Protein 9A6V (pdb70)

Structure (mmCIF, N/CA/C/O backbone):
data_9A6V
#
_entry.id   9A6V
#
loop_
_entity.id
_entity.type
_entity.pdbx_description
1 POLYMER PDXS_BACSU
2 POLYMER YPBS_BACSU
#
loop_
_atom_site.group_PDB
_atom_site.id
_atom_site.type_symbol
_atom_site.label_atom_id
_atom_site.label_alt_id
_atom_site.label_comp_id
_atom_site.label_asym_id
_atom_site.label_entity_id
_atom_site.label_seq_id
_atom_site.pdbx_PDB_ins_code
_atom_site.Cartn_x
_atom_site.Cartn_y
_atom_site.Cartn_z
_atom_site.occupancy
_atom_site.B_iso_or_equiv
_atom_site.auth_seq_id
_atom_site.auth_comp_id
_atom_site.auth_asym_id
_atom_site.auth_atom_id
_atom_site.pdbx_PDB_model_num
ATOM 1 N N . MET A 1 1 ? 9.440 24.359 8.371 1.000 0.290 1 MET A N 1
ATOM 2 C CA . MET A 1 1 ? 9.479 23.010 9.006 1.000 0.290 1 MET A CA 1
ATOM 3 C C . MET A 1 1 ? 8.898 22.023 8.010 1.000 0.290 1 MET A C 1
ATOM 4 O O . MET A 1 1 ? 7.905 22.380 7.395 1.000 0.290 1 MET A O 1
ATOM 20 N N . ALA A 1 2 ? 9.483 20.837 7.809 1.000 0.360 2 ALA A N 1
ATOM 21 C CA . ALA A 1 2 ? 8.868 19.861 6.905 1.000 0.360 2 ALA A CA 1
ATOM 22 C C . ALA A 1 2 ? 7.502 19.458 7.479 1.000 0.360 2 ALA A C 1
ATOM 23 O O . ALA A 1 2 ? 7.428 18.833 8.536 1.000 0.360 2 ALA A O 1
ATOM 30 N N . GLN A 1 3 ? 6.427 19.906 6.837 1.000 0.410 3 GLN A N 1
ATOM 31 C CA . GLN A 1 3 ? 5.078 19.622 7.293 1.000 0.410 3 GLN A CA 1
ATOM 32 C C . GLN A 1 3 ? 4.748 18.163 7.032 1.000 0.410 3 GLN A C 1
ATOM 33 O O . GLN A 1 3 ? 4.756 17.748 5.883 1.000 0.410 3 GLN A O 1
ATOM 47 N N . THR A 1 4 ? 4.428 17.388 8.064 1.000 0.490 4 THR A N 1
ATOM 48 C CA . THR A 1 4 ? 4.010 15.994 7.907 1.000 0.490 4 THR A CA 1
ATOM 49 C C . THR A 1 4 ? 2.545 15.918 7.473 1.000 0.490 4 THR A C 1
ATOM 50 O O . THR A 1 4 ? 1.642 16.415 8.146 1.000 0.490 4 THR A O 1
ATOM 61 N N . GLY A 1 5 ? 2.289 15.284 6.325 1.000 0.520 5 GLY A N 1
ATOM 62 C CA . GLY A 1 5 ? 0.932 15.045 5.833 1.000 0.520 5 GLY A CA 1
ATOM 63 C C . GLY A 1 5 ? 0.103 14.249 6.847 1.000 0.520 5 GLY A C 1
ATOM 64 O O . GLY A 1 5 ? 0.588 13.286 7.446 1.000 0.520 5 GLY A O 1
ATOM 68 N N . THR A 1 6 ? -1.158 14.641 7.047 1.000 0.620 6 THR A N 1
ATOM 69 C CA . THR A 1 6 ? -2.002 14.009 8.076 1.000 0.620 6 THR A CA 1
ATOM 70 C C . THR A 1 6 ? -2.330 12.548 7.736 1.000 0.620 6 THR A C 1
ATOM 71 O O . THR A 1 6 ? -2.621 12.218 6.585 1.000 0.620 6 THR A O 1
ATOM 82 N N . GLU A 1 7 ? -2.374 11.680 8.751 1.000 0.670 7 GLU A N 1
ATOM 83 C CA . GLU A 1 7 ? -2.706 10.247 8.634 1.000 0.670 7 GLU A CA 1
ATOM 84 C C . GLU A 1 7 ? -4.020 9.996 7.875 1.000 0.670 7 GLU A C 1
ATOM 85 O O . GLU A 1 7 ? -4.106 9.114 7.022 1.000 0.670 7 GLU A O 1
ATOM 97 N N . ARG A 1 8 ? -5.042 10.826 8.123 1.000 0.640 8 ARG A N 1
ATOM 98 C CA . ARG A 1 8 ? -6.347 10.723 7.456 1.000 0.640 8 ARG A CA 1
ATOM 99 C C . ARG A 1 8 ? -6.262 10.951 5.945 1.000 0.640 8 ARG A C 1
ATOM 100 O O . ARG A 1 8 ? -6.960 10.263 5.207 1.000 0.640 8 ARG A O 1
ATOM 121 N N . VAL A 1 9 ? -5.433 11.895 5.490 1.000 0.650 9 VAL A N 1
ATOM 122 C CA . VAL A 1 9 ? -5.226 12.154 4.053 1.000 0.650 9 VAL A CA 1
ATOM 123 C C . VAL A 1 9 ? -4.519 10.961 3.413 1.000 0.650 9 VAL A C 1
ATOM 124 O O . VAL A 1 9 ? -5.017 10.432 2.424 1.000 0.650 9 VAL A O 1
ATOM 137 N N . LYS A 1 10 ? -3.437 10.469 4.029 1.000 0.690 10 LYS A N 1
ATOM 138 C CA . LYS A 1 10 ? -2.675 9.308 3.541 1.000 0.690 10 LYS A CA 1
ATOM 139 C C . LYS A 1 10 ? -3.533 8.041 3.417 1.000 0.690 10 LYS A C 1
ATOM 140 O O . LYS A 1 10 ? -3.515 7.381 2.383 1.000 0.690 10 LYS A O 1
ATOM 159 N N . ARG A 1 11 ? -4.339 7.722 4.439 1.000 0.720 11 ARG A N 1
ATOM 160 C CA . ARG A 1 11 ? -5.282 6.585 4.399 1.000 0.720 11 ARG A CA 1
ATOM 161 C C . ARG A 1 11 ? -6.401 6.785 3.378 1.000 0.720 11 ARG A C 1
ATOM 162 O O . ARG A 1 11 ? -6.802 5.833 2.719 1.000 0.720 11 ARG A O 1
ATOM 183 N N . GLY A 1 12 ? -6.887 8.018 3.224 1.000 0.660 12 GLY A N 1
ATOM 184 C CA . GLY A 1 12 ? -7.881 8.361 2.208 1.000 0.660 12 GLY A CA 1
ATOM 185 C C . GLY A 1 12 ? -7.372 8.135 0.784 1.000 0.660 12 GLY A C 1
ATOM 186 O O . GLY A 1 12 ? -8.139 7.685 -0.060 1.000 0.660 12 GLY A O 1
ATOM 190 N N . MET A 1 13 ? -6.082 8.382 0.531 1.000 0.680 13 MET A N 1
ATOM 191 C CA . MET A 1 13 ? -5.455 8.043 -0.748 1.000 0.680 13 MET A CA 1
ATOM 192 C C . MET A 1 13 ? -5.439 6.526 -0.974 1.000 0.680 13 MET A C 1
ATOM 193 O O . MET A 1 13 ? -5.790 6.094 -2.070 1.000 0.680 13 MET A O 1
ATOM 207 N N . ALA A 1 14 ? -5.097 5.745 0.059 1.000 0.720 14 ALA A N 1
ATOM 208 C CA . ALA A 1 14 ? -4.983 4.284 0.001 1.000 0.720 14 ALA A CA 1
ATOM 209 C C . ALA A 1 14 ? -6.327 3.564 -0.276 1.000 0.720 14 ALA A C 1
ATOM 210 O O . ALA A 1 14 ? -6.398 2.536 -0.949 1.000 0.720 14 ALA A O 1
ATOM 217 N N . GLU A 1 15 ? -7.436 4.112 0.228 1.000 0.690 15 GLU A N 1
ATOM 218 C CA . GLU A 1 15 ? -8.782 3.583 -0.048 1.000 0.690 15 GLU A CA 1
ATOM 219 C C . GLU A 1 15 ? -9.164 3.676 -1.538 1.000 0.690 15 GLU A C 1
ATOM 220 O O . GLU A 1 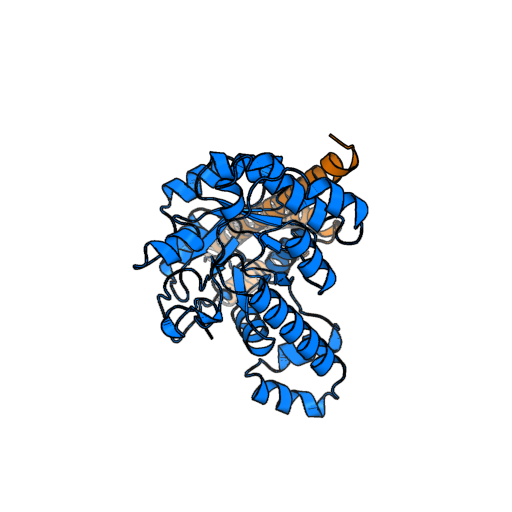15 ? -10.025 2.929 -2.000 1.000 0.690 15 GLU A O 1
ATOM 232 N N . MET A 1 16 ? -8.509 4.538 -2.325 1.000 0.680 16 MET A N 1
ATOM 233 C CA . MET A 1 16 ? -8.834 4.724 -3.746 1.000 0.680 16 MET A CA 1
ATOM 234 C C . MET A 1 16 ? -8.353 3.587 -4.640 1.000 0.680 16 MET A C 1
ATOM 235 O O . MET A 1 16 ? -8.880 3.413 -5.736 1.000 0.680 16 MET A O 1
ATOM 249 N N . GLN A 1 17 ? -7.348 2.821 -4.214 1.000 0.730 17 GLN A N 1
ATOM 250 C CA . GLN A 1 17 ? -6.844 1.708 -5.019 1.000 0.730 17 GLN A CA 1
ATOM 251 C C . GLN A 1 17 ? -7.746 0.472 -4.889 1.000 0.730 17 GLN A C 1
ATOM 252 O O . GLN A 1 17 ? -7.594 -0.480 -5.653 1.000 0.730 17 GLN A O 1
ATOM 266 N N . LYS A 1 18 ? -8.694 0.475 -3.943 1.000 0.770 18 LYS A N 1
ATOM 267 C CA . LYS A 1 18 ? -9.572 -0.653 -3.634 1.000 0.770 18 LYS A CA 1
ATOM 268 C C . LYS A 1 18 ? -10.342 -1.158 -4.860 1.000 0.770 18 LYS A C 1
ATOM 269 O O . LYS A 1 18 ? -10.871 -0.392 -5.657 1.000 0.770 18 LYS A O 1
ATOM 288 N N . GLY A 1 19 ? -10.411 -2.478 -4.987 1.000 0.840 19 GLY A N 1
ATOM 289 C CA . GLY A 1 19 ? -10.909 -3.213 -6.147 1.000 0.840 19 GLY A CA 1
ATOM 290 C C . GLY A 1 19 ? -9.911 -3.303 -7.305 1.000 0.840 19 GLY A C 1
ATOM 291 O O . GLY A 1 19 ? -10.245 -3.889 -8.330 1.000 0.840 19 GLY A O 1
ATOM 295 N N . GLY A 1 20 ? -8.718 -2.721 -7.170 1.000 0.920 20 GLY A N 1
ATOM 296 C CA . GLY A 1 20 ? -7.757 -2.573 -8.254 1.000 0.920 20 GLY A CA 1
ATOM 297 C C . GLY A 1 20 ? -6.583 -3.547 -8.233 1.000 0.920 20 GLY A C 1
ATOM 298 O O . GLY A 1 20 ? -6.408 -4.369 -7.328 1.000 0.920 20 GLY A O 1
ATOM 302 N N . VAL A 1 21 ? -5.743 -3.398 -9.259 1.000 0.960 21 VAL A N 1
ATOM 303 C CA . VAL A 1 21 ? -4.480 -4.124 -9.425 1.000 0.960 21 VAL A CA 1
ATOM 304 C C . VAL A 1 21 ? -3.320 -3.142 -9.451 1.000 0.960 21 VAL A C 1
ATOM 305 O O . VAL A 1 21 ? -3.361 -2.161 -10.193 1.000 0.960 21 VAL A O 1
ATOM 318 N N . ILE A 1 22 ? -2.279 -3.436 -8.677 1.000 0.960 22 ILE A N 1
ATOM 319 C CA . ILE A 1 22 ? -1.008 -2.710 -8.701 1.000 0.960 22 ILE A CA 1
ATOM 320 C C . ILE A 1 22 ? 0.037 -3.600 -9.366 1.000 0.960 22 ILE A C 1
ATOM 321 O O . ILE A 1 22 ? 0.193 -4.761 -8.984 1.000 0.960 22 ILE A O 1
ATOM 337 N N . MET A 1 23 ? 0.732 -3.075 -10.375 1.000 0.960 23 MET A N 1
ATOM 338 C CA . MET A 1 23 ? 1.677 -3.859 -11.178 1.000 0.960 23 MET A CA 1
ATOM 339 C C . MET A 1 23 ? 3.116 -3.394 -10.970 1.000 0.960 23 MET A C 1
ATOM 340 O O . MET A 1 23 ? 3.409 -2.208 -11.097 1.000 0.960 23 MET A O 1
ATOM 354 N N . ASP A 1 24 ? 4.012 -4.340 -10.694 1.000 0.950 24 ASP A N 1
ATOM 355 C CA . ASP A 1 24 ? 5.458 -4.100 -10.663 1.000 0.950 24 ASP A CA 1
ATOM 356 C C . ASP A 1 24 ? 5.991 -3.847 -12.083 1.000 0.950 24 ASP A C 1
ATOM 357 O O . ASP A 1 24 ? 5.838 -4.705 -12.955 1.000 0.950 24 ASP A O 1
ATOM 366 N N . VAL A 1 25 ? 6.670 -2.717 -12.304 1.000 0.950 25 VAL A N 1
ATOM 367 C CA . VAL A 1 25 ? 7.208 -2.295 -13.609 1.000 0.950 25 VAL A CA 1
ATOM 368 C C . VAL A 1 25 ? 8.656 -1.823 -13.487 1.000 0.950 25 VAL A C 1
ATOM 369 O O . VAL A 1 25 ? 9.010 -1.131 -12.537 1.000 0.950 25 VAL A O 1
ATOM 382 N N . ILE A 1 26 ? 9.501 -2.174 -14.459 1.000 0.930 26 ILE A N 1
ATOM 383 C CA . ILE A 1 26 ? 10.936 -1.808 -14.443 1.000 0.930 26 ILE A CA 1
ATOM 384 C C . ILE A 1 26 ? 11.315 -0.689 -15.416 1.000 0.930 26 ILE A C 1
ATOM 385 O O . ILE A 1 26 ? 12.477 -0.303 -15.472 1.000 0.930 26 ILE A O 1
ATOM 401 N N . ASN A 1 27 ? 10.377 -0.220 -16.241 1.000 0.940 27 ASN A N 1
ATOM 402 C CA . ASN A 1 27 ? 10.611 0.832 -17.228 1.000 0.940 27 ASN A CA 1
ATOM 403 C C . ASN A 1 27 ? 9.292 1.490 -17.674 1.000 0.940 27 ASN A C 1
ATOM 404 O O . ASN A 1 27 ? 8.195 0.998 -17.388 1.000 0.940 27 ASN A O 1
ATOM 415 N N . ALA A 1 28 ? 9.414 2.589 -18.421 1.000 0.960 28 ALA A N 1
ATOM 416 C CA . ALA A 1 28 ? 8.289 3.352 -18.961 1.000 0.960 28 ALA A CA 1
ATOM 417 C C . ALA A 1 28 ? 7.355 2.536 -19.878 1.000 0.960 28 ALA A C 1
ATOM 418 O O . ALA A 1 28 ? 6.154 2.791 -19.920 1.000 0.960 28 ALA A O 1
ATOM 425 N N . GLU A 1 29 ? 7.882 1.562 -20.624 1.000 0.950 29 GLU A N 1
ATOM 426 C CA . GLU A 1 29 ? 7.078 0.721 -21.519 1.000 0.950 29 GLU A CA 1
ATOM 427 C C . GLU A 1 29 ? 6.116 -0.173 -20.727 1.000 0.950 29 GLU A C 1
ATOM 428 O O . GLU A 1 29 ? 4.914 -0.183 -20.990 1.000 0.950 29 GLU A O 1
ATOM 440 N N . GLN A 1 30 ? 6.619 -0.865 -19.702 1.000 0.950 30 GLN A N 1
ATOM 441 C CA . GLN A 1 30 ? 5.795 -1.692 -18.821 1.000 0.950 30 GLN A CA 1
ATOM 442 C C . GLN A 1 30 ? 4.776 -0.859 -18.042 1.000 0.950 30 GLN A C 1
ATOM 443 O O . GLN A 1 30 ? 3.637 -1.294 -17.877 1.000 0.950 30 GLN A O 1
ATOM 457 N N . ALA A 1 31 ? 5.160 0.346 -17.607 1.000 0.950 31 ALA A N 1
ATOM 458 C CA . ALA A 1 31 ? 4.256 1.277 -16.937 1.000 0.950 31 ALA A CA 1
ATOM 459 C C . ALA A 1 31 ? 3.049 1.630 -17.818 1.000 0.950 31 ALA A C 1
ATOM 460 O O . ALA A 1 31 ? 1.907 1.519 -17.371 1.000 0.950 31 ALA A O 1
ATOM 467 N N . LYS A 1 32 ? 3.288 1.952 -19.095 1.000 0.940 32 LYS A N 1
ATOM 468 C CA . LYS A 1 32 ? 2.218 2.225 -20.066 1.000 0.940 32 LYS A CA 1
ATOM 469 C C . LYS A 1 32 ? 1.325 1.014 -20.293 1.000 0.940 32 LYS A C 1
ATOM 470 O O . LYS A 1 32 ? 0.110 1.152 -20.262 1.000 0.940 32 LYS A O 1
ATOM 489 N N . ILE A 1 33 ? 1.905 -0.177 -20.460 1.000 0.940 33 ILE A N 1
ATOM 490 C CA . ILE A 1 33 ? 1.120 -1.411 -20.624 1.000 0.940 33 ILE A CA 1
ATOM 491 C C . ILE A 1 33 ? 0.236 -1.663 -19.390 1.000 0.940 33 ILE A C 1
ATOM 492 O O . ILE A 1 33 ? -0.922 -2.050 -19.539 1.000 0.940 33 ILE A O 1
ATOM 508 N N . ALA A 1 34 ? 0.753 -1.438 -18.177 1.000 0.950 34 ALA A N 1
ATOM 509 C CA . ALA A 1 34 ? -0.022 -1.575 -16.945 1.000 0.950 34 ALA A CA 1
ATOM 510 C C . ALA A 1 34 ? -1.186 -0.573 -16.879 1.000 0.950 34 ALA A C 1
ATOM 511 O O . ALA A 1 34 ? -2.314 -0.965 -16.572 1.000 0.950 34 ALA A O 1
ATOM 518 N N . GLU A 1 35 ? -0.936 0.699 -17.201 1.000 0.910 35 GLU A N 1
ATOM 519 C CA . GLU A 1 35 ? -1.973 1.736 -17.241 1.000 0.910 35 GLU A CA 1
ATOM 520 C C . GLU A 1 35 ? -3.041 1.430 -18.302 1.000 0.910 35 GLU A C 1
ATOM 521 O O . GLU A 1 35 ? -4.235 1.443 -18.002 1.000 0.910 35 GLU A O 1
ATOM 533 N N . GLU A 1 36 ? -2.631 1.064 -19.519 1.000 0.910 36 GLU A N 1
ATOM 534 C CA . GLU A 1 36 ? -3.535 0.682 -20.611 1.000 0.910 36 GLU A CA 1
ATOM 535 C C . GLU A 1 36 ? -4.374 -0.563 -20.277 1.000 0.910 36 GLU A C 1
ATOM 536 O O . GLU A 1 36 ? -5.522 -0.680 -20.719 1.000 0.910 36 GLU A O 1
ATOM 548 N N . ALA A 1 37 ? -3.829 -1.486 -19.480 1.000 0.930 37 ALA A N 1
ATOM 549 C CA . ALA A 1 37 ? -4.537 -2.665 -18.991 1.000 0.930 37 ALA A CA 1
ATOM 550 C C . ALA A 1 37 ? -5.556 -2.362 -17.876 1.000 0.930 37 ALA A C 1
ATOM 551 O O . ALA A 1 37 ? -6.403 -3.214 -17.600 1.000 0.930 37 ALA A O 1
ATOM 558 N N . GLY A 1 38 ? -5.495 -1.179 -17.255 1.000 0.890 38 GLY A N 1
ATOM 559 C CA . GLY A 1 38 ? -6.389 -0.754 -16.175 1.000 0.890 38 GLY A CA 1
ATOM 560 C C . GLY A 1 38 ? -5.828 -0.951 -14.762 1.000 0.890 38 GLY A C 1
ATOM 561 O O . GLY A 1 38 ? -6.604 -1.040 -13.808 1.000 0.890 38 GLY A O 1
ATOM 565 N N . ALA A 1 39 ? -4.502 -1.032 -14.601 1.000 0.930 39 ALA A N 1
ATOM 566 C CA . ALA A 1 39 ? -3.883 -0.970 -13.280 1.000 0.930 39 ALA A CA 1
ATOM 567 C C . ALA A 1 39 ? -4.249 0.349 -12.578 1.000 0.930 39 ALA A C 1
ATOM 568 O O . ALA A 1 39 ? -4.305 1.410 -13.199 1.000 0.930 39 ALA A O 1
ATOM 575 N N . VAL A 1 40 ? -4.490 0.292 -11.267 1.000 0.900 40 VAL A N 1
ATOM 576 C CA . VAL A 1 40 ? -4.826 1.489 -10.472 1.000 0.900 40 VAL A CA 1
ATOM 577 C C . VAL A 1 40 ? -3.592 2.242 -9.994 1.000 0.900 40 VAL A C 1
ATOM 578 O O . VAL A 1 40 ? -3.709 3.386 -9.571 1.000 0.900 40 VAL A O 1
ATOM 591 N N . ALA A 1 41 ? -2.433 1.589 -10.025 1.000 0.910 41 ALA A N 1
ATOM 592 C CA . ALA A 1 41 ? -1.126 2.167 -9.766 1.000 0.910 41 ALA A CA 1
ATOM 593 C C . ALA A 1 41 ? -0.044 1.245 -10.341 1.000 0.910 41 ALA A C 1
ATOM 594 O O . ALA A 1 41 ? -0.283 0.060 -10.602 1.000 0.910 41 ALA A O 1
ATOM 601 N N . VAL A 1 42 ? 1.164 1.776 -10.472 1.000 0.950 42 VAL A N 1
ATOM 602 C CA . VAL A 1 42 ? 2.359 1.000 -10.814 1.000 0.950 42 VAL A CA 1
ATOM 603 C C . VAL A 1 42 ? 3.382 1.081 -9.696 1.000 0.950 42 VAL A C 1
ATOM 604 O O . VAL A 1 42 ? 3.442 2.065 -8.966 1.000 0.950 42 VAL A O 1
ATOM 617 N N . MET A 1 43 ? 4.189 0.038 -9.558 1.000 0.970 43 MET A N 1
ATOM 618 C CA . MET A 1 43 ? 5.277 -0.047 -8.593 1.000 0.970 43 MET A CA 1
ATOM 619 C C . MET A 1 43 ? 6.606 -0.084 -9.346 1.000 0.970 43 MET A C 1
ATOM 620 O O . MET A 1 43 ? 6.936 -1.093 -9.963 1.000 0.970 43 MET A O 1
ATOM 634 N N . ALA A 1 44 ? 7.365 1.008 -9.300 1.000 0.950 44 ALA A N 1
ATOM 635 C CA . ALA A 1 44 ? 8.679 1.118 -9.916 1.000 0.950 44 ALA A CA 1
ATOM 636 C C . ALA A 1 44 ? 9.745 0.400 -9.071 1.000 0.950 44 ALA A C 1
ATOM 637 O O . ALA A 1 44 ? 9.867 0.619 -7.860 1.000 0.950 44 ALA A O 1
ATOM 644 N N . LEU A 1 45 ? 10.538 -0.458 -9.713 1.000 0.900 45 LEU A N 1
ATOM 645 C CA . LEU A 1 45 ? 11.647 -1.188 -9.095 1.000 0.900 45 LEU A CA 1
ATOM 646 C C . LEU A 1 45 ? 12.731 -1.539 -10.129 1.000 0.900 45 LEU A C 1
ATOM 647 O O . LEU A 1 45 ? 12.436 -1.683 -11.308 1.000 0.900 45 LEU A O 1
ATOM 663 N N . GLU A 1 46 ? 13.984 -1.712 -9.693 1.000 0.900 46 GLU A N 1
ATOM 664 C CA . GLU A 1 46 ? 15.112 -2.034 -10.594 1.000 0.900 46 GLU A CA 1
ATOM 665 C C . GLU A 1 46 ? 14.973 -3.435 -11.201 1.000 0.900 46 GLU A C 1
ATOM 666 O O . GLU A 1 46 ? 15.196 -3.664 -12.388 1.000 0.900 46 GLU A O 1
ATOM 678 N N . ARG A 1 47 ? 14.626 -4.399 -10.348 1.000 0.880 47 ARG A N 1
ATOM 679 C CA . ARG A 1 47 ? 14.465 -5.800 -10.711 1.000 0.880 47 ARG A CA 1
ATOM 680 C C . ARG A 1 47 ? 13.247 -6.362 -10.033 1.000 0.880 47 ARG A C 1
ATOM 681 O O . ARG A 1 47 ? 12.905 -6.035 -8.902 1.000 0.880 47 ARG A O 1
ATOM 702 N N . VAL A 1 48 ? 12.625 -7.270 -10.748 1.000 0.850 48 VAL A N 1
ATOM 703 C CA . VAL A 1 48 ? 11.366 -7.872 -10.347 1.000 0.850 48 VAL A CA 1
ATOM 704 C C . VAL A 1 48 ? 11.643 -9.016 -9.380 1.000 0.850 48 VAL A C 1
ATOM 705 O O . VAL A 1 48 ? 12.724 -9.605 -9.450 1.000 0.850 48 VAL A O 1
ATOM 718 N N . PRO A 1 49 ? 10.703 -9.398 -8.499 1.000 0.870 49 PRO A N 1
ATOM 719 C CA . PRO A 1 49 ? 10.992 -10.354 -7.428 1.000 0.870 49 PRO A CA 1
ATOM 720 C C . PRO A 1 49 ? 11.584 -11.689 -7.913 1.000 0.870 49 PRO A C 1
ATOM 721 O O . PRO A 1 49 ? 12.472 -12.247 -7.271 1.000 0.870 49 PRO A O 1
ATOM 732 N N . ALA A 1 50 ? 11.132 -12.186 -9.071 1.000 0.830 50 ALA A N 1
ATOM 733 C CA . ALA A 1 50 ? 11.661 -13.407 -9.679 1.000 0.830 50 ALA A CA 1
ATOM 734 C C . ALA A 1 50 ? 13.136 -13.267 -10.107 1.000 0.830 50 ALA A C 1
ATOM 735 O O . ALA A 1 50 ? 13.919 -14.191 -9.900 1.000 0.830 50 ALA A O 1
ATOM 742 N N . ASP A 1 51 ? 13.532 -12.106 -10.639 1.000 0.850 51 ASP A N 1
ATOM 743 C CA . ASP A 1 51 ? 14.913 -11.838 -11.058 1.000 0.850 51 ASP A CA 1
ATOM 744 C C . ASP A 1 51 ? 15.820 -11.524 -9.874 1.000 0.850 51 ASP A C 1
ATOM 745 O O . ASP A 1 51 ? 16.967 -11.959 -9.865 1.000 0.850 51 ASP A O 1
ATOM 754 N N . ILE A 1 52 ? 15.306 -10.848 -8.839 1.000 0.860 52 ILE A N 1
ATOM 755 C CA . ILE A 1 52 ? 16.016 -10.697 -7.560 1.000 0.860 52 ILE A CA 1
ATOM 756 C C . ILE A 1 52 ? 16.322 -12.081 -6.973 1.000 0.860 52 ILE A C 1
ATOM 757 O O . ILE A 1 52 ? 17.451 -12.338 -6.560 1.000 0.860 52 ILE A O 1
ATOM 773 N N . ARG A 1 53 ? 15.343 -12.999 -6.974 1.000 0.830 53 ARG A N 1
ATOM 774 C CA . ARG A 1 53 ? 15.533 -14.373 -6.484 1.000 0.830 53 ARG A CA 1
ATOM 775 C C . ARG A 1 53 ? 16.550 -15.151 -7.322 1.000 0.830 53 ARG A C 1
ATOM 776 O O . ARG A 1 53 ? 17.407 -15.812 -6.748 1.000 0.830 53 ARG A O 1
ATOM 797 N N . ALA A 1 54 ? 16.446 -15.094 -8.650 1.000 0.820 54 ALA A N 1
ATOM 798 C CA . ALA A 1 54 ? 17.303 -15.862 -9.553 1.000 0.820 54 ALA A CA 1
ATOM 799 C C . ALA A 1 54 ? 18.747 -15.341 -9.603 1.000 0.820 54 ALA A C 1
ATOM 800 O O . ALA A 1 54 ? 19.681 -16.137 -9.640 1.000 0.820 54 ALA A O 1
ATOM 807 N N . ALA A 1 55 ? 18.928 -14.017 -9.608 1.000 0.830 55 ALA A N 1
ATOM 808 C CA . ALA A 1 55 ? 20.248 -13.392 -9.645 1.000 0.830 55 ALA A CA 1
ATOM 809 C C . ALA A 1 55 ? 20.931 -13.391 -8.270 1.000 0.830 55 ALA A C 1
ATOM 810 O O . ALA A 1 55 ? 22.158 -13.382 -8.187 1.000 0.830 55 ALA A O 1
ATOM 817 N N . GLY A 1 56 ? 20.139 -13.377 -7.194 1.000 0.820 56 GLY A N 1
ATOM 818 C CA . GLY A 1 56 ? 20.635 -13.162 -5.845 1.000 0.820 56 GLY A CA 1
ATOM 819 C C . GLY A 1 56 ? 21.275 -11.781 -5.671 1.000 0.820 56 GLY A C 1
ATOM 820 O O . GLY A 1 56 ? 21.024 -10.831 -6.421 1.000 0.820 56 GLY A O 1
ATOM 824 N N . GLY A 1 57 ? 22.124 -11.675 -4.650 1.000 0.850 57 GLY A N 1
ATOM 825 C CA . GLY A 1 57 ? 22.802 -10.434 -4.294 1.000 0.850 57 GLY A CA 1
ATOM 826 C C . GLY A 1 57 ? 21.911 -9.439 -3.550 1.000 0.850 57 GLY A C 1
ATOM 827 O O . GLY A 1 57 ? 20.795 -9.744 -3.128 1.000 0.850 57 GLY A O 1
ATOM 831 N N . VAL A 1 58 ? 22.451 -8.235 -3.354 1.000 0.920 58 VAL A N 1
ATOM 832 C CA . VAL A 1 58 ? 21.761 -7.159 -2.637 1.000 0.920 58 VAL A CA 1
ATOM 833 C C . VAL A 1 58 ? 20.826 -6.430 -3.597 1.000 0.920 58 VAL A C 1
ATOM 834 O O . VAL A 1 58 ? 21.280 -5.838 -4.579 1.000 0.920 58 VAL A O 1
ATOM 847 N N . ALA A 1 59 ? 19.533 -6.449 -3.291 1.000 0.930 59 ALA A N 1
ATOM 848 C CA . ALA A 1 59 ? 18.517 -5.656 -3.974 1.000 0.930 59 ALA A CA 1
ATOM 849 C C . ALA A 1 59 ? 18.237 -4.382 -3.171 1.000 0.930 59 ALA A C 1
ATOM 850 O O . ALA A 1 59 ? 18.099 -4.440 -1.947 1.000 0.930 59 ALA A O 1
ATOM 857 N N . ARG A 1 60 ? 18.177 -3.238 -3.855 1.000 0.960 60 ARG A N 1
ATOM 858 C CA . ARG A 1 60 ? 18.070 -1.895 -3.262 1.000 0.960 60 ARG A CA 1
ATOM 859 C C . ARG A 1 60 ? 16.924 -1.115 -3.911 1.000 0.960 60 ARG A C 1
ATOM 860 O O . ARG A 1 60 ? 16.271 -1.636 -4.815 1.000 0.960 60 ARG A O 1
ATOM 881 N N . MET A 1 61 ? 16.690 0.112 -3.444 1.000 0.970 61 MET A N 1
ATOM 882 C CA . MET A 1 61 ? 15.853 1.083 -4.156 1.000 0.970 61 MET A CA 1
ATOM 883 C C . MET A 1 61 ? 16.284 1.184 -5.627 1.000 0.970 61 MET A C 1
ATOM 884 O O . MET A 1 61 ? 17.471 1.063 -5.938 1.000 0.970 61 MET A O 1
ATOM 898 N N . ALA A 1 62 ? 15.313 1.388 -6.519 1.000 0.960 62 ALA A N 1
ATOM 899 C CA . ALA A 1 62 ? 15.590 1.595 -7.933 1.000 0.960 62 ALA A CA 1
ATOM 900 C C . ALA A 1 62 ? 16.438 2.843 -8.178 1.000 0.960 62 ALA A C 1
ATOM 901 O O . ALA A 1 62 ? 16.399 3.795 -7.396 1.000 0.960 62 ALA A O 1
ATOM 908 N N . ASP A 1 63 ? 17.166 2.840 -9.293 1.000 0.970 63 ASP A N 1
ATOM 909 C CA . ASP A 1 63 ? 17.824 4.045 -9.778 1.000 0.970 63 ASP A CA 1
ATOM 910 C C . ASP A 1 63 ? 16.780 5.173 -9.936 1.000 0.970 63 ASP A C 1
ATOM 911 O O . ASP A 1 63 ? 15.735 4.939 -10.561 1.000 0.970 63 ASP A O 1
ATOM 920 N N . PRO A 1 64 ? 17.027 6.376 -9.379 1.000 0.970 64 PRO A N 1
ATOM 921 C CA . PRO A 1 64 ? 16.157 7.533 -9.561 1.000 0.970 64 PRO A CA 1
ATOM 922 C C . PRO A 1 64 ? 15.758 7.792 -11.021 1.000 0.970 64 PRO A C 1
ATOM 923 O O . PRO A 1 64 ? 14.613 8.157 -11.271 1.000 0.970 64 PRO A O 1
ATOM 934 N N . THR A 1 65 ? 16.635 7.545 -11.999 1.000 0.970 65 THR A N 1
ATOM 935 C CA . THR A 1 65 ? 16.309 7.710 -13.424 1.000 0.970 65 THR A CA 1
ATOM 936 C C . THR A 1 65 ? 15.182 6.772 -13.869 1.000 0.970 65 THR A C 1
ATOM 937 O O . THR A 1 65 ? 14.295 7.196 -14.603 1.000 0.970 65 THR A O 1
ATOM 948 N N . ILE A 1 66 ? 15.134 5.531 -13.372 1.000 0.960 66 ILE A N 1
ATOM 949 C CA . ILE A 1 66 ? 14.048 4.585 -13.691 1.000 0.960 66 ILE A CA 1
ATOM 950 C C . ILE A 1 66 ? 12.725 5.060 -13.086 1.000 0.960 66 ILE A C 1
ATOM 951 O O . ILE A 1 66 ? 11.685 5.022 -13.743 1.000 0.960 66 ILE A O 1
ATOM 967 N N . VAL A 1 67 ? 12.755 5.500 -11.824 1.000 0.960 67 VAL A N 1
ATOM 968 C CA . VAL A 1 67 ? 11.556 5.993 -11.130 1.000 0.960 67 VAL A CA 1
ATOM 969 C C . VAL A 1 67 ? 11.004 7.229 -11.849 1.000 0.960 67 VAL A C 1
ATOM 970 O O . VAL A 1 67 ? 9.805 7.292 -12.111 1.000 0.960 67 VAL A O 1
ATOM 983 N N . GLU A 1 68 ? 11.870 8.163 -12.249 1.000 0.960 68 GLU A N 1
ATOM 984 C CA . GLU A 1 68 ? 11.493 9.367 -12.997 1.000 0.960 68 GLU A CA 1
ATOM 985 C C . GLU A 1 68 ? 10.928 9.040 -14.393 1.000 0.960 68 GLU A C 1
ATOM 986 O O . GLU A 1 68 ? 9.908 9.601 -14.797 1.000 0.960 68 GLU A O 1
ATOM 998 N N . GLU A 1 69 ? 11.524 8.092 -15.124 1.000 0.970 69 GLU A N 1
ATOM 999 C CA . GLU A 1 69 ? 10.990 7.620 -16.408 1.000 0.970 69 GLU A CA 1
ATOM 1000 C C . GLU A 1 69 ? 9.584 7.023 -16.271 1.000 0.970 69 GLU A C 1
ATOM 1001 O O . GLU A 1 69 ? 8.712 7.315 -17.091 1.000 0.970 69 GLU A O 1
ATOM 1013 N N . VAL A 1 70 ? 9.344 6.214 -15.232 1.000 0.960 70 VAL A N 1
ATOM 1014 C CA . VAL A 1 70 ? 8.018 5.644 -14.948 1.000 0.960 70 VAL A CA 1
ATOM 1015 C C . VAL A 1 70 ? 7.025 6.748 -14.584 1.000 0.960 70 VAL A C 1
ATOM 1016 O O . VAL A 1 70 ? 5.932 6.773 -15.144 1.000 0.960 70 VAL A O 1
ATOM 1029 N N . MET A 1 71 ? 7.410 7.695 -13.722 1.000 0.900 71 MET A N 1
ATOM 1030 C CA . MET A 1 71 ? 6.570 8.840 -13.342 1.000 0.900 71 MET A CA 1
ATOM 1031 C C . MET A 1 71 ? 6.158 9.706 -14.530 1.000 0.900 71 MET A C 1
ATOM 1032 O O . MET A 1 71 ? 5.029 10.183 -14.583 1.000 0.900 71 MET A O 1
ATOM 1046 N N . ASN A 1 72 ? 7.045 9.878 -15.506 1.000 0.930 72 ASN A N 1
ATOM 1047 C CA . ASN A 1 72 ? 6.754 10.649 -16.711 1.000 0.930 72 ASN A CA 1
ATOM 1048 C C . ASN A 1 72 ? 5.950 9.862 -17.762 1.000 0.930 72 ASN A C 1
ATOM 1049 O O . ASN A 1 72 ? 5.463 10.448 -18.730 1.000 0.930 72 ASN A O 1
ATOM 1060 N N . ALA A 1 73 ? 5.836 8.539 -17.618 1.000 0.940 73 ALA A N 1
ATOM 1061 C CA . ALA A 1 73 ? 5.220 7.670 -18.614 1.000 0.940 73 ALA A CA 1
ATOM 1062 C C . ALA A 1 73 ? 3.716 7.451 -18.417 1.000 0.940 73 ALA A C 1
ATOM 1063 O O . ALA A 1 73 ? 3.059 7.078 -19.391 1.000 0.940 73 ALA A O 1
ATOM 1070 N N . VAL A 1 74 ? 3.198 7.650 -17.200 1.000 0.890 74 VAL A N 1
ATOM 1071 C CA . VAL A 1 74 ? 1.817 7.318 -16.815 1.000 0.890 74 VAL A CA 1
ATOM 1072 C C . VAL A 1 74 ? 1.144 8.440 -16.028 1.000 0.890 74 VAL A C 1
ATOM 1073 O O . VAL A 1 74 ? 1.799 9.333 -15.498 1.000 0.890 74 VAL A O 1
ATOM 1086 N N . SER A 1 75 ? -0.185 8.390 -15.949 1.000 0.780 75 SER A N 1
ATOM 1087 C CA . SER A 1 75 ? -1.007 9.332 -15.176 1.000 0.780 75 SER A CA 1
ATOM 1088 C C . SER A 1 75 ? -1.570 8.746 -13.876 1.000 0.780 75 SER A C 1
ATOM 1089 O O . SER A 1 75 ? -1.999 9.492 -12.992 1.000 0.780 75 SER A O 1
ATOM 1097 N N . ILE A 1 76 ? -1.585 7.416 -13.756 1.000 0.790 76 ILE A N 1
ATOM 1098 C CA . ILE 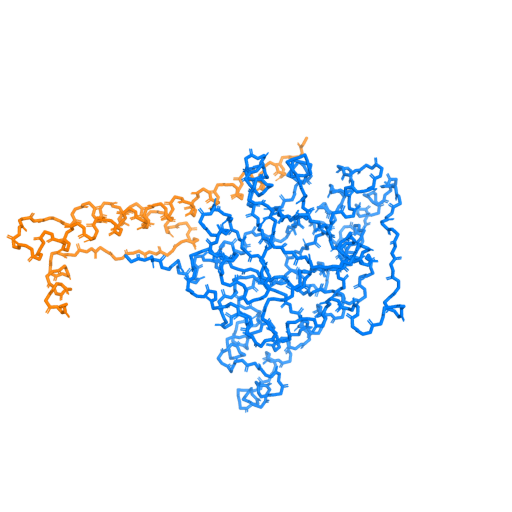A 1 76 ? -1.939 6.704 -12.523 1.000 0.790 76 ILE A CA 1
ATOM 1099 C C . ILE A 1 76 ? -0.842 6.842 -11.451 1.000 0.790 76 ILE A C 1
ATOM 1100 O O . ILE A 1 76 ? 0.316 7.070 -11.797 1.000 0.790 76 ILE A O 1
ATOM 1116 N N . PRO A 1 77 ? -1.179 6.675 -10.155 1.000 0.840 77 PRO A N 1
ATOM 1117 C CA . PRO A 1 77 ? -0.208 6.738 -9.071 1.000 0.840 77 PRO A CA 1
ATOM 1118 C C . PRO A 1 77 ? 1.016 5.842 -9.279 1.000 0.840 77 PRO A C 1
ATOM 1119 O O . PRO A 1 77 ? 0.894 4.673 -9.662 1.000 0.840 77 PRO A O 1
ATOM 1130 N N . VAL A 1 78 ? 2.185 6.378 -8.946 1.000 0.900 78 VAL A N 1
ATOM 1131 C CA . VAL A 1 78 ? 3.465 5.676 -9.029 1.000 0.900 78 VAL A CA 1
ATOM 1132 C C . VAL A 1 78 ? 4.001 5.444 -7.631 1.000 0.900 78 VAL A C 1
ATOM 1133 O O . VAL A 1 78 ? 4.244 6.368 -6.859 1.000 0.900 78 VAL A O 1
ATOM 1146 N N . MET A 1 79 ? 4.185 4.176 -7.306 1.000 0.950 79 MET A N 1
ATOM 1147 C CA . MET A 1 79 ? 4.815 3.722 -6.081 1.000 0.950 79 MET A CA 1
ATOM 1148 C C . MET A 1 79 ? 6.272 3.351 -6.364 1.000 0.950 79 MET A C 1
ATOM 1149 O O . MET A 1 79 ? 6.607 2.979 -7.488 1.000 0.950 79 MET A O 1
ATOM 1163 N N . ALA A 1 80 ? 7.131 3.380 -5.351 1.000 0.980 80 ALA A N 1
ATOM 1164 C CA . ALA A 1 80 ? 8.492 2.858 -5.454 1.000 0.980 80 ALA A CA 1
ATOM 1165 C C . ALA A 1 80 ? 8.898 2.109 -4.182 1.000 0.980 80 ALA A C 1
ATOM 1166 O O . ALA A 1 80 ? 8.400 2.386 -3.088 1.000 0.980 80 ALA A O 1
ATOM 1173 N N . LYS A 1 81 ? 9.811 1.145 -4.318 1.000 0.980 81 LYS A N 1
ATOM 1174 C CA . LYS A 1 81 ? 10.270 0.330 -3.186 1.000 0.980 81 LYS A CA 1
ATOM 1175 C C . LYS A 1 81 ? 11.471 0.959 -2.483 1.000 0.980 81 LYS A C 1
ATOM 1176 O O . LYS A 1 81 ? 12.452 1.314 -3.134 1.000 0.980 81 LYS A O 1
ATOM 1195 N N . ALA A 1 82 ? 11.425 0.979 -1.154 1.000 0.980 82 ALA A N 1
ATOM 1196 C CA . ALA A 1 82 ? 12.573 1.230 -0.285 1.000 0.980 82 ALA A CA 1
ATOM 1197 C C . ALA A 1 82 ? 12.889 -0.027 0.536 1.000 0.980 82 ALA A C 1
ATOM 1198 O O . ALA A 1 82 ? 11.996 -0.827 0.840 1.000 0.980 82 ALA A O 1
ATOM 1205 N N . ARG A 1 83 ? 14.159 -0.225 0.897 1.000 0.980 83 ARG A N 1
ATOM 1206 C CA . ARG A 1 83 ? 14.544 -1.298 1.821 1.000 0.980 83 ARG A CA 1
ATOM 1207 C C . ARG A 1 83 ? 13.988 -1.030 3.219 1.000 0.980 83 ARG A C 1
ATOM 1208 O O . ARG A 1 83 ? 13.916 0.121 3.651 1.000 0.980 83 ARG A O 1
ATOM 1229 N N . ILE A 1 84 ? 13.668 -2.105 3.940 1.000 0.980 84 ILE A N 1
ATOM 1230 C CA . ILE A 1 84 ? 13.256 -2.036 5.350 1.000 0.980 84 ILE A CA 1
ATOM 1231 C C . ILE A 1 84 ? 14.308 -1.278 6.161 1.000 0.980 84 ILE A C 1
ATOM 1232 O O . ILE A 1 84 ? 15.502 -1.575 6.050 1.000 0.980 84 ILE A O 1
ATOM 1248 N N . GLY A 1 85 ? 13.847 -0.272 6.907 1.000 0.980 85 GLY A N 1
ATOM 1249 C CA . GLY A 1 85 ? 14.666 0.580 7.770 1.000 0.980 85 GLY A CA 1
ATOM 1250 C C . GLY A 1 85 ? 15.545 1.615 7.057 1.000 0.980 85 GLY A C 1
ATOM 1251 O O . GLY A 1 85 ? 16.221 2.406 7.714 1.000 0.980 85 GLY A O 1
ATOM 1255 N N . HIS A 1 86 ? 15.548 1.689 5.720 1.000 0.980 86 HIS A N 1
ATOM 1256 C CA . HIS A 1 86 ? 16.477 2.570 5.006 1.000 0.980 86 HIS A CA 1
ATOM 1257 C C . HIS A 1 86 ? 15.982 4.021 4.886 1.000 0.980 86 HIS A C 1
ATOM 1258 O O . HIS A 1 86 ? 15.509 4.453 3.832 1.000 0.980 86 HIS A O 1
ATOM 1272 N N . ILE A 1 87 ? 16.166 4.807 5.954 1.000 0.980 87 ILE A N 1
ATOM 1273 C CA . ILE A 1 87 ? 15.671 6.196 6.085 1.000 0.980 87 ILE A CA 1
ATOM 1274 C C . ILE A 1 87 ? 15.992 7.043 4.845 1.000 0.980 87 ILE A C 1
ATOM 1275 O O . ILE A 1 87 ? 15.130 7.733 4.309 1.000 0.980 87 ILE A O 1
ATOM 1291 N N . VAL A 1 88 ? 17.227 6.961 4.345 1.000 0.980 88 VAL A N 1
ATOM 1292 C CA . VAL A 1 88 ? 17.672 7.802 3.223 1.000 0.980 88 VAL A CA 1
ATOM 1293 C C . VAL A 1 88 ? 17.033 7.400 1.889 1.000 0.980 88 VAL A C 1
ATOM 1294 O O . VAL A 1 88 ? 16.752 8.280 1.087 1.000 0.980 88 VAL A O 1
ATOM 1307 N N . GLU A 1 89 ? 16.735 6.116 1.654 1.000 0.980 89 GLU A N 1
ATOM 1308 C CA . GLU A 1 89 ? 16.073 5.695 0.405 1.000 0.980 89 GLU A CA 1
ATOM 1309 C C . GLU A 1 89 ? 14.645 6.240 0.385 1.000 0.980 89 GLU A C 1
ATOM 1310 O O . GLU A 1 89 ? 14.221 6.848 -0.593 1.000 0.980 89 GLU A O 1
ATOM 1322 N N . ALA A 1 90 ? 13.937 6.125 1.511 1.000 0.980 90 ALA A N 1
ATOM 1323 C CA . ALA A 1 90 ? 12.601 6.683 1.643 1.000 0.980 90 ALA A CA 1
ATOM 1324 C C . ALA A 1 90 ? 12.575 8.214 1.476 1.000 0.980 90 ALA A C 1
ATOM 1325 O O . ALA A 1 90 ? 11.684 8.743 0.817 1.000 0.980 90 ALA A O 1
ATOM 1332 N N . ARG A 1 91 ? 13.568 8.934 2.020 1.000 0.960 91 ARG A N 1
ATOM 1333 C CA . ARG A 1 91 ? 13.691 10.393 1.832 1.000 0.960 91 ARG A CA 1
ATOM 1334 C C . ARG A 1 91 ? 13.996 10.781 0.388 1.000 0.960 91 ARG A C 1
ATOM 1335 O O . ARG A 1 91 ? 13.471 11.787 -0.075 1.000 0.960 91 ARG A O 1
ATOM 1356 N N . VAL A 1 92 ? 14.811 9.999 -0.322 1.000 0.970 92 VAL A N 1
ATOM 1357 C CA . VAL A 1 92 ? 15.066 10.218 -1.753 1.000 0.970 92 VAL A CA 1
ATOM 1358 C C . VAL A 1 92 ? 13.775 10.039 -2.549 1.000 0.970 92 VAL A C 1
ATOM 1359 O O . VAL A 1 92 ? 13.402 10.948 -3.280 1.000 0.970 92 VAL A O 1
ATOM 1372 N N . LEU A 1 93 ? 13.053 8.932 -2.356 1.000 0.970 93 LEU A N 1
ATOM 1373 C CA . LEU A 1 93 ? 11.787 8.681 -3.053 1.000 0.970 93 LEU A CA 1
ATOM 1374 C C . LEU A 1 93 ? 10.725 9.750 -2.753 1.000 0.970 93 LEU A C 1
ATOM 1375 O O . LEU A 1 93 ? 10.053 10.221 -3.668 1.000 0.970 93 LEU A O 1
ATOM 1391 N N . GLU A 1 94 ? 10.597 10.178 -1.494 1.000 0.900 94 GLU A N 1
ATOM 1392 C CA . GLU A 1 94 ? 9.709 11.283 -1.115 1.000 0.900 94 GLU A CA 1
ATOM 1393 C C . GLU A 1 94 ? 10.085 12.581 -1.842 1.000 0.900 94 GLU A C 1
ATOM 1394 O O . GLU A 1 94 ? 9.213 13.247 -2.397 1.000 0.900 94 GLU A O 1
ATOM 1406 N N . ALA A 1 95 ? 11.376 12.924 -1.882 1.000 0.880 95 ALA A N 1
ATOM 1407 C CA . ALA A 1 95 ? 11.861 14.120 -2.567 1.000 0.880 95 ALA A CA 1
ATOM 1408 C C . ALA A 1 95 ? 11.659 14.063 -4.091 1.000 0.880 95 ALA A C 1
ATOM 1409 O O . ALA A 1 95 ? 11.472 15.105 -4.716 1.000 0.880 95 ALA A O 1
ATOM 1416 N N . MET A 1 96 ? 11.664 12.864 -4.682 1.000 0.900 96 MET A N 1
ATOM 1417 C CA . MET A 1 96 ? 11.317 12.649 -6.090 1.000 0.900 96 MET A CA 1
ATOM 1418 C C . MET A 1 96 ? 9.822 12.836 -6.377 1.000 0.900 96 MET A C 1
ATOM 1419 O O . MET A 1 96 ? 9.450 13.073 -7.523 1.000 0.900 96 MET A O 1
ATOM 1433 N N . GLY A 1 97 ? 8.964 12.757 -5.356 1.000 0.840 97 GLY A N 1
ATOM 1434 C CA . GLY A 1 97 ? 7.524 12.962 -5.497 1.000 0.840 97 GLY A CA 1
ATOM 1435 C C . GLY A 1 97 ? 6.747 11.721 -5.931 1.000 0.840 97 GLY A C 1
ATOM 1436 O O . GLY A 1 97 ? 5.706 11.865 -6.572 1.000 0.840 97 GLY A O 1
ATOM 1440 N N . VAL A 1 98 ? 7.226 10.517 -5.591 1.000 0.880 98 VAL A N 1
ATOM 1441 C CA . VAL A 1 98 ? 6.420 9.295 -5.758 1.000 0.880 98 VAL A CA 1
ATOM 1442 C C . VAL A 1 98 ? 5.143 9.382 -4.918 1.000 0.880 98 VAL A C 1
ATOM 1443 O O . VAL A 1 98 ? 5.130 9.981 -3.841 1.000 0.880 98 VAL A O 1
ATOM 1456 N N . ASP A 1 99 ? 4.064 8.758 -5.381 1.000 0.850 99 ASP A N 1
ATOM 1457 C CA . ASP A 1 99 ? 2.777 8.802 -4.688 1.000 0.850 99 ASP A CA 1
ATOM 1458 C C . ASP A 1 99 ? 2.753 7.895 -3.453 1.000 0.850 99 ASP A C 1
ATOM 1459 O O . ASP A 1 99 ? 2.026 8.187 -2.506 1.000 0.850 99 ASP A O 1
ATOM 1468 N N . TYR A 1 100 ? 3.537 6.808 -3.454 1.000 0.910 100 TYR A N 1
ATOM 1469 C CA . TYR A 1 100 ? 3.683 5.889 -2.322 1.000 0.910 100 TYR A CA 1
ATOM 1470 C C . TYR A 1 100 ? 5.086 5.301 -2.237 1.000 0.910 100 TYR A C 1
ATOM 1471 O O . TYR A 1 100 ? 5.751 5.069 -3.249 1.000 0.910 100 TYR A O 1
ATOM 1489 N N . ILE A 1 101 ? 5.478 4.939 -1.019 1.000 0.960 101 ILE A N 1
ATOM 1490 C CA . ILE A 1 101 ? 6.673 4.135 -0.773 1.000 0.960 101 ILE A CA 1
ATOM 1491 C C . ILE A 1 101 ? 6.260 2.772 -0.217 1.000 0.960 101 ILE A C 1
ATOM 1492 O O . ILE A 1 101 ? 5.560 2.691 0.790 1.000 0.960 101 ILE A O 1
ATOM 1508 N N . ASP A 1 102 ? 6.703 1.690 -0.852 1.000 0.980 102 ASP A N 1
ATOM 1509 C CA . ASP A 1 102 ? 6.592 0.330 -0.310 1.000 0.980 102 ASP A CA 1
ATOM 1510 C C . ASP A 1 102 ? 7.885 -0.028 0.420 1.000 0.980 102 ASP A C 1
ATOM 1511 O O . ASP A 1 102 ? 8.922 -0.281 -0.200 1.000 0.980 102 ASP A O 1
ATOM 1520 N N . GLU A 1 103 ? 7.827 -0.030 1.751 1.000 0.980 103 GLU A N 1
ATOM 1521 C CA . GLU A 1 103 ? 8.918 -0.527 2.585 1.000 0.980 103 GLU A CA 1
ATOM 1522 C C . GLU A 1 103 ? 8.911 -2.059 2.515 1.000 0.980 103 GLU A C 1
ATOM 1523 O O . GLU A 1 103 ? 8.118 -2.739 3.173 1.000 0.980 103 GLU A O 1
ATOM 1535 N N . SER A 1 104 ? 9.752 -2.599 1.636 1.000 0.970 104 SER A N 1
ATOM 1536 C CA . SER A 1 104 ? 9.501 -3.896 1.017 1.000 0.970 104 SER A CA 1
ATOM 1537 C C . SER A 1 104 ? 10.526 -4.952 1.413 1.000 0.970 104 SER A C 1
ATOM 1538 O O . SER A 1 104 ? 11.708 -4.845 1.087 1.000 0.970 104 SER A O 1
ATOM 1546 N N . GLU A 1 105 ? 10.044 -6.062 1.969 1.000 0.950 105 GLU A N 1
ATOM 1547 C CA . GLU A 1 105 ? 10.839 -7.249 2.307 1.000 0.950 105 GLU A CA 1
ATOM 1548 C C . GLU A 1 105 ? 11.396 -8.009 1.088 1.000 0.950 105 GLU A C 1
ATOM 1549 O O . GLU A 1 105 ? 12.279 -8.863 1.215 1.000 0.950 105 GLU A O 1
ATOM 1561 N N . VAL A 1 106 ? 10.881 -7.706 -0.111 1.000 0.940 106 VAL A N 1
ATOM 1562 C CA . VAL A 1 106 ? 11.431 -8.209 -1.381 1.000 0.940 106 VAL A CA 1
ATOM 1563 C C . VAL A 1 106 ? 12.858 -7.701 -1.594 1.000 0.940 106 VAL A C 1
ATOM 1564 O O . VAL A 1 106 ? 13.706 -8.429 -2.115 1.000 0.940 106 VAL A O 1
ATOM 1577 N N . LEU A 1 107 ? 13.126 -6.455 -1.190 1.000 0.950 107 LEU A N 1
ATOM 1578 C CA . LEU A 1 107 ? 14.472 -5.902 -1.216 1.000 0.950 107 LEU A CA 1
ATOM 1579 C C . LEU A 1 107 ? 15.274 -6.452 -0.031 1.000 0.950 107 LEU A C 1
ATOM 1580 O O . LEU A 1 107 ? 14.727 -7.043 0.899 1.000 0.950 107 LEU A O 1
ATOM 1596 N N . THR A 1 108 ? 16.593 -6.295 -0.062 1.000 0.950 108 THR A N 1
ATOM 1597 C CA . THR A 1 108 ? 17.437 -6.731 1.055 1.000 0.950 108 THR A CA 1
ATOM 1598 C C . THR A 1 108 ? 17.219 -5.784 2.239 1.000 0.950 108 THR A C 1
ATOM 1599 O O . THR A 1 108 ? 17.454 -4.595 2.052 1.000 0.950 108 THR A O 1
ATOM 1610 N N . PRO A 1 109 ? 16.792 -6.237 3.434 1.000 0.960 109 PRO A N 1
ATOM 1611 C CA . PRO A 1 109 ? 16.639 -5.352 4.592 1.000 0.960 109 PRO A CA 1
ATOM 1612 C C . PRO A 1 109 ? 17.916 -4.545 4.858 1.000 0.960 109 PRO A C 1
ATOM 1613 O O . PRO A 1 109 ? 19.022 -5.071 4.727 1.000 0.960 109 PRO A O 1
ATOM 1624 N N . ALA A 1 110 ? 17.771 -3.254 5.157 1.000 0.970 110 ALA A N 1
ATOM 1625 C CA . ALA A 1 110 ? 18.896 -2.397 5.532 1.000 0.970 110 ALA A CA 1
ATOM 1626 C C . ALA A 1 110 ? 19.067 -2.309 7.052 1.000 0.970 110 ALA A C 1
ATOM 1627 O O . ALA A 1 110 ? 20.177 -2.082 7.523 1.000 0.970 110 ALA A O 1
ATOM 1634 N N . ASP A 1 111 ? 17.973 -2.511 7.782 1.000 0.970 111 ASP A N 1
ATOM 1635 C CA . ASP A 1 111 ? 17.910 -2.667 9.227 1.000 0.970 111 ASP A CA 1
ATOM 1636 C C . ASP A 1 111 ? 17.104 -3.942 9.520 1.000 0.970 111 ASP A C 1
ATOM 1637 O O . ASP A 1 111 ? 16.048 -4.170 8.922 1.000 0.970 111 ASP A O 1
ATOM 1646 N N . GLU A 1 112 ? 17.637 -4.808 10.377 1.000 0.940 112 GLU A N 1
ATOM 1647 C CA . GLU A 1 112 ? 16.993 -6.070 10.761 1.000 0.940 112 GLU A CA 1
ATOM 1648 C C . GLU A 1 112 ? 16.198 -5.952 12.071 1.000 0.940 112 GLU A C 1
ATOM 1649 O O . GLU A 1 112 ? 15.472 -6.876 12.428 1.000 0.940 112 GLU A O 1
ATOM 1661 N N . GLU A 1 113 ? 16.290 -4.822 12.775 1.000 0.950 113 GLU A N 1
ATOM 1662 C CA . GLU A 1 113 ? 15.613 -4.576 14.051 1.000 0.950 113 GLU A CA 1
ATOM 1663 C C . GLU A 1 113 ? 14.467 -3.569 13.920 1.000 0.950 113 GLU A C 1
ATOM 1664 O O . GLU A 1 113 ? 13.412 -3.748 14.536 1.000 0.950 113 GLU A O 1
ATOM 1676 N N . PHE A 1 114 ? 14.641 -2.528 13.102 1.000 0.970 114 PHE A N 1
ATOM 1677 C CA . PHE A 1 114 ? 13.709 -1.406 13.042 1.000 0.970 114 PHE A CA 1
ATOM 1678 C C . PHE A 1 114 ? 13.174 -1.160 11.631 1.000 0.970 114 PHE A C 1
ATOM 1679 O O . PHE A 1 114 ? 13.905 -1.085 10.647 1.000 0.970 114 PHE A O 1
ATOM 1696 N N . HIS A 1 115 ? 11.858 -0.980 11.538 1.000 0.980 115 HIS A N 1
ATOM 1697 C CA . HIS A 1 115 ? 11.232 -0.408 10.349 1.000 0.980 115 HIS A CA 1
ATOM 1698 C C . HIS A 1 115 ? 11.284 1.121 10.402 1.000 0.980 115 HIS A C 1
ATOM 1699 O O . HIS A 1 115 ? 11.498 1.733 11.450 1.000 0.980 115 HIS A O 1
ATOM 1713 N N . LEU A 1 116 ? 11.022 1.754 9.264 1.000 0.980 116 LEU A N 1
ATOM 1714 C CA . LEU A 1 116 ? 10.929 3.205 9.163 1.000 0.980 116 LEU A CA 1
ATOM 1715 C C . LEU A 1 116 ? 9.828 3.776 10.066 1.000 0.980 116 LEU A C 1
ATOM 1716 O O . LEU A 1 116 ? 8.704 3.264 10.088 1.000 0.980 116 LEU A O 1
ATOM 1732 N N . ASN A 1 117 ? 10.107 4.914 10.707 1.000 0.980 117 ASN A N 1
ATOM 1733 C CA . ASN A 1 117 ? 9.073 5.757 11.304 1.000 0.980 117 ASN A CA 1
ATOM 1734 C C . ASN A 1 117 ? 8.331 6.537 10.205 1.000 0.980 117 ASN A C 1
ATOM 1735 O O . ASN A 1 117 ? 8.680 7.666 9.858 1.000 0.980 117 ASN A O 1
ATOM 1746 N N . LYS A 1 118 ? 7.291 5.925 9.637 1.000 0.960 118 LYS A N 1
ATOM 1747 C CA . LYS A 1 118 ? 6.537 6.431 8.475 1.000 0.960 118 LYS A CA 1
ATOM 1748 C C . LYS A 1 118 ? 5.713 7.687 8.807 1.000 0.960 118 LYS A C 1
ATOM 1749 O O . LYS A 1 118 ? 5.285 8.413 7.907 1.000 0.960 118 LYS A O 1
ATOM 1768 N N . ASN A 1 119 ? 5.543 8.000 10.094 1.000 0.910 119 ASN A N 1
ATOM 1769 C CA . ASN A 1 119 ? 4.916 9.242 10.558 1.000 0.910 119 ASN A CA 1
ATOM 1770 C C . ASN A 1 119 ? 5.775 10.495 10.306 1.000 0.910 119 ASN A C 1
ATOM 1771 O O . ASN A 1 119 ? 5.233 11.597 10.263 1.000 0.910 119 ASN A O 1
ATOM 1782 N N . GLU A 1 120 ? 7.086 10.346 10.088 1.000 0.910 120 GLU A N 1
ATOM 1783 C CA . GLU A 1 120 ? 7.998 11.466 9.792 1.000 0.910 120 GLU A CA 1
ATOM 1784 C C . GLU A 1 120 ? 7.994 11.901 8.319 1.000 0.910 120 GLU A C 1
ATOM 1785 O O . GLU A 1 120 ? 8.737 12.806 7.926 1.000 0.910 120 GLU A O 1
ATOM 1797 N N . TYR A 1 121 ? 7.182 11.246 7.496 1.000 0.850 121 TYR A N 1
ATOM 1798 C CA . TYR A 1 121 ? 7.074 11.480 6.063 1.000 0.850 121 TYR A CA 1
ATOM 1799 C C . TYR A 1 121 ? 5.706 12.072 5.731 1.000 0.850 121 TYR A C 1
ATOM 1800 O O . TYR A 1 121 ? 4.740 11.935 6.479 1.000 0.850 121 TYR A O 1
ATOM 1818 N N . THR A 1 122 ? 5.608 12.739 4.596 1.000 0.750 122 THR A N 1
ATOM 1819 C CA . THR A 1 122 ? 4.372 13.235 3.983 1.000 0.750 122 THR A CA 1
ATOM 1820 C C . THR A 1 122 ? 3.755 12.205 3.058 1.000 0.750 122 THR A C 1
ATOM 1821 O O . THR A 1 122 ? 2.537 12.022 3.072 1.000 0.750 122 THR A O 1
ATOM 1832 N N . VAL A 1 123 ? 4.608 11.494 2.323 1.000 0.810 123 VAL A N 1
ATOM 1833 C CA . VAL A 1 123 ? 4.214 10.428 1.411 1.000 0.810 123 VAL A CA 1
ATOM 1834 C C . VAL A 1 123 ? 3.630 9.239 2.197 1.000 0.810 123 VAL A C 1
ATOM 1835 O O . VAL A 1 123 ? 4.135 8.894 3.274 1.000 0.810 123 VAL A O 1
ATOM 1848 N N . PRO A 1 124 ? 2.524 8.631 1.736 1.000 0.900 124 PRO A N 1
ATOM 1849 C CA . PRO A 1 124 ? 1.966 7.423 2.336 1.000 0.900 124 PRO A CA 1
ATOM 1850 C C . PRO A 1 124 ? 2.860 6.193 2.110 1.000 0.900 124 PRO A C 1
ATOM 1851 O O . PRO A 1 124 ? 3.539 6.065 1.092 1.000 0.900 124 PRO A O 1
ATOM 1862 N N . PHE A 1 125 ? 2.801 5.248 3.053 1.000 0.960 125 PHE A N 1
ATOM 1863 C CA . PHE A 1 125 ? 3.563 3.998 2.991 1.000 0.960 125 PHE A CA 1
ATOM 1864 C C . PHE A 1 125 ? 2.678 2.762 2.855 1.000 0.960 125 PHE A C 1
ATOM 1865 O O . PHE A 1 125 ? 1.629 2.661 3.505 1.000 0.960 125 PHE A O 1
ATOM 1882 N N . VAL A 1 126 ? 3.178 1.803 2.077 1.000 0.980 126 VAL A N 1
ATOM 1883 C CA . VAL A 1 126 ? 2.727 0.412 2.019 1.000 0.980 126 VAL A CA 1
ATOM 1884 C C . VAL A 1 126 ? 3.726 -0.457 2.787 1.000 0.980 126 VAL A C 1
ATOM 1885 O O . VAL A 1 126 ? 4.934 -0.267 2.655 1.000 0.980 126 VAL A O 1
ATOM 1898 N N . CYS A 1 127 ? 3.238 -1.420 3.572 1.000 0.980 127 CYS A N 1
ATOM 1899 C CA . CYS A 1 127 ? 4.092 -2.409 4.237 1.000 0.980 127 CYS A CA 1
ATOM 1900 C C . CYS A 1 127 ? 3.554 -3.835 4.086 1.000 0.980 127 CYS A C 1
ATOM 1901 O O . CYS A 1 127 ? 2.341 -4.064 4.031 1.000 0.980 127 CYS A O 1
ATOM 1909 N N . GLY A 1 128 ? 4.476 -4.798 4.069 1.000 0.980 128 GLY A N 1
ATOM 1910 C CA . GLY A 1 128 ? 4.171 -6.224 4.087 1.000 0.980 128 GLY A CA 1
ATOM 1911 C C . GLY A 1 128 ? 3.706 -6.723 5.460 1.000 0.980 128 GLY A C 1
ATOM 1912 O O . GLY A 1 128 ? 4.196 -6.264 6.489 1.000 0.980 128 GLY A O 1
ATOM 1916 N N . CYS A 1 129 ? 2.805 -7.707 5.487 1.000 0.980 129 CYS A N 1
ATOM 1917 C CA . CYS A 1 129 ? 2.474 -8.466 6.696 1.000 0.980 129 CYS A CA 1
ATOM 1918 C C . CYS A 1 129 ? 2.120 -9.937 6.410 1.000 0.980 129 CYS A C 1
ATOM 1919 O O . CYS A 1 129 ? 1.688 -10.298 5.311 1.000 0.980 129 CYS A O 1
ATOM 1927 N N . ARG A 1 130 ? 2.285 -10.811 7.407 1.000 0.980 130 ARG A N 1
ATOM 1928 C CA . ARG A 1 130 ? 1.841 -12.220 7.355 1.000 0.980 130 ARG A CA 1
ATOM 1929 C C . ARG A 1 130 ? 0.677 -12.526 8.284 1.000 0.980 130 ARG A C 1
ATOM 1930 O O . ARG A 1 130 ? -0.009 -13.536 8.111 1.000 0.980 130 ARG A O 1
ATOM 1951 N N . ASP A 1 131 ? 0.477 -11.682 9.290 1.000 0.980 131 ASP A N 1
ATOM 1952 C CA . ASP A 1 131 ? -0.578 -11.804 10.283 1.000 0.980 131 ASP A CA 1
ATOM 1953 C C . ASP A 1 131 ? -0.966 -10.451 10.884 1.000 0.980 131 ASP A C 1
ATOM 1954 O O . ASP A 1 131 ? -0.386 -9.412 10.564 1.000 0.980 131 ASP A O 1
ATOM 1963 N N . LEU A 1 132 ? -2.000 -10.462 11.725 1.000 0.990 132 LEU A N 1
ATOM 1964 C CA . LEU A 1 132 ? -2.569 -9.262 12.321 1.000 0.990 132 LEU A CA 1
ATOM 1965 C C . LEU A 1 132 ? -1.593 -8.530 13.254 1.000 0.990 132 LEU A C 1
ATOM 1966 O O . LEU A 1 132 ? -1.653 -7.305 13.361 1.000 0.990 132 LEU A O 1
ATOM 1982 N N . GLY A 1 133 ? -0.698 -9.261 13.921 1.000 0.990 133 GLY A N 1
ATOM 1983 C CA . GLY A 1 133 ? 0.314 -8.665 14.786 1.000 0.990 133 GLY A CA 1
ATOM 1984 C C . GLY A 1 133 ? 1.274 -7.808 13.978 1.000 0.990 133 GLY A C 1
ATOM 1985 O O . GLY A 1 133 ? 1.430 -6.619 14.243 1.000 0.990 133 GLY A O 1
ATOM 1989 N N . GLU A 1 134 ? 1.840 -8.394 12.926 1.000 0.980 134 GLU A N 1
ATOM 1990 C CA . GLU A 1 134 ? 2.715 -7.682 11.995 1.000 0.980 134 GLU A CA 1
ATOM 1991 C C . GLU A 1 134 ? 1.983 -6.512 11.318 1.000 0.980 134 GLU A C 1
ATOM 1992 O O . GLU A 1 134 ? 2.470 -5.384 11.328 1.000 0.980 134 GLU A O 1
ATOM 2004 N N . ALA A 1 135 ? 0.759 -6.740 10.831 1.000 0.990 135 ALA A N 1
ATOM 2005 C CA . ALA A 1 135 ? -0.081 -5.714 10.213 1.000 0.990 135 ALA A CA 1
ATOM 2006 C C . ALA A 1 135 ? -0.281 -4.485 11.116 1.000 0.990 135 ALA A C 1
ATOM 2007 O O . ALA A 1 135 ? -0.083 -3.348 10.690 1.000 0.990 135 ALA A O 1
ATOM 2014 N N . THR A 1 136 ? -0.663 -4.704 12.376 1.000 0.990 136 THR A N 1
ATOM 2015 C CA . THR A 1 136 ? -0.938 -3.612 13.320 1.000 0.990 136 THR A CA 1
ATOM 2016 C C . THR A 1 136 ? 0.332 -2.897 13.775 1.000 0.990 136 THR A C 1
ATOM 2017 O O . THR A 1 136 ? 0.296 -1.678 13.925 1.000 0.990 136 THR A O 1
ATOM 2028 N N . ARG A 1 137 ? 1.474 -3.590 13.902 1.000 0.990 137 ARG A N 1
ATOM 2029 C CA . ARG A 1 137 ? 2.772 -2.924 14.127 1.000 0.990 137 ARG A CA 1
ATOM 2030 C C . ARG A 1 137 ? 3.125 -1.973 12.983 1.000 0.990 137 ARG A C 1
ATOM 2031 O O . ARG A 1 137 ? 3.403 -0.805 13.240 1.000 0.990 137 ARG A O 1
ATOM 2052 N N . ARG A 1 138 ? 3.007 -2.423 11.728 1.000 0.980 138 ARG A N 1
ATOM 2053 C CA . ARG A 1 138 ? 3.256 -1.568 10.552 1.000 0.980 138 ARG A CA 1
ATOM 2054 C C . ARG A 1 138 ? 2.319 -0.356 10.509 1.000 0.980 138 ARG A C 1
ATOM 2055 O O . ARG A 1 138 ? 2.764 0.750 10.212 1.000 0.980 138 ARG A O 1
ATOM 2076 N N . ILE A 1 139 ? 1.035 -0.536 10.841 1.000 0.980 139 ILE A N 1
ATOM 2077 C CA . ILE A 1 139 ? 0.070 0.575 10.932 1.000 0.980 139 ILE A CA 1
ATOM 2078 C C . ILE A 1 139 ? 0.487 1.579 12.017 1.000 0.980 139 ILE A C 1
ATOM 2079 O O . ILE A 1 139 ? 0.458 2.780 11.761 1.000 0.980 139 ILE A O 1
ATOM 2095 N N . ALA A 1 140 ? 0.898 1.113 13.201 1.000 0.980 140 ALA A N 1
ATOM 2096 C CA . ALA A 1 140 ? 1.337 1.988 14.291 1.000 0.980 140 ALA A CA 1
ATOM 2097 C C . ALA A 1 140 ? 2.610 2.780 13.950 1.000 0.980 140 ALA A C 1
ATOM 2098 O O . ALA A 1 140 ? 2.761 3.924 14.371 1.000 0.980 140 ALA A O 1
ATOM 2105 N N . GLU A 1 141 ? 3.493 2.212 13.131 1.000 0.980 141 GLU A N 1
ATOM 2106 C CA . GLU A 1 141 ? 4.656 2.916 12.577 1.000 0.980 141 GLU A CA 1
ATOM 2107 C C . GLU A 1 141 ? 4.285 3.963 11.511 1.000 0.980 141 GLU A C 1
ATOM 2108 O O . GLU A 1 141 ? 5.147 4.740 11.108 1.000 0.980 141 GLU A O 1
ATOM 2120 N N . GLY A 1 142 ? 3.032 3.993 11.041 1.000 0.970 142 GLY A N 1
ATOM 2121 C CA . GLY A 1 142 ? 2.511 4.970 10.079 1.000 0.970 142 GLY A CA 1
ATOM 2122 C C . GLY A 1 142 ? 2.165 4.406 8.695 1.000 0.970 142 GLY A C 1
ATOM 2123 O O . GLY A 1 142 ? 1.902 5.183 7.772 1.000 0.970 142 GLY A O 1
ATOM 2127 N N . ALA A 1 143 ? 2.154 3.079 8.506 1.000 0.980 143 ALA A N 1
ATOM 2128 C CA . ALA A 1 143 ? 1.687 2.491 7.249 1.000 0.980 143 ALA A CA 1
ATOM 2129 C C . ALA A 1 143 ? 0.223 2.878 6.979 1.000 0.980 143 ALA A C 1
ATOM 2130 O O . ALA A 1 143 ? -0.653 2.760 7.840 1.000 0.980 143 ALA A O 1
ATOM 2137 N N . SER A 1 144 ? -0.038 3.353 5.763 1.000 0.950 144 SER A N 1
ATOM 2138 C CA . SER A 1 144 ? -1.368 3.793 5.316 1.000 0.950 144 SER A CA 1
ATOM 2139 C C . SER A 1 144 ? -2.067 2.752 4.445 1.000 0.950 144 SER A C 1
ATOM 2140 O O . SER A 1 144 ? -3.260 2.872 4.184 1.000 0.950 144 SER A O 1
ATOM 2148 N N . MET A 1 145 ? -1.324 1.726 4.034 1.000 0.970 145 MET A N 1
ATOM 2149 C CA . MET A 1 145 ? -1.773 0.585 3.255 1.000 0.970 145 MET A CA 1
ATOM 2150 C C . MET A 1 145 ? -0.990 -0.653 3.694 1.000 0.970 145 MET A C 1
ATOM 2151 O O . MET A 1 145 ? 0.197 -0.574 4.019 1.000 0.970 145 MET A O 1
ATOM 2165 N N . LEU A 1 146 ? -1.649 -1.805 3.680 1.000 0.980 146 LEU A N 1
ATOM 2166 C CA . LEU A 1 146 ? -1.014 -3.095 3.903 1.000 0.980 146 LEU A CA 1
ATOM 2167 C C . LEU A 1 146 ? -1.045 -3.942 2.638 1.000 0.980 146 LEU A C 1
ATOM 2168 O O . LEU A 1 146 ? -1.955 -3.840 1.811 1.000 0.980 146 LEU A O 1
ATOM 2184 N N . ARG A 1 147 ? -0.071 -4.844 2.540 1.000 0.980 147 ARG A N 1
ATOM 2185 C CA . ARG A 1 147 ? -0.138 -5.993 1.645 1.000 0.980 147 ARG A CA 1
ATOM 2186 C C . ARG A 1 147 ? 0.252 -7.265 2.385 1.000 0.980 147 ARG A C 1
ATOM 2187 O O . ARG A 1 147 ? 1.301 -7.342 3.018 1.000 0.980 147 ARG A O 1
ATOM 2208 N N . THR A 1 148 ? -0.563 -8.302 2.272 1.000 0.970 148 THR A N 1
ATOM 2209 C CA . THR A 1 148 ? -0.151 -9.635 2.723 1.000 0.970 148 THR A CA 1
ATOM 2210 C C . THR A 1 148 ? 0.957 -10.167 1.813 1.000 0.970 148 THR A C 1
ATOM 2211 O O . THR A 1 148 ? 0.827 -10.109 0.594 1.000 0.970 148 THR A O 1
ATOM 2222 N N . LYS A 1 149 ? 2.071 -10.640 2.386 1.000 0.950 149 LYS A N 1
ATOM 2223 C CA . LYS A 1 149 ? 3.343 -10.826 1.648 1.000 0.950 149 LYS A CA 1
ATOM 2224 C C . LYS A 1 149 ? 3.321 -11.906 0.560 1.000 0.950 149 LYS A C 1
ATOM 2225 O O . LYS A 1 149 ? 4.007 -11.775 -0.452 1.000 0.950 149 LYS A O 1
ATOM 2244 N N . GLY A 1 150 ? 2.584 -12.991 0.801 1.000 0.950 150 GLY A N 1
ATOM 2245 C CA . GLY A 1 150 ? 2.734 -14.244 0.049 1.000 0.950 150 GLY A CA 1
ATOM 2246 C C . GLY A 1 150 ? 4.189 -14.722 -0.006 1.000 0.950 150 GLY A C 1
ATOM 2247 O O . GLY A 1 150 ? 4.944 -14.446 0.920 1.000 0.950 150 GLY A O 1
ATOM 2251 N N . GLU A 1 151 ? 4.594 -15.408 -1.080 1.000 0.920 151 GLU A N 1
ATOM 2252 C CA . GLU A 1 151 ? 6.016 -15.637 -1.383 1.000 0.920 151 GLU A CA 1
ATOM 2253 C C . GLU A 1 151 ? 6.382 -14.963 -2.723 1.000 0.920 151 GLU A C 1
ATOM 2254 O O . GLU A 1 151 ? 5.969 -15.417 -3.796 1.000 0.920 151 GLU A O 1
ATOM 2266 N N . PRO A 1 152 ? 7.150 -13.862 -2.697 1.000 0.910 152 PRO A N 1
ATOM 2267 C CA . PRO A 1 152 ? 7.523 -13.121 -3.897 1.000 0.910 152 PRO A CA 1
ATOM 2268 C C . PRO A 1 152 ? 8.331 -13.947 -4.911 1.000 0.910 152 PRO A C 1
ATOM 2269 O O . PRO A 1 152 ? 9.274 -14.664 -4.574 1.000 0.910 152 PRO A O 1
ATOM 2280 N N . GLY A 1 153 ? 7.997 -13.801 -6.195 1.000 0.880 153 GLY A N 1
ATOM 2281 C CA . GLY A 1 153 ? 8.794 -14.346 -7.299 1.000 0.880 153 GLY A CA 1
ATOM 2282 C C . GLY A 1 153 ? 8.705 -15.861 -7.511 1.000 0.880 153 GLY A C 1
ATOM 2283 O O . GLY A 1 153 ? 9.459 -16.382 -8.326 1.000 0.880 153 GLY A O 1
ATOM 2287 N N . THR A 1 154 ? 7.814 -16.573 -6.817 1.000 0.870 154 THR A N 1
ATOM 2288 C CA . THR A 1 154 ? 7.630 -18.028 -6.996 1.000 0.870 154 THR A CA 1
ATOM 2289 C C . THR A 1 154 ? 6.471 -18.391 -7.910 1.000 0.870 154 THR A C 1
ATOM 2290 O O . THR A 1 154 ? 6.417 -19.523 -8.376 1.000 0.870 154 THR A O 1
ATOM 2301 N N . GLY A 1 155 ? 5.522 -17.475 -8.134 1.000 0.880 155 GLY A N 1
ATOM 2302 C CA . GLY A 1 155 ? 4.263 -17.784 -8.821 1.000 0.880 155 GLY A CA 1
ATOM 2303 C C . GLY A 1 155 ? 3.386 -18.805 -8.082 1.000 0.880 155 GLY A C 1
ATOM 2304 O O . GLY A 1 155 ? 2.436 -19.310 -8.667 1.000 0.880 155 GLY A O 1
ATOM 2308 N N . ASN A 1 156 ? 3.708 -19.135 -6.824 1.000 0.910 156 ASN A N 1
ATOM 2309 C CA . ASN A 1 156 ? 2.921 -20.043 -6.000 1.000 0.910 156 ASN A CA 1
ATOM 2310 C C . ASN A 1 156 ? 2.095 -19.238 -4.990 1.000 0.910 156 ASN A C 1
ATOM 2311 O O . ASN A 1 156 ? 2.636 -18.627 -4.067 1.000 0.910 156 ASN A O 1
ATOM 2322 N N . ILE A 1 157 ? 0.775 -19.262 -5.163 1.000 0.940 157 ILE A N 1
ATOM 2323 C CA . ILE A 1 157 ? -0.180 -18.475 -4.378 1.000 0.940 157 ILE A CA 1
ATOM 2324 C C . ILE A 1 157 ? -0.361 -18.972 -2.932 1.000 0.940 157 ILE A C 1
ATOM 2325 O O . ILE A 1 157 ? -0.994 -18.294 -2.122 1.000 0.940 157 ILE A O 1
ATOM 2341 N N . VAL A 1 158 ? 0.171 -20.148 -2.574 1.000 0.950 158 VAL A N 1
ATOM 2342 C CA . VAL A 1 158 ? -0.143 -20.838 -1.307 1.000 0.950 158 VAL A CA 1
ATOM 2343 C C . VAL A 1 158 ? 0.105 -19.979 -0.066 1.000 0.950 158 VAL A C 1
ATOM 2344 O O . VAL A 1 158 ? -0.719 -19.959 0.851 1.000 0.950 158 VAL A O 1
ATOM 2357 N N . GLU A 1 159 ? 1.190 -19.208 -0.050 1.000 0.960 159 GLU A N 1
ATOM 2358 C CA . GLU A 1 159 ? 1.512 -18.350 1.089 1.000 0.960 159 GLU A CA 1
ATOM 2359 C C . GLU A 1 159 ? 0.662 -17.076 1.108 1.000 0.960 159 GLU A C 1
ATOM 2360 O O . GLU A 1 159 ? 0.285 -16.610 2.180 1.000 0.960 159 GLU A O 1
ATOM 2372 N N . ALA A 1 160 ? 0.249 -16.544 -0.048 1.000 0.970 160 ALA A N 1
ATOM 2373 C CA . ALA A 1 160 ? -0.699 -15.427 -0.078 1.000 0.970 160 ALA A CA 1
ATOM 2374 C C . ALA A 1 160 ? -2.065 -15.857 0.467 1.000 0.970 160 ALA A C 1
ATOM 2375 O O . ALA A 1 160 ? -2.643 -15.165 1.308 1.000 0.970 160 ALA A O 1
ATOM 2382 N N . VAL A 1 161 ? -2.533 -17.055 0.086 1.000 0.980 161 VAL A N 1
ATOM 2383 C CA . VAL A 1 161 ? -3.731 -17.675 0.672 1.000 0.980 161 VAL A CA 1
ATOM 2384 C C . VAL A 1 161 ? -3.571 -17.813 2.186 1.000 0.980 161 VAL A C 1
ATOM 2385 O O . VAL A 1 161 ? -4.487 -17.458 2.933 1.000 0.980 161 VAL A O 1
ATOM 2398 N N . ARG A 1 162 ? -2.421 -18.318 2.654 1.000 0.980 162 ARG A N 1
ATOM 2399 C CA . ARG A 1 162 ? -2.151 -18.518 4.084 1.000 0.980 162 ARG A CA 1
ATOM 2400 C C . ARG A 1 162 ? -2.227 -17.204 4.854 1.000 0.980 162 ARG A C 1
ATOM 2401 O O . ARG A 1 162 ? -2.951 -17.134 5.847 1.000 0.980 162 ARG A O 1
ATOM 2422 N N . HIS A 1 163 ? -1.525 -16.175 4.390 1.000 0.980 163 HIS A N 1
ATOM 2423 C CA . HIS A 1 163 ? -1.451 -14.877 5.057 1.000 0.980 163 HIS A CA 1
ATOM 2424 C C . HIS A 1 163 ? -2.793 -14.145 5.050 1.000 0.980 163 HIS A C 1
ATOM 2425 O O . HIS A 1 163 ? -3.259 -13.724 6.110 1.000 0.980 163 HIS A O 1
ATOM 2439 N N . MET A 1 164 ? -3.473 -14.073 3.901 1.000 0.980 164 MET A N 1
ATOM 2440 C CA . MET A 1 164 ? -4.790 -13.435 3.801 1.000 0.980 164 MET A CA 1
ATOM 2441 C C . MET A 1 164 ? -5.810 -14.112 4.726 1.000 0.980 164 MET A C 1
ATOM 2442 O O . MET A 1 164 ? -6.490 -13.449 5.511 1.000 0.980 164 MET A O 1
ATOM 2456 N N . ARG A 1 165 ? -5.867 -15.453 4.728 1.000 0.990 165 ARG A N 1
ATOM 2457 C CA . ARG A 1 165 ? -6.748 -16.190 5.648 1.000 0.990 165 ARG A CA 1
ATOM 2458 C C . ARG A 1 165 ? -6.376 -15.973 7.112 1.000 0.990 165 ARG A C 1
ATOM 2459 O O . ARG A 1 165 ? -7.285 -15.874 7.934 1.000 0.990 165 ARG A O 1
ATOM 2480 N N . LYS A 1 166 ? -5.083 -15.907 7.445 1.000 0.980 166 LYS A N 1
ATOM 2481 C CA . LYS A 1 166 ? -4.611 -15.703 8.822 1.000 0.980 166 LYS A CA 1
ATOM 2482 C C . LYS A 1 166 ? -5.013 -14.327 9.347 1.000 0.980 166 LYS A C 1
ATOM 2483 O O . LYS A 1 166 ? -5.662 -14.268 10.390 1.000 0.980 166 LYS A O 1
ATOM 2502 N N . VAL A 1 167 ? -4.726 -13.260 8.598 1.000 0.990 167 VAL A N 1
ATOM 2503 C CA . VAL A 1 167 ? -5.143 -11.889 8.938 1.000 0.990 167 VAL A CA 1
ATOM 2504 C C . VAL A 1 167 ? -6.661 -11.831 9.121 1.000 0.990 167 VAL A C 1
ATOM 2505 O O . VAL A 1 167 ? -7.134 -11.429 10.181 1.000 0.990 167 VAL A O 1
ATOM 2518 N N . ASN A 1 168 ? -7.438 -12.333 8.157 1.000 0.980 168 ASN A N 1
ATOM 2519 C CA . ASN A 1 168 ? -8.903 -12.263 8.214 1.000 0.980 168 ASN A CA 1
ATOM 2520 C C . ASN A 1 168 ? -9.507 -13.122 9.336 1.000 0.980 168 ASN A C 1
ATOM 2521 O O . ASN A 1 168 ? -10.533 -12.768 9.921 1.000 0.980 168 ASN A O 1
ATOM 2532 N N . ALA A 1 169 ? -8.896 -14.261 9.669 1.000 0.990 169 ALA A N 1
ATOM 2533 C CA . ALA A 1 169 ? -9.299 -15.060 10.823 1.000 0.990 169 ALA A CA 1
ATOM 2534 C C . ALA A 1 169 ? -9.010 -14.333 12.145 1.000 0.990 169 ALA A C 1
ATOM 2535 O O . ALA A 1 169 ? -9.872 -14.311 13.021 1.000 0.990 169 ALA A O 1
ATOM 2542 N N . GLN A 1 170 ? -7.841 -13.705 12.279 1.000 0.990 170 GLN A N 1
ATOM 2543 C CA . GLN A 1 170 ? -7.463 -12.965 13.484 1.000 0.990 170 GLN A CA 1
ATOM 2544 C C . GLN A 1 170 ? -8.284 -11.685 13.666 1.000 0.990 170 GLN A C 1
ATOM 2545 O O . GLN A 1 170 ? -8.686 -11.398 14.788 1.000 0.990 170 GLN A O 1
ATOM 2559 N N . VAL A 1 171 ? -8.620 -10.968 12.585 1.000 0.990 171 VAL A N 1
ATOM 2560 C CA . VAL A 1 171 ? -9.556 -9.831 12.641 1.000 0.990 171 VAL A CA 1
ATOM 2561 C C . VAL A 1 171 ? -10.909 -10.294 13.182 1.000 0.990 171 VAL A C 1
ATOM 2562 O O . VAL A 1 171 ? -11.400 -9.734 14.157 1.000 0.990 171 VAL A O 1
ATOM 2575 N N . ARG A 1 172 ? -11.488 -11.373 12.631 1.000 0.980 172 ARG A N 1
ATOM 2576 C CA . ARG A 1 172 ? -12.760 -11.926 13.138 1.000 0.980 172 ARG A CA 1
ATOM 2577 C C . ARG A 1 172 ? -12.678 -12.361 14.603 1.000 0.980 172 ARG A C 1
ATOM 2578 O O . ARG A 1 172 ? -13.646 -12.169 15.332 1.000 0.980 172 ARG A O 1
ATOM 2599 N N . LYS A 1 173 ? -11.541 -12.919 15.033 1.000 0.980 173 LYS A N 1
ATOM 2600 C CA . LYS A 1 173 ? -11.296 -13.303 16.432 1.000 0.980 173 LYS A CA 1
ATOM 2601 C C . LYS A 1 173 ? -11.341 -12.079 17.350 1.000 0.980 173 LYS A C 1
ATOM 2602 O O . LYS A 1 173 ? -12.120 -12.072 18.292 1.000 0.980 173 LYS A O 1
ATOM 2621 N N . VAL A 1 174 ? -10.577 -11.035 17.028 1.000 0.980 174 VAL A N 1
ATOM 2622 C CA . VAL A 1 174 ? -10.516 -9.777 17.795 1.000 0.980 174 VAL A CA 1
ATOM 2623 C C . VAL A 1 174 ? -11.880 -9.094 17.879 1.000 0.980 174 VAL A C 1
ATOM 2624 O O . VAL A 1 174 ? -12.273 -8.621 18.939 1.000 0.980 174 VAL A O 1
ATOM 2637 N N . VAL A 1 175 ? -12.637 -9.082 16.781 1.000 0.980 175 VAL A N 1
ATOM 2638 C CA . VAL A 1 175 ? -13.987 -8.500 16.759 1.000 0.980 175 VAL A CA 1
ATOM 2639 C C . VAL A 1 175 ? -14.944 -9.243 17.702 1.000 0.980 175 VAL A C 1
ATOM 2640 O O . VAL A 1 175 ? -15.746 -8.604 18.385 1.000 0.980 175 VAL A O 1
ATOM 2653 N N . ALA A 1 176 ? -14.844 -10.574 17.770 1.000 0.980 176 ALA A N 1
ATOM 2654 C CA . ALA A 1 176 ? -15.705 -11.420 18.598 1.000 0.980 176 ALA A CA 1
ATOM 2655 C C . ALA A 1 176 ? -15.313 -11.465 20.088 1.000 0.980 176 ALA A C 1
ATOM 2656 O O . ALA A 1 176 ? -16.158 -11.800 20.914 1.000 0.980 176 ALA A O 1
ATOM 2663 N N . MET A 1 177 ? -14.063 -11.137 20.426 1.000 0.980 177 MET A N 1
ATOM 2664 C CA . MET A 1 177 ? -13.557 -11.113 21.805 1.000 0.980 177 MET A CA 1
ATOM 2665 C C . MET A 1 177 ? -14.250 -10.061 22.663 1.000 0.980 177 MET A C 1
ATOM 2666 O O . MET A 1 177 ? -14.680 -9.028 22.152 1.000 0.980 177 MET A O 1
ATOM 2680 N N . SER A 1 178 ? -14.319 -10.266 23.974 1.000 0.970 178 SER A N 1
ATOM 2681 C CA . SER A 1 178 ? -14.677 -9.189 24.903 1.000 0.970 178 SER A CA 1
ATOM 2682 C C . SER A 1 178 ? -13.510 -8.203 25.077 1.000 0.970 178 SER A C 1
ATOM 2683 O O . SER A 1 178 ? -12.368 -8.491 24.720 1.000 0.970 178 SER A O 1
ATOM 2691 N N . GLU A 1 179 ? -13.779 -6.992 25.575 1.000 0.970 179 GLU A N 1
ATOM 2692 C CA . GLU A 1 179 ? -12.723 -5.976 25.733 1.000 0.970 179 GLU A CA 1
ATOM 2693 C C . GLU A 1 179 ? -11.656 -6.382 26.767 1.000 0.970 179 GLU A C 1
ATOM 2694 O O . GLU A 1 179 ? -10.480 -6.076 26.581 1.000 0.970 179 GLU A O 1
ATOM 2706 N N . ASP A 1 180 ? -12.025 -7.132 27.808 1.000 0.960 180 ASP A N 1
ATOM 2707 C CA . ASP A 1 180 ? -11.107 -7.661 28.827 1.000 0.960 180 ASP A CA 1
ATOM 2708 C C . ASP A 1 180 ? -10.166 -8.761 28.294 1.000 0.960 180 ASP A C 1
ATOM 2709 O O . ASP A 1 180 ? -9.052 -8.920 28.800 1.000 0.960 180 ASP A O 1
ATOM 2718 N N . GLU A 1 181 ? -10.544 -9.466 27.222 1.000 0.980 181 GLU A N 1
ATOM 2719 C CA . GLU A 1 181 ? -9.683 -10.445 26.541 1.000 0.980 181 GLU A CA 1
ATOM 2720 C C . GLU A 1 181 ? -8.616 -9.779 25.653 1.000 0.980 181 GLU A C 1
ATOM 2721 O O . GLU A 1 181 ? -7.530 -10.338 25.444 1.000 0.980 181 GLU A O 1
ATOM 2733 N N . LEU A 1 182 ? -8.894 -8.572 25.146 1.000 0.980 182 LEU A N 1
ATOM 2734 C CA . LEU A 1 182 ? -8.076 -7.922 24.117 1.000 0.980 182 LEU A CA 1
ATOM 2735 C C . LEU A 1 182 ? -6.645 -7.639 24.560 1.000 0.980 182 LEU A C 1
ATOM 2736 O O . LEU A 1 182 ? -5.726 -7.766 23.753 1.000 0.980 182 LEU A O 1
ATOM 2752 N N . MET A 1 183 ? -6.428 -7.280 25.826 1.000 0.980 183 MET A N 1
ATOM 2753 C CA . MET A 1 183 ? -5.075 -7.017 26.327 1.000 0.980 183 MET A CA 1
ATOM 2754 C C . MET A 1 183 ? -4.192 -8.271 26.240 1.000 0.980 183 MET A C 1
ATOM 2755 O O . MET A 1 183 ? -3.011 -8.198 25.895 1.000 0.980 183 MET A O 1
ATOM 2769 N N . THR A 1 184 ? -4.769 -9.448 26.489 1.000 0.980 184 THR A N 1
ATOM 2770 C CA . THR A 1 184 ? -4.040 -10.714 26.357 1.000 0.980 184 THR A CA 1
ATOM 2771 C C . THR A 1 184 ? -3.771 -11.047 24.892 1.000 0.980 184 THR A C 1
ATOM 2772 O O . THR A 1 184 ? -2.668 -11.487 24.561 1.000 0.980 184 THR A O 1
ATOM 2783 N N . GLU A 1 185 ? -4.732 -10.806 23.998 1.000 0.980 185 GLU A N 1
ATOM 2784 C CA . GLU A 1 185 ? -4.531 -11.027 22.562 1.000 0.980 185 GLU A CA 1
ATOM 2785 C C . GLU A 1 185 ? -3.478 -10.074 21.976 1.000 0.980 185 GLU A C 1
ATOM 2786 O O . GLU A 1 185 ? -2.632 -10.514 21.198 1.000 0.980 185 GLU A O 1
ATOM 2798 N N . ALA A 1 186 ? -3.453 -8.811 22.416 1.000 0.980 186 ALA A N 1
ATOM 2799 C CA . ALA A 1 186 ? -2.423 -7.834 22.063 1.000 0.980 186 ALA A CA 1
ATOM 2800 C C . ALA A 1 186 ? -1.021 -8.366 22.382 1.000 0.980 186 ALA A C 1
ATOM 2801 O O . ALA A 1 186 ? -0.152 -8.398 21.509 1.000 0.980 186 ALA A O 1
ATOM 2808 N N . LYS A 1 187 ? -0.826 -8.888 23.601 1.000 0.980 187 LYS A N 1
ATOM 2809 C CA . LYS A 1 187 ? 0.426 -9.539 24.009 1.000 0.980 187 LYS A CA 1
ATOM 2810 C C . LYS A 1 187 ? 0.762 -10.746 23.124 1.000 0.980 187 LYS A C 1
ATOM 2811 O O . LYS A 1 187 ? 1.900 -10.871 22.688 1.000 0.980 187 LYS A O 1
ATOM 2830 N N . ASN A 1 188 ? -0.206 -11.626 22.852 1.000 0.980 188 ASN A N 1
ATOM 2831 C CA . ASN A 1 188 ? 0.027 -12.862 22.091 1.000 0.980 188 ASN A CA 1
ATOM 2832 C C . ASN A 1 188 ? 0.380 -12.606 20.619 1.000 0.980 188 ASN A C 1
ATOM 2833 O O . ASN A 1 188 ? 1.138 -13.369 20.027 1.000 0.980 188 ASN A O 1
ATOM 2844 N N . LEU A 1 189 ? -0.180 -11.549 20.030 1.000 0.980 189 LEU A N 1
ATOM 2845 C CA . LEU A 1 189 ? 0.101 -11.148 18.653 1.000 0.980 189 LEU A CA 1
ATOM 2846 C C . LEU A 1 189 ? 1.330 -10.229 18.542 1.000 0.980 189 LEU A C 1
ATOM 2847 O O . LEU A 1 189 ? 1.818 -9.991 17.436 1.000 0.980 189 LEU A O 1
ATOM 2863 N N . GLY A 1 190 ? 1.817 -9.676 19.658 1.000 0.980 190 GLY A N 1
ATOM 2864 C CA . GLY A 1 190 ? 2.761 -8.557 19.635 1.000 0.980 190 GLY A CA 1
ATOM 2865 C C . GLY A 1 190 ? 2.160 -7.323 18.952 1.000 0.980 190 GLY A C 1
ATOM 2866 O O . GLY A 1 190 ? 2.837 -6.654 18.175 1.000 0.980 190 GLY A O 1
ATOM 2870 N N . ALA A 1 191 ? 0.867 -7.080 19.162 1.000 0.980 191 ALA A N 1
ATOM 2871 C CA . ALA A 1 191 ? 0.087 -6.036 18.507 1.000 0.980 191 ALA A CA 1
ATOM 2872 C C . ALA A 1 191 ? -0.150 -4.837 19.447 1.000 0.980 191 ALA A C 1
ATOM 2873 O O . ALA A 1 191 ? -0.371 -5.037 20.644 1.000 0.980 191 ALA A O 1
ATOM 2880 N N . PRO A 1 192 ? -0.186 -3.594 18.933 1.000 0.980 192 PRO A N 1
ATOM 2881 C CA . PRO A 1 192 ? -0.626 -2.433 19.703 1.000 0.980 192 PRO A CA 1
ATOM 2882 C C . PRO A 1 192 ? -2.088 -2.577 20.152 1.000 0.980 192 PRO A C 1
ATOM 2883 O O . PRO A 1 192 ? -2.987 -2.727 19.322 1.000 0.980 192 PRO A O 1
ATOM 2894 N N . TYR A 1 193 ? -2.334 -2.492 21.462 1.000 0.980 193 TYR A N 1
ATOM 2895 C CA . TYR A 1 193 ? -3.667 -2.672 22.050 1.000 0.980 193 TYR A CA 1
ATOM 2896 C C . TYR A 1 193 ? -4.722 -1.731 21.448 1.000 0.980 193 TYR A C 1
ATOM 2897 O O . TYR A 1 193 ? -5.784 -2.193 21.039 1.000 0.980 193 TYR A O 1
ATOM 2915 N N . GLU A 1 194 ? -4.409 -0.439 21.311 1.000 0.980 194 GLU A N 1
ATOM 2916 C CA . GLU A 1 194 ? -5.342 0.563 20.769 1.000 0.980 194 GLU A CA 1
ATOM 2917 C C . GLU A 1 194 ? -5.792 0.245 19.339 1.000 0.980 194 GLU A C 1
ATOM 2918 O O . GLU A 1 194 ? -6.938 0.500 18.969 1.000 0.980 194 GLU A O 1
ATOM 2930 N N . LEU A 1 195 ? -4.922 -0.378 18.537 1.000 0.980 195 LEU A N 1
ATOM 2931 C CA . LEU A 1 195 ? -5.296 -0.814 17.194 1.000 0.980 195 LEU A CA 1
ATOM 2932 C C . LEU A 1 195 ? -6.200 -2.041 17.224 1.000 0.980 195 LEU A C 1
ATOM 2933 O O . LEU A 1 195 ? -7.122 -2.121 16.418 1.000 0.980 195 LEU A O 1
ATOM 2949 N N . LEU A 1 196 ? -5.994 -2.979 18.150 1.000 0.980 196 LEU A N 1
ATOM 2950 C CA . LEU A 1 196 ? -6.939 -4.083 18.325 1.000 0.980 196 LEU A CA 1
ATOM 2951 C C . LEU A 1 196 ? -8.300 -3.585 18.821 1.000 0.980 196 LEU A C 1
ATOM 2952 O O . LEU A 1 196 ? -9.325 -4.058 18.336 1.000 0.980 196 LEU A O 1
ATOM 2968 N N . LEU A 1 197 ? -8.320 -2.601 19.724 1.000 0.980 197 LEU A N 1
ATOM 2969 C CA . LEU A 1 197 ? -9.548 -1.958 20.191 1.000 0.980 197 LEU A CA 1
ATOM 2970 C C . LEU A 1 197 ? -10.278 -1.253 19.039 1.000 0.980 197 LEU A C 1
ATOM 2971 O O . LEU A 1 197 ? -11.487 -1.427 18.873 1.000 0.980 197 LEU A O 1
ATOM 2987 N N . GLN A 1 198 ? -9.542 -0.522 18.194 1.000 0.980 198 GLN A N 1
ATOM 2988 C CA . GLN A 1 198 ? -10.092 0.082 16.982 1.000 0.980 198 GLN A CA 1
ATOM 2989 C C . GLN A 1 198 ? -10.663 -0.981 16.033 1.000 0.980 198 GLN A C 1
ATOM 2990 O O . GLN A 1 198 ? -11.794 -0.846 15.575 1.000 0.980 198 GLN A O 1
ATOM 3004 N N . ILE A 1 199 ? -9.923 -2.060 15.771 1.000 0.980 199 ILE A N 1
ATOM 3005 C CA . ILE A 1 199 ? -10.366 -3.149 14.889 1.000 0.980 199 ILE A CA 1
ATOM 3006 C C . ILE A 1 199 ? -11.618 -3.829 15.440 1.000 0.980 199 ILE A C 1
ATOM 3007 O O . ILE A 1 199 ? -12.540 -4.115 14.676 1.000 0.980 199 ILE A O 1
ATOM 3023 N N . LYS A 1 200 ? -11.689 -4.056 16.757 1.000 0.980 200 LYS A N 1
ATOM 3024 C CA . LYS A 1 200 ? -12.887 -4.586 17.413 1.000 0.980 200 LYS A CA 1
ATOM 3025 C C . LYS A 1 200 ? -14.092 -3.676 17.178 1.000 0.980 200 LYS A C 1
ATOM 3026 O O . LYS A 1 200 ? -15.162 -4.168 16.825 1.000 0.980 200 LYS A O 1
ATOM 3045 N N . LYS A 1 201 ? -13.919 -2.369 17.382 1.000 0.970 201 LYS A N 1
ATOM 3046 C CA . LYS A 1 201 ? -14.981 -1.368 17.244 1.000 0.970 201 LYS A CA 1
ATOM 3047 C C . LYS A 1 201 ? -15.461 -1.217 15.799 1.000 0.970 201 LYS A C 1
ATOM 3048 O O . LYS A 1 201 ? -16.664 -1.172 15.561 1.000 0.970 201 LYS A O 1
ATOM 3067 N N . ASP A 1 202 ? -14.530 -1.138 14.854 1.000 0.960 202 ASP A N 1
ATOM 3068 C CA . ASP A 1 202 ? -14.823 -0.855 13.447 1.000 0.960 202 ASP A CA 1
ATOM 3069 C C . ASP A 1 202 ? -15.159 -2.132 12.650 1.000 0.960 202 ASP A C 1
ATOM 3070 O O . ASP A 1 202 ? -15.714 -2.055 11.553 1.000 0.960 202 ASP A O 1
ATOM 3079 N N . GLY A 1 203 ? -14.833 -3.315 13.183 1.000 0.970 203 GLY A N 1
ATOM 3080 C CA . GLY A 1 203 ? -15.106 -4.613 12.561 1.000 0.970 203 GLY A CA 1
ATOM 3081 C C . GLY A 1 203 ? -14.146 -5.000 11.430 1.000 0.970 203 GLY A C 1
ATOM 3082 O O . GLY A 1 203 ? -14.383 -5.993 10.742 1.000 0.970 203 GLY A O 1
ATOM 3086 N N . LYS A 1 204 ? -13.088 -4.215 11.196 1.000 0.960 204 LYS A N 1
ATOM 3087 C CA . LYS A 1 204 ? -12.166 -4.355 10.059 1.000 0.960 204 LYS A CA 1
ATOM 3088 C C . LYS A 1 204 ? -10.806 -3.723 10.352 1.000 0.960 204 LYS A C 1
ATOM 3089 O O . LYS A 1 204 ? -10.645 -3.008 11.337 1.000 0.960 204 LYS A O 1
ATOM 3108 N N . LEU A 1 205 ? -9.836 -3.958 9.468 1.000 0.970 205 LEU A N 1
ATOM 3109 C CA . LEU A 1 205 ? -8.572 -3.221 9.484 1.000 0.970 205 LEU A CA 1
ATOM 3110 C C . LEU A 1 205 ? -8.811 -1.717 9.242 1.000 0.970 205 LEU A C 1
ATOM 3111 O O . LEU A 1 205 ? -9.697 -1.358 8.462 1.000 0.970 205 LEU A O 1
ATOM 3127 N N . PRO A 1 206 ? -8.012 -0.833 9.868 1.000 0.950 206 PRO A N 1
ATOM 3128 C CA . PRO A 1 206 ? -8.160 0.616 9.726 1.000 0.950 206 PRO A CA 1
ATOM 3129 C C . PRO A 1 206 ? -7.547 1.173 8.428 1.000 0.950 206 PRO A C 1
ATOM 3130 O O . PRO A 1 206 ? -7.617 2.378 8.187 1.000 0.950 206 PRO A O 1
ATOM 3141 N N . VAL A 1 207 ? -6.928 0.309 7.619 1.000 0.950 207 VAL A N 1
ATOM 3142 C CA . VAL A 1 207 ? -6.342 0.603 6.307 1.000 0.950 207 VAL A CA 1
ATOM 3143 C C . VAL A 1 207 ? -6.699 -0.513 5.332 1.000 0.950 207 VAL A C 1
ATOM 3144 O O . VAL A 1 207 ? -6.995 -1.633 5.758 1.000 0.950 207 VAL A O 1
ATOM 3157 N N . VAL A 1 208 ? -6.625 -0.221 4.034 1.000 0.940 208 VAL A N 1
ATOM 3158 C CA . VAL A 1 208 ? -6.774 -1.234 2.983 1.000 0.940 208 VAL A CA 1
ATOM 3159 C C . VAL A 1 208 ? -5.696 -2.314 3.077 1.000 0.940 208 VAL A C 1
ATOM 3160 O O . VAL A 1 208 ? -4.541 -2.036 3.416 1.000 0.940 208 VAL A O 1
ATOM 3173 N N . ASN A 1 209 ? -6.072 -3.546 2.741 1.000 0.980 209 ASN A N 1
ATOM 3174 C CA . ASN A 1 209 ? -5.192 -4.706 2.741 1.000 0.980 209 ASN A CA 1
ATOM 3175 C C . ASN A 1 209 ? -5.242 -5.453 1.405 1.000 0.980 209 ASN A C 1
ATOM 3176 O O . ASN A 1 209 ? -6.228 -6.114 1.071 1.000 0.980 209 ASN A O 1
ATOM 3187 N N . PHE A 1 210 ? -4.147 -5.386 0.658 1.000 0.980 210 PHE A N 1
ATOM 3188 C CA . PHE A 1 210 ? -4.013 -6.066 -0.625 1.000 0.980 210 PHE A CA 1
ATOM 3189 C C . PHE A 1 210 ? -3.383 -7.451 -0.464 1.000 0.980 210 PHE A C 1
ATOM 3190 O O . PHE A 1 210 ? -2.655 -7.732 0.490 1.000 0.980 210 PHE A O 1
ATOM 3207 N N . ALA A 1 211 ? -3.624 -8.335 -1.426 1.000 0.980 211 ALA A N 1
ATOM 3208 C CA . ALA A 1 211 ? -2.836 -9.553 -1.556 1.000 0.980 211 ALA A CA 1
ATOM 3209 C C . ALA A 1 211 ? -1.606 -9.308 -2.428 1.000 0.980 211 ALA A C 1
ATOM 3210 O O . ALA A 1 211 ? -1.698 -8.647 -3.456 1.000 0.980 211 ALA A O 1
ATOM 3217 N N . ALA A 1 212 ? -0.463 -9.862 -2.045 1.000 0.970 212 ALA A N 1
ATOM 3218 C CA . ALA A 1 212 ? 0.750 -9.854 -2.847 1.000 0.970 212 ALA A CA 1
ATOM 3219 C C . ALA A 1 212 ? 1.442 -11.219 -2.771 1.000 0.970 212 ALA A C 1
ATOM 3220 O O . ALA A 1 212 ? 1.148 -12.036 -1.900 1.000 0.970 212 ALA A O 1
ATOM 3227 N N . GLY A 1 213 ? 2.380 -11.443 -3.692 1.000 0.930 213 GLY A N 1
ATOM 3228 C CA . GLY A 1 213 ? 3.216 -12.642 -3.725 1.000 0.930 213 GLY A CA 1
ATOM 3229 C C . GLY A 1 213 ? 2.497 -13.862 -4.306 1.000 0.930 213 GLY A C 1
ATOM 3230 O O . GLY A 1 213 ? 1.491 -14.328 -3.792 1.000 0.930 213 GLY A O 1
ATOM 3234 N N . GLY A 1 214 ? 3.030 -14.413 -5.394 1.000 0.910 214 GLY A N 1
ATOM 3235 C CA . GLY A 1 214 ? 2.514 -15.656 -5.975 1.000 0.910 214 GLY A CA 1
ATOM 3236 C C . GLY A 1 214 ? 1.239 -15.535 -6.820 1.000 0.910 214 GLY A C 1
ATOM 3237 O O . GLY A 1 214 ? 0.822 -16.543 -7.374 1.000 0.910 214 GLY A O 1
ATOM 3241 N N . VAL A 1 215 ? 0.646 -14.344 -6.977 1.000 0.940 215 VAL A N 1
ATOM 3242 C CA . VAL A 1 215 ? -0.446 -14.110 -7.944 1.000 0.940 215 VAL A CA 1
ATOM 3243 C C . VAL A 1 215 ? 0.109 -14.264 -9.357 1.000 0.940 215 VAL A C 1
ATOM 3244 O O . VAL A 1 215 ? 0.888 -13.423 -9.805 1.000 0.940 215 VAL A O 1
ATOM 3257 N N . ALA A 1 216 ? -0.255 -15.353 -10.037 1.000 0.910 216 ALA A N 1
ATOM 3258 C CA . ALA A 1 216 ? 0.295 -15.703 -11.343 1.000 0.910 216 ALA A CA 1
ATOM 3259 C C . ALA A 1 216 ? -0.764 -15.782 -12.445 1.000 0.910 216 ALA A C 1
ATOM 3260 O O . ALA A 1 216 ? -0.408 -15.688 -13.612 1.000 0.910 216 ALA A O 1
ATOM 3267 N N . THR A 1 217 ? -2.043 -15.948 -12.110 1.000 0.930 217 THR A N 1
ATOM 3268 C CA . THR A 1 217 ? -3.135 -16.146 -13.074 1.000 0.930 217 THR A CA 1
ATOM 3269 C C . THR A 1 217 ? -4.371 -15.301 -12.733 1.000 0.930 217 THR A C 1
ATOM 3270 O O . THR A 1 217 ? -4.521 -14.864 -11.589 1.000 0.930 217 THR A O 1
ATOM 3281 N N . PRO A 1 218 ? -5.306 -15.093 -13.685 1.000 0.960 218 PRO A N 1
ATOM 3282 C CA . PRO A 1 218 ? -6.586 -14.439 -13.391 1.000 0.960 218 PRO A CA 1
ATOM 3283 C C . PRO A 1 218 ? -7.372 -15.148 -12.282 1.000 0.960 218 PRO A C 1
ATOM 3284 O O . PRO A 1 218 ? -8.010 -14.494 -11.459 1.000 0.960 218 PRO A O 1
ATOM 3295 N N . ALA A 1 219 ? -7.276 -16.480 -12.214 1.000 0.970 219 ALA A N 1
ATOM 3296 C CA . ALA A 1 219 ? -7.884 -17.274 -11.152 1.000 0.970 219 ALA A CA 1
ATOM 3297 C C . ALA A 1 219 ? -7.251 -16.997 -9.776 1.000 0.970 219 ALA A C 1
ATOM 3298 O O . ALA A 1 219 ? -7.980 -16.918 -8.789 1.000 0.970 219 ALA A O 1
ATOM 3305 N N . ASP A 1 220 ? -5.932 -16.783 -9.701 1.000 0.970 220 ASP A N 1
ATOM 3306 C CA . ASP A 1 220 ? -5.260 -16.403 -8.450 1.000 0.970 220 ASP A CA 1
ATOM 3307 C C . ASP A 1 220 ? -5.698 -15.016 -7.979 1.000 0.970 220 ASP A C 1
ATOM 3308 O O . ASP A 1 220 ? -5.988 -14.820 -6.798 1.000 0.970 220 ASP A O 1
ATOM 3317 N N . ALA A 1 221 ? -5.781 -14.055 -8.905 1.000 0.980 221 ALA A N 1
ATOM 3318 C CA . ALA A 1 221 ? -6.235 -12.704 -8.598 1.000 0.980 221 ALA A CA 1
ATOM 3319 C C . ALA A 1 221 ? -7.678 -12.718 -8.065 1.000 0.980 221 ALA A C 1
ATOM 3320 O O . ALA A 1 221 ? -7.952 -12.189 -6.987 1.000 0.980 221 ALA A O 1
ATOM 3327 N N . ALA A 1 222 ? -8.580 -13.422 -8.758 1.000 0.980 222 ALA A N 1
ATOM 3328 C CA . ALA A 1 222 ? -9.962 -13.591 -8.321 1.000 0.980 222 ALA A CA 1
ATOM 3329 C C . ALA A 1 222 ? -10.071 -14.326 -6.971 1.000 0.980 222 ALA A C 1
ATOM 3330 O O . ALA A 1 222 ? -10.893 -13.953 -6.131 1.000 0.980 222 ALA A O 1
ATOM 3337 N N . LEU A 1 223 ? -9.220 -15.331 -6.720 1.000 0.980 223 LEU A N 1
ATOM 3338 C CA . LEU A 1 223 ? -9.160 -16.032 -5.437 1.000 0.980 223 LEU A CA 1
ATOM 3339 C C . LEU A 1 223 ? -8.847 -15.061 -4.296 1.000 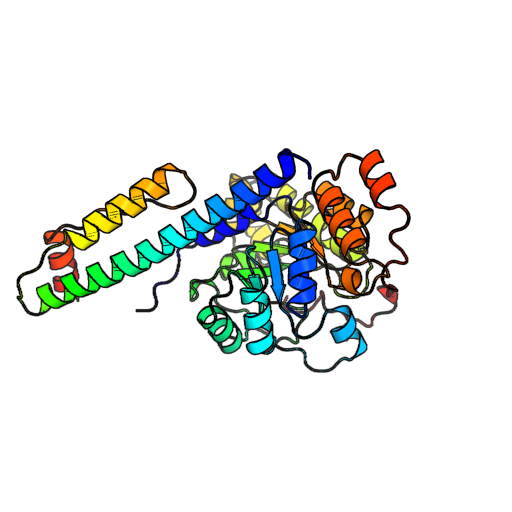0.980 223 LEU A C 1
ATOM 3340 O O . LEU A 1 223 ? -9.521 -15.104 -3.270 1.000 0.980 223 LEU A O 1
ATOM 3356 N N . MET A 1 224 ? -7.868 -14.168 -4.459 1.000 0.990 224 MET A N 1
ATOM 3357 C CA . MET A 1 224 ? -7.517 -13.200 -3.413 1.000 0.990 224 MET A CA 1
ATOM 3358 C C . MET A 1 224 ? -8.677 -12.261 -3.081 1.000 0.990 224 MET A C 1
ATOM 3359 O O . MET A 1 224 ? -8.965 -12.046 -1.901 1.000 0.990 224 MET A O 1
ATOM 3373 N N . MET A 1 225 ? -9.395 -11.780 -4.097 1.000 0.980 225 MET A N 1
ATOM 3374 C CA . MET A 1 225 ? -10.592 -10.959 -3.894 1.000 0.980 225 MET A CA 1
ATOM 3375 C C . MET A 1 225 ? -11.685 -11.732 -3.145 1.000 0.980 225 MET A C 1
ATOM 3376 O O . MET A 1 225 ? -12.260 -11.218 -2.188 1.000 0.980 225 MET A O 1
ATOM 3390 N N . GLN A 1 226 ? -11.915 -13.008 -3.485 1.000 0.980 226 GLN A N 1
ATOM 3391 C CA . GLN A 1 226 ? -12.854 -13.858 -2.738 1.000 0.980 226 GLN A CA 1
ATOM 3392 C C . GLN A 1 226 ? -12.442 -14.115 -1.290 1.000 0.980 226 GLN A C 1
ATOM 3393 O O . GLN A 1 226 ? -13.302 -14.283 -0.425 1.000 0.980 226 GLN A O 1
ATOM 3407 N N . LEU A 1 227 ? -11.140 -14.159 -1.004 1.000 0.980 227 LEU A N 1
ATOM 3408 C CA . LEU A 1 227 ? -10.642 -14.304 0.362 1.000 0.980 227 LEU A CA 1
ATOM 3409 C C . LEU A 1 227 ? -10.795 -13.027 1.195 1.000 0.980 227 LEU A C 1
ATOM 3410 O O . LEU A 1 227 ? -10.581 -13.097 2.407 1.000 0.980 227 LEU A O 1
ATOM 3426 N N . GLY A 1 228 ? -11.200 -11.913 0.579 1.000 0.980 228 GLY A N 1
ATOM 3427 C CA . GLY A 1 228 ? -11.443 -10.634 1.237 1.000 0.980 228 GLY A CA 1
ATOM 3428 C C . GLY A 1 228 ? -10.295 -9.636 1.107 1.000 0.980 228 GLY A C 1
ATOM 3429 O O . GLY A 1 228 ? -10.190 -8.750 1.950 1.000 0.980 228 GLY A O 1
ATOM 3433 N N . ALA A 1 229 ? -9.424 -9.782 0.104 1.000 0.980 229 ALA A N 1
ATOM 3434 C CA . ALA A 1 229 ? -8.463 -8.737 -0.228 1.000 0.980 229 ALA A CA 1
ATOM 3435 C C . ALA A 1 229 ? -9.181 -7.497 -0.780 1.000 0.980 229 ALA A C 1
ATOM 3436 O O . ALA A 1 229 ? -10.161 -7.608 -1.517 1.000 0.980 229 ALA A O 1
ATOM 3443 N N . ASP A 1 230 ? -8.649 -6.316 -0.477 1.000 0.970 230 ASP A N 1
ATOM 3444 C CA . ASP A 1 230 ? -9.117 -5.060 -1.066 1.000 0.970 230 ASP A CA 1
ATOM 3445 C C . ASP A 1 230 ? -8.591 -4.851 -2.491 1.000 0.970 230 ASP A C 1
ATOM 3446 O O . ASP A 1 230 ? -9.042 -3.945 -3.175 1.000 0.970 230 ASP A O 1
ATOM 3455 N N . GLY A 1 231 ? -7.648 -5.667 -2.950 1.000 0.980 231 GLY A N 1
ATOM 3456 C CA . GLY A 1 231 ? -7.016 -5.589 -4.263 1.000 0.980 231 GLY A CA 1
ATOM 3457 C C . GLY A 1 231 ? -5.809 -6.518 -4.318 1.000 0.980 231 GLY A C 1
ATOM 3458 O O . GLY A 1 231 ? -5.513 -7.226 -3.346 1.000 0.980 231 GLY A O 1
ATOM 3462 N N . VAL A 1 232 ? -5.095 -6.526 -5.443 1.000 0.980 232 VAL A N 1
ATOM 3463 C CA . VAL A 1 232 ? -3.925 -7.398 -5.626 1.000 0.980 232 VAL A CA 1
ATOM 3464 C C . VAL A 1 232 ? -2.711 -6.648 -6.169 1.000 0.980 232 VAL A C 1
ATOM 3465 O O . VAL A 1 232 ? -2.826 -5.769 -7.020 1.000 0.980 232 VAL A O 1
ATOM 3478 N N . PHE A 1 233 ? -1.530 -7.025 -5.690 1.000 0.970 233 PHE A N 1
ATOM 3479 C CA . PHE A 1 233 ? -0.253 -6.727 -6.324 1.000 0.970 233 PHE A CA 1
ATOM 3480 C C . PHE A 1 233 ? 0.128 -7.890 -7.219 1.000 0.970 233 PHE A C 1
ATOM 3481 O O . PHE A 1 233 ? 0.100 -9.048 -6.787 1.000 0.970 233 PHE A O 1
ATOM 3498 N N . VAL A 1 234 ? 0.555 -7.581 -8.437 1.000 0.940 234 VAL A N 1
ATOM 3499 C CA . VAL A 1 234 ? 1.093 -8.590 -9.339 1.000 0.940 234 VAL A CA 1
ATOM 3500 C C . VAL A 1 234 ? 2.487 -8.198 -9.786 1.000 0.940 234 VAL A C 1
ATOM 3501 O O . VAL A 1 234 ? 2.742 -7.087 -10.249 1.000 0.940 234 VAL A O 1
ATOM 3514 N N . GLY A 1 235 ? 3.402 -9.148 -9.612 1.000 0.840 235 GLY A N 1
ATOM 3515 C CA . GLY A 1 235 ? 4.765 -9.008 -10.081 1.000 0.840 235 GLY A CA 1
ATOM 3516 C C . GLY A 1 235 ? 4.819 -8.995 -11.605 1.000 0.840 235 GLY A C 1
ATOM 3517 O O . GLY A 1 235 ? 3.935 -9.495 -12.300 1.000 0.840 235 GLY A O 1
ATOM 3521 N N . SER A 1 236 ? 5.933 -8.525 -12.136 1.000 0.710 236 SER A N 1
ATOM 3522 C CA . SER A 1 236 ? 6.173 -8.404 -13.576 1.000 0.710 236 SER A CA 1
ATOM 3523 C C . SER A 1 236 ? 6.219 -9.717 -14.375 1.000 0.710 236 SER A C 1
ATOM 3524 O O . SER A 1 236 ? 6.553 -9.690 -15.558 1.000 0.710 236 SER A O 1
ATOM 3532 N N . GLY A 1 237 ? 5.938 -10.878 -13.769 1.000 0.730 237 GLY A N 1
ATOM 3533 C CA . GLY A 1 237 ? 5.845 -12.144 -14.504 1.000 0.730 237 GLY A CA 1
ATOM 3534 C C . GLY A 1 237 ? 4.889 -12.032 -15.698 1.000 0.730 237 GLY A C 1
ATOM 3535 O O . GLY A 1 237 ? 5.127 -12.646 -16.733 1.000 0.730 237 GLY A O 1
ATOM 3539 N N . ILE A 1 238 ? 3.894 -11.147 -15.584 1.000 0.790 238 ILE A N 1
ATOM 3540 C CA . ILE A 1 238 ? 3.012 -10.696 -16.663 1.000 0.790 238 ILE A CA 1
ATOM 3541 C C . ILE A 1 238 ? 3.805 -10.203 -17.892 1.000 0.790 238 ILE A C 1
ATOM 3542 O O . ILE A 1 238 ? 3.505 -10.607 -19.015 1.000 0.790 238 ILE A O 1
ATOM 3558 N N . PHE A 1 239 ? 4.844 -9.383 -17.702 1.000 0.800 239 PHE A N 1
ATOM 3559 C CA . PHE A 1 239 ? 5.665 -8.795 -18.773 1.000 0.800 239 PHE A CA 1
ATOM 3560 C C . PHE A 1 239 ? 6.659 -9.761 -19.420 1.000 0.800 239 PHE A C 1
ATOM 3561 O O . PHE A 1 239 ? 7.271 -9.417 -20.426 1.000 0.800 239 PHE A O 1
ATOM 3578 N N . LYS A 1 240 ? 6.805 -10.971 -18.871 1.000 0.750 240 LYS A N 1
ATOM 3579 C CA . LYS A 1 240 ? 7.594 -12.057 -19.473 1.000 0.750 240 LYS A CA 1
ATOM 3580 C C . LYS A 1 240 ? 6.746 -13.064 -20.252 1.000 0.750 240 LYS A C 1
ATOM 3581 O O . LYS A 1 240 ? 7.295 -14.035 -20.762 1.000 0.750 240 LYS A O 1
ATOM 3600 N N . SER A 1 241 ? 5.428 -12.873 -20.298 1.000 0.750 241 SER A N 1
ATOM 3601 C CA . SER A 1 241 ? 4.533 -13.691 -21.120 1.000 0.750 241 SER A CA 1
ATOM 3602 C C . SER A 1 241 ? 4.645 -13.323 -22.602 1.000 0.750 241 SER A C 1
ATOM 3603 O O . SER A 1 241 ? 5.146 -12.255 -22.949 1.000 0.750 241 SER A O 1
ATOM 3611 N N . ASP A 1 242 ? 4.119 -14.181 -23.478 1.000 0.800 242 ASP A N 1
ATOM 3612 C CA . ASP A 1 242 ? 4.069 -13.916 -24.924 1.000 0.800 242 ASP A CA 1
ATOM 3613 C C . ASP A 1 242 ? 3.161 -12.723 -25.277 1.000 0.800 242 ASP A C 1
ATOM 3614 O O . ASP A 1 242 ? 3.280 -12.141 -26.355 1.000 0.800 242 ASP A O 1
ATOM 3623 N N . ASN A 1 243 ? 2.231 -12.355 -24.385 1.000 0.860 243 ASN A N 1
ATOM 3624 C CA . ASN A 1 243 ? 1.335 -11.218 -24.577 1.000 0.860 243 ASN A CA 1
ATOM 3625 C C . ASN A 1 243 ? 1.052 -10.477 -23.255 1.000 0.860 243 ASN A C 1
ATOM 3626 O O . ASN A 1 243 ? -0.034 -10.627 -22.676 1.000 0.860 243 ASN A O 1
ATOM 3637 N N . PRO A 1 244 ? 1.997 -9.635 -22.798 1.000 0.880 244 PRO A N 1
ATOM 3638 C CA . PRO A 1 244 ? 1.879 -8.897 -21.546 1.000 0.880 244 PRO A CA 1
ATOM 3639 C C . PRO A 1 244 ? 0.607 -8.066 -21.420 1.000 0.880 244 PRO A C 1
ATOM 3640 O O . PRO A 1 244 ? -0.034 -8.093 -20.374 1.000 0.880 244 PRO A O 1
ATOM 3651 N N . ALA A 1 245 ? 0.205 -7.368 -22.487 1.000 0.910 245 ALA A N 1
ATOM 3652 C CA . ALA A 1 245 ? -0.979 -6.513 -22.479 1.000 0.910 245 ALA A CA 1
ATOM 3653 C C . ALA A 1 245 ? -2.267 -7.325 -22.271 1.000 0.910 245 ALA A C 1
ATOM 3654 O O . ALA A 1 245 ? -3.116 -6.957 -21.456 1.000 0.910 245 ALA A O 1
ATOM 3661 N N . LYS A 1 246 ? -2.405 -8.468 -22.961 1.000 0.910 246 LYS A N 1
ATOM 3662 C CA . LYS A 1 246 ? -3.551 -9.371 -22.773 1.000 0.910 246 LYS A CA 1
ATOM 3663 C C . LYS A 1 246 ? -3.567 -9.952 -21.359 1.000 0.910 246 LYS A C 1
ATOM 3664 O O . LYS A 1 246 ? -4.627 -10.002 -20.740 1.000 0.910 246 LYS A O 1
ATOM 3683 N N . PHE A 1 247 ? -2.407 -10.358 -20.845 1.000 0.920 247 PHE A N 1
ATOM 3684 C CA . PHE A 1 247 ? -2.280 -10.949 -19.515 1.000 0.920 247 PHE A CA 1
ATOM 3685 C C . PHE A 1 247 ? -2.602 -9.933 -18.411 1.000 0.920 247 PHE A C 1
ATOM 3686 O O . PHE A 1 247 ? -3.434 -10.209 -17.548 1.000 0.920 247 PHE A O 1
ATOM 3703 N N . ALA A 1 248 ? -2.018 -8.734 -18.481 1.000 0.930 248 ALA A N 1
ATOM 3704 C CA . ALA A 1 248 ? -2.281 -7.629 -17.562 1.000 0.930 248 ALA A CA 1
ATOM 3705 C C . ALA A 1 248 ? -3.780 -7.307 -17.507 1.000 0.930 248 ALA A C 1
ATOM 3706 O O . ALA A 1 248 ? -4.372 -7.247 -16.428 1.000 0.930 248 ALA A O 1
ATOM 3713 N N . LYS A 1 249 ? -4.415 -7.197 -18.679 1.000 0.930 249 LYS A N 1
ATOM 3714 C CA . LYS A 1 249 ? -5.849 -6.925 -18.790 1.000 0.930 249 LYS A CA 1
ATOM 3715 C C . LYS A 1 249 ? -6.709 -8.041 -18.195 1.000 0.930 249 LYS A C 1
ATOM 3716 O O . LYS A 1 249 ? -7.678 -7.757 -17.497 1.000 0.930 249 LYS A O 1
ATOM 3735 N N . ALA A 1 250 ? -6.348 -9.303 -18.425 1.000 0.950 250 ALA A N 1
ATOM 3736 C CA . ALA A 1 250 ? -7.066 -10.441 -17.857 1.000 0.950 250 ALA A CA 1
ATOM 3737 C C . ALA A 1 250 ? -7.029 -10.446 -16.319 1.000 0.950 250 ALA A C 1
ATOM 3738 O O . ALA A 1 250 ? -8.051 -10.714 -15.690 1.000 0.950 250 ALA A O 1
ATOM 3745 N N . ILE A 1 251 ? -5.888 -10.100 -15.711 1.000 0.950 251 ILE A N 1
ATOM 3746 C CA . ILE A 1 251 ? -5.758 -9.947 -14.253 1.000 0.950 251 ILE A CA 1
ATOM 3747 C C . ILE A 1 251 ? -6.655 -8.819 -13.727 1.000 0.950 251 ILE A C 1
ATOM 3748 O O . ILE A 1 251 ? -7.368 -9.021 -12.743 1.000 0.950 251 ILE A O 1
ATOM 3764 N N . VAL A 1 252 ? -6.645 -7.645 -14.366 1.000 0.960 252 VAL A N 1
ATOM 3765 C CA . VAL A 1 252 ? -7.473 -6.495 -13.958 1.000 0.960 252 VAL A CA 1
ATOM 3766 C C . VAL A 1 252 ? -8.960 -6.834 -14.028 1.000 0.960 252 VAL A C 1
ATOM 3767 O O . VAL A 1 252 ? -9.689 -6.632 -13.052 1.000 0.960 252 VAL A O 1
ATOM 3780 N N . GLU A 1 253 ? -9.416 -7.407 -15.145 1.000 0.940 253 GLU A N 1
ATOM 3781 C CA . GLU A 1 253 ? -10.825 -7.773 -15.307 1.000 0.940 253 GLU A CA 1
ATOM 3782 C C . GLU A 1 253 ? -11.246 -8.883 -14.333 1.000 0.940 253 GLU A C 1
ATOM 3783 O O . GLU A 1 253 ? -12.317 -8.783 -13.736 1.000 0.940 253 GLU A O 1
ATOM 3795 N N . ALA A 1 254 ? -10.400 -9.888 -14.086 1.000 0.960 254 ALA A N 1
ATOM 3796 C CA . ALA A 1 254 ? -10.682 -10.931 -13.096 1.000 0.960 254 ALA A CA 1
ATOM 3797 C C . ALA A 1 254 ? -10.676 -10.410 -11.652 1.000 0.960 254 ALA A C 1
ATOM 3798 O O . ALA A 1 254 ? -11.427 -10.915 -10.823 1.000 0.960 254 ALA A O 1
ATOM 3805 N N . THR A 1 255 ? -9.879 -9.386 -11.345 1.000 0.950 255 THR A N 1
ATOM 3806 C CA . THR A 1 255 ? -9.903 -8.712 -10.036 1.000 0.950 255 THR A CA 1
ATOM 3807 C C . THR A 1 255 ? -11.195 -7.912 -9.861 1.000 0.950 255 THR A C 1
ATOM 3808 O O . THR A 1 255 ? -11.821 -7.960 -8.805 1.000 0.950 255 THR A O 1
ATOM 3819 N N . THR A 1 256 ? -11.643 -7.232 -10.919 1.000 0.890 256 THR A N 1
ATOM 3820 C CA . THR A 1 256 ? -12.875 -6.420 -10.919 1.000 0.890 256 THR A CA 1
ATOM 3821 C C . THR A 1 256 ? -14.134 -7.290 -10.854 1.000 0.890 256 THR A C 1
ATOM 3822 O O . THR A 1 256 ? -15.081 -6.989 -10.128 1.000 0.890 256 THR A O 1
ATOM 3833 N N . HIS A 1 257 ? -14.148 -8.389 -11.606 1.000 0.950 257 HIS A N 1
ATOM 3834 C CA . HIS A 1 257 ? -15.283 -9.294 -11.772 1.000 0.950 257 HIS A CA 1
ATOM 3835 C C . HIS A 1 257 ? -14.997 -10.671 -11.158 1.000 0.950 257 HIS A C 1
ATOM 3836 O O . HIS A 1 257 ? -15.312 -11.707 -11.738 1.000 0.950 257 HIS A O 1
ATOM 3850 N N . PHE A 1 258 ? -14.416 -10.688 -9.957 1.000 0.950 258 PHE A N 1
ATOM 3851 C CA . PHE A 1 258 ? -13.891 -11.889 -9.290 1.000 0.950 258 PHE A CA 1
ATOM 3852 C C . PHE A 1 258 ? -14.928 -12.974 -8.930 1.000 0.950 258 PHE A C 1
ATOM 3853 O O . PHE A 1 258 ? -14.568 -14.067 -8.485 1.000 0.950 258 PHE A O 1
ATOM 3870 N N . THR A 1 259 ? -16.220 -12.691 -9.102 1.000 0.970 259 THR A N 1
ATOM 3871 C CA . THR A 1 259 ? -17.324 -13.654 -8.950 1.000 0.970 259 THR A CA 1
ATOM 3872 C C . THR A 1 259 ? -17.944 -14.083 -10.281 1.000 0.970 259 THR A C 1
ATOM 3873 O O . THR A 1 259 ? -18.741 -15.022 -10.299 1.000 0.970 259 THR A O 1
ATOM 3884 N N . ASP A 1 260 ? -17.579 -13.453 -11.402 1.000 0.960 260 ASP A N 1
ATOM 3885 C CA . A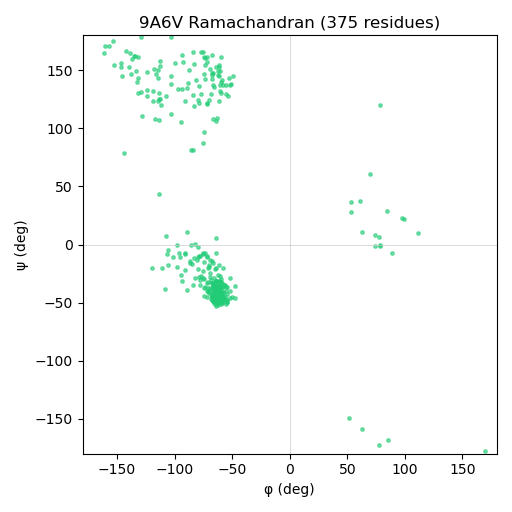SP A 1 260 ? -18.015 -13.859 -12.738 1.000 0.960 260 ASP A CA 1
ATOM 3886 C C . ASP A 1 260 ? -17.080 -14.941 -13.287 1.000 0.960 260 ASP A C 1
ATOM 3887 O O . ASP A 1 260 ? -16.167 -14.705 -14.079 1.000 0.960 260 ASP A O 1
ATOM 3896 N N . TYR A 1 261 ? -17.321 -16.176 -12.856 1.000 0.970 261 TYR A N 1
ATOM 3897 C CA . TYR A 1 261 ? -16.509 -17.327 -13.249 1.000 0.970 261 TYR A CA 1
ATOM 3898 C C . TYR A 1 261 ? -16.507 -17.587 -14.759 1.000 0.970 261 TYR A C 1
ATOM 3899 O O . TYR A 1 261 ? -15.537 -18.142 -15.274 1.000 0.970 261 TYR A O 1
ATOM 3917 N N . LYS A 1 262 ? -17.567 -17.194 -15.483 1.000 0.970 262 LYS A N 1
ATOM 3918 C CA . LYS A 1 262 ? -17.628 -17.362 -16.939 1.000 0.970 262 LYS A CA 1
ATOM 3919 C C . LYS A 1 262 ? -16.685 -16.375 -17.613 1.000 0.970 262 LYS A C 1
ATOM 3920 O O . LYS A 1 262 ? -15.920 -16.778 -18.483 1.000 0.970 262 LYS A O 1
ATOM 3939 N N . LEU A 1 263 ? -16.701 -15.116 -17.180 1.000 0.960 263 LEU A N 1
ATOM 3940 C CA . LEU A 1 263 ? -15.752 -14.118 -17.653 1.000 0.960 263 LEU A CA 1
ATOM 3941 C C . LEU A 1 263 ? -14.313 -14.524 -17.317 1.000 0.960 263 LEU A C 1
ATOM 3942 O O . LEU A 1 263 ? -13.474 -14.545 -18.211 1.000 0.960 263 LEU A O 1
ATOM 3958 N N . ILE A 1 264 ? -14.035 -14.931 -16.074 1.000 0.970 264 ILE A N 1
ATOM 3959 C CA . ILE A 1 264 ? -12.696 -15.385 -15.659 1.000 0.970 264 ILE A CA 1
ATOM 3960 C C . ILE A 1 264 ? -12.221 -16.567 -16.522 1.000 0.970 264 ILE A C 1
ATOM 3961 O O . ILE A 1 264 ? -11.058 -16.598 -16.928 1.000 0.970 264 ILE A O 1
ATOM 3977 N N . ALA A 1 265 ? -13.107 -17.518 -16.843 1.000 0.970 265 ALA A N 1
ATOM 3978 C CA . ALA A 1 265 ? -12.795 -18.627 -17.741 1.000 0.970 265 ALA A CA 1
ATOM 3979 C C . ALA A 1 265 ? -12.448 -18.158 -19.162 1.000 0.970 265 ALA A C 1
ATOM 3980 O O . ALA A 1 265 ? -11.478 -18.654 -19.727 1.000 0.970 265 ALA A O 1
ATOM 3987 N N . GLU A 1 266 ? -13.190 -17.205 -19.739 1.000 0.970 266 GLU A N 1
ATOM 3988 C CA . GLU A 1 266 ? -12.873 -16.640 -21.060 1.000 0.970 266 GLU A CA 1
ATOM 3989 C C . GLU A 1 266 ? -11.557 -15.850 -21.049 1.000 0.970 266 GLU A C 1
ATOM 3990 O O . GLU A 1 266 ? -10.709 -16.061 -21.916 1.000 0.970 266 GLU A O 1
ATOM 4002 N N . LEU A 1 267 ? -11.346 -15.000 -20.039 1.000 0.940 267 LEU A N 1
ATOM 4003 C CA . LEU A 1 267 ? -10.116 -14.222 -19.865 1.000 0.940 267 LEU A CA 1
ATOM 4004 C C . LEU A 1 267 ? -8.882 -15.115 -19.712 1.000 0.940 267 LEU A C 1
ATOM 4005 O O . LEU A 1 267 ? -7.804 -14.739 -20.160 1.000 0.940 267 LEU A O 1
ATOM 4021 N N . SER A 1 268 ? -9.036 -16.298 -19.112 1.000 0.940 268 SER A N 1
ATOM 4022 C CA . SER A 1 268 ? -7.943 -17.253 -18.901 1.000 0.940 268 SER A CA 1
ATOM 4023 C C . SER A 1 268 ? -7.525 -18.005 -20.175 1.000 0.940 268 SER A C 1
ATOM 4024 O O . SER A 1 268 ? -6.516 -18.712 -20.159 1.000 0.940 268 SER A O 1
ATOM 4032 N N . LYS A 1 269 ? -8.263 -17.880 -21.291 1.000 0.930 269 LYS A N 1
ATOM 4033 C CA . LYS A 1 269 ? -7.945 -18.583 -22.544 1.000 0.930 269 LYS A CA 1
ATOM 4034 C C . LYS A 1 269 ? -6.824 -17.902 -23.317 1.000 0.930 269 LYS A C 1
ATOM 4035 O O . LYS A 1 269 ? -6.823 -16.688 -23.533 1.000 0.930 269 LYS A O 1
ATOM 4054 N N . GLU A 1 270 ? -5.911 -18.726 -23.829 1.000 0.880 270 GLU A N 1
ATOM 4055 C CA . GLU A 1 270 ? -4.845 -18.304 -24.747 1.000 0.880 270 GLU A CA 1
ATOM 4056 C C . GLU A 1 270 ? -4.016 -17.125 -24.195 1.000 0.880 270 GLU A C 1
ATOM 4057 O O . GLU A 1 270 ? -3.655 -16.209 -24.935 1.000 0.880 270 GLU A O 1
ATOM 4069 N N . LEU A 1 271 ? -3.768 -17.094 -22.881 1.000 0.860 271 LEU A N 1
ATOM 4070 C CA . LEU A 1 271 ? -2.888 -16.101 -22.246 1.000 0.860 271 LEU A CA 1
ATOM 4071 C C . LEU A 1 271 ? -1.396 -16.425 -22.416 1.000 0.860 271 LEU A C 1
ATOM 4072 O O . LEU A 1 271 ? -0.549 -15.596 -22.099 1.000 0.860 271 LEU A O 1
ATOM 4088 N N . GLY A 1 272 ? -1.080 -17.619 -22.920 1.000 0.780 272 GLY A N 1
ATOM 4089 C CA . GLY A 1 272 ? 0.274 -18.159 -22.931 1.000 0.780 272 GLY A CA 1
ATOM 4090 C C . GLY A 1 272 ? 0.608 -18.873 -21.623 1.000 0.780 272 GLY A C 1
ATOM 4091 O O . GLY A 1 272 ? -0.267 -19.176 -20.806 1.000 0.780 272 GLY A O 1
ATOM 4095 N N . THR A 1 273 ? 1.887 -19.184 -21.444 1.000 0.740 273 THR A N 1
ATOM 4096 C CA . THR A 1 273 ? 2.348 -19.907 -20.254 1.000 0.740 273 THR A CA 1
ATOM 4097 C C . THR A 1 273 ? 2.564 -18.915 -19.117 1.000 0.740 273 THR A C 1
ATOM 4098 O O . THR A 1 273 ? 3.258 -17.913 -19.287 1.000 0.740 273 THR A O 1
ATOM 4109 N N . ALA A 1 274 ? 1.982 -19.192 -17.948 1.000 0.680 274 ALA A N 1
ATOM 4110 C CA . ALA A 1 274 ? 2.313 -18.449 -16.737 1.000 0.680 274 ALA A CA 1
ATOM 4111 C C . ALA A 1 274 ? 3.811 -18.601 -16.413 1.000 0.680 274 ALA A C 1
ATOM 4112 O O . ALA A 1 274 ? 4.479 -19.519 -16.895 1.000 0.680 274 ALA A O 1
ATOM 4119 N N . MET A 1 275 ? 4.352 -17.710 -15.581 1.000 0.710 275 MET A N 1
ATOM 4120 C CA . MET A 1 275 ? 5.759 -17.798 -15.185 1.000 0.710 275 MET A CA 1
ATOM 4121 C C . MET A 1 275 ? 6.108 -19.195 -14.642 1.000 0.710 275 MET A C 1
ATOM 4122 O O . MET A 1 275 ? 5.309 -19.820 -13.942 1.000 0.710 275 MET A O 1
ATOM 4136 N N . LYS A 1 276 ? 7.318 -19.683 -14.941 1.000 0.700 276 LYS A N 1
ATOM 4137 C CA . LYS A 1 276 ? 7.794 -20.968 -14.416 1.000 0.700 276 LYS A CA 1
ATOM 4138 C C . LYS A 1 276 ? 7.908 -20.869 -12.893 1.000 0.700 276 LYS A C 1
ATOM 4139 O O . LYS A 1 276 ? 8.796 -20.187 -12.385 1.000 0.700 276 LYS A O 1
ATOM 4158 N N . GLY A 1 277 ? 6.975 -21.505 -12.191 1.000 0.710 277 GLY A N 1
ATOM 4159 C CA . GLY A 1 277 ? 6.881 -21.414 -10.742 1.000 0.710 277 GLY A CA 1
ATOM 4160 C C . GLY A 1 277 ? 7.989 -22.170 -10.008 1.000 0.710 277 GLY A C 1
ATOM 4161 O O . GLY A 1 277 ? 8.636 -23.062 -10.561 1.000 0.710 277 GLY A O 1
ATOM 4165 N N . ILE A 1 278 ? 8.186 -21.814 -8.741 1.000 0.780 278 ILE A N 1
ATOM 4166 C CA . ILE A 1 278 ? 9.067 -22.519 -7.806 1.000 0.780 278 ILE A CA 1
ATOM 4167 C C . ILE A 1 278 ? 8.205 -23.029 -6.654 1.000 0.780 278 ILE A C 1
ATOM 4168 O O . ILE A 1 278 ? 7.528 -22.248 -5.987 1.000 0.780 278 ILE A O 1
ATOM 4184 N N . GLU A 1 279 ? 8.237 -24.339 -6.416 1.000 0.790 279 GLU A N 1
ATOM 4185 C CA . GLU A 1 279 ? 7.557 -24.933 -5.265 1.000 0.790 279 GLU A CA 1
ATOM 4186 C C . GLU A 1 279 ? 8.187 -24.483 -3.945 1.000 0.790 279 GLU A C 1
ATOM 4187 O O . GLU A 1 279 ? 9.410 -24.482 -3.794 1.000 0.790 279 GLU A O 1
ATOM 4199 N N . ILE A 1 280 ? 7.348 -24.127 -2.970 1.000 0.800 280 ILE A N 1
ATOM 4200 C CA . ILE A 1 280 ? 7.800 -23.513 -1.710 1.000 0.800 280 ILE A CA 1
ATOM 4201 C C . ILE A 1 280 ? 8.624 -24.496 -0.881 1.000 0.800 280 ILE A C 1
ATOM 4202 O O . ILE A 1 280 ? 9.595 -24.102 -0.238 1.000 0.800 280 ILE A O 1
ATOM 4218 N N . SER A 1 281 ? 8.291 -25.788 -0.937 1.000 0.790 281 SER A N 1
ATOM 4219 C CA . SER A 1 281 ? 9.045 -26.842 -0.249 1.000 0.790 281 SER A CA 1
ATOM 4220 C C . SER A 1 281 ? 10.496 -26.963 -0.723 1.000 0.790 281 SER A C 1
ATOM 4221 O O . SER A 1 281 ? 11.305 -27.556 -0.017 1.000 0.790 281 SER A O 1
ATOM 4229 N N . ASN A 1 282 ? 10.830 -26.405 -1.892 1.000 0.800 282 ASN A N 1
ATOM 4230 C CA . ASN A 1 282 ? 12.180 -26.433 -2.453 1.000 0.800 282 ASN A CA 1
ATOM 4231 C C . ASN A 1 282 ? 13.020 -25.214 -2.044 1.000 0.800 282 ASN A C 1
ATOM 4232 O O . ASN A 1 282 ? 14.206 -25.169 -2.363 1.000 0.800 282 ASN A O 1
ATOM 4243 N N . LEU A 1 283 ? 12.420 -24.225 -1.372 1.000 0.810 283 LEU A N 1
ATOM 4244 C CA . LEU A 1 283 ? 13.130 -23.060 -0.856 1.000 0.810 283 LEU A CA 1
ATOM 4245 C C . LEU A 1 283 ? 13.610 -23.325 0.568 1.000 0.810 283 LEU A C 1
ATOM 4246 O O . LEU A 1 283 ? 12.807 -23.590 1.475 1.000 0.810 283 LEU A O 1
ATOM 4262 N N . LEU A 1 284 ? 14.923 -23.190 0.761 1.000 0.800 284 LEU A N 1
ATOM 4263 C CA . LEU A 1 284 ? 15.520 -23.195 2.092 1.000 0.800 284 LEU A CA 1
ATOM 4264 C C . LEU A 1 284 ? 14.974 -22.011 2.911 1.000 0.800 284 LEU A C 1
ATOM 4265 O O . LEU A 1 284 ? 14.635 -20.982 2.316 1.000 0.800 284 LEU A O 1
ATOM 4281 N N . PRO A 1 285 ? 14.864 -22.123 4.248 1.000 0.820 285 PRO A N 1
ATOM 4282 C CA . PRO A 1 285 ? 14.321 -21.057 5.095 1.000 0.820 285 PRO A CA 1
ATOM 4283 C C . PRO A 1 285 ? 14.953 -19.682 4.832 1.000 0.820 285 PRO A C 1
ATOM 4284 O O . PRO A 1 285 ? 14.247 -18.706 4.606 1.000 0.820 285 PRO A O 1
ATOM 4295 N N . GLU A 1 286 ? 16.278 -19.619 4.718 1.000 0.790 286 GLU A N 1
ATOM 4296 C CA . GLU A 1 286 ? 17.047 -18.400 4.447 1.000 0.790 286 GLU A CA 1
ATOM 4297 C C . GLU A 1 286 ? 16.804 -17.792 3.053 1.000 0.790 286 GLU A C 1
ATOM 4298 O O . GLU A 1 286 ? 17.126 -16.630 2.799 1.000 0.790 286 GLU A O 1
ATOM 4310 N N . GLN A 1 287 ? 16.219 -18.561 2.131 1.000 0.820 287 GLN A N 1
ATOM 4311 C CA . GLN A 1 287 ? 15.864 -18.105 0.787 1.000 0.820 287 GLN A CA 1
ATOM 4312 C C . GLN A 1 287 ? 14.440 -17.536 0.718 1.000 0.820 287 GLN A C 1
ATOM 4313 O O . GLN A 1 287 ? 14.040 -16.992 -0.320 1.000 0.820 287 GLN A O 1
ATOM 4327 N N . ARG A 1 288 ? 13.648 -17.662 1.787 1.000 0.830 288 ARG A N 1
ATOM 4328 C CA . ARG A 1 288 ? 12.267 -17.175 1.830 1.000 0.830 288 ARG A CA 1
ATOM 4329 C C . ARG A 1 288 ? 12.253 -15.680 2.086 1.000 0.830 288 ARG A C 1
ATOM 4330 O O . ARG A 1 288 ? 12.799 -15.191 3.070 1.000 0.830 288 ARG A O 1
ATOM 4351 N N . MET A 1 289 ? 11.610 -14.936 1.194 1.000 0.860 289 MET A N 1
ATOM 4352 C CA . MET A 1 289 ? 11.507 -13.484 1.339 1.000 0.860 289 MET A CA 1
ATOM 4353 C C . MET A 1 289 ? 10.375 -13.109 2.295 1.000 0.860 289 MET A C 1
ATOM 4354 O O . MET A 1 289 ? 10.471 -12.101 2.985 1.000 0.860 289 MET A O 1
ATOM 4368 N N . GLN A 1 290 ? 9.337 -13.945 2.391 1.000 0.810 290 GLN A N 1
ATOM 4369 C CA . GLN A 1 290 ? 8.162 -13.688 3.229 1.000 0.810 290 GLN A CA 1
ATOM 4370 C C . GLN A 1 290 ? 8.490 -13.528 4.726 1.000 0.810 290 GLN A C 1
ATOM 4371 O O . GLN A 1 290 ? 7.791 -12.817 5.445 1.000 0.810 290 GLN A O 1
ATOM 4385 N N . GLU A 1 291 ? 9.547 -14.192 5.201 1.000 0.830 291 GLU A N 1
ATOM 4386 C CA . GLU A 1 291 ? 9.935 -14.227 6.616 1.000 0.830 291 GLU A CA 1
ATOM 4387 C C . GLU A 1 291 ? 10.768 -13.000 7.039 1.000 0.830 291 GLU A C 1
ATOM 4388 O O . GLU A 1 291 ? 10.941 -12.766 8.232 1.000 0.830 291 GLU A O 1
ATOM 4400 N N . ARG A 1 292 ? 11.241 -12.183 6.086 1.000 0.830 292 ARG A N 1
ATOM 4401 C CA . ARG A 1 292 ? 12.034 -10.969 6.347 1.000 0.830 292 ARG A CA 1
ATOM 4402 C C . ARG A 1 292 ? 11.164 -9.841 6.909 1.000 0.830 292 ARG A C 1
ATOM 4403 O O . ARG A 1 292 ? 10.049 -9.647 6.429 1.000 0.830 292 ARG A O 1
ATOM 4424 N N . GLY A 1 293 ? 11.687 -9.053 7.852 1.000 0.740 293 GLY A N 1
ATOM 4425 C CA . GLY A 1 293 ? 10.997 -7.881 8.414 1.000 0.740 293 GLY A CA 1
ATOM 4426 C C . GLY A 1 293 ? 9.790 -8.235 9.287 1.000 0.740 293 GLY A C 1
ATOM 4427 O O . GLY A 1 293 ? 8.667 -7.887 8.934 1.000 0.740 293 GLY A O 1
ATOM 4431 N N . TRP A 1 294 ? 10.022 -8.980 10.369 1.000 0.740 294 TRP A N 1
ATOM 4432 C CA . TRP A 1 294 ? 8.999 -9.570 11.247 1.000 0.740 294 TRP A CA 1
ATOM 4433 C C . TRP A 1 294 ? 8.265 -8.579 12.176 1.000 0.740 294 TRP A C 1
ATOM 4434 O O . TRP A 1 294 ? 8.458 -7.341 12.110 1.000 0.740 294 TRP A O 1
ATOM 4456 N N . MET B 2 1 ? -13.932 0.410 -26.169 1.000 0.340 1 MET B N 1
ATOM 4457 C CA . MET B 2 1 ? -13.790 0.583 -24.705 1.000 0.340 1 MET B CA 1
ATOM 4458 C C . MET B 2 1 ? -15.178 0.705 -24.113 1.000 0.340 1 MET B C 1
ATOM 4459 O O . MET B 2 1 ? -15.946 1.494 -24.651 1.000 0.340 1 MET B O 1
ATOM 4475 N N . SER B 2 2 ? -15.519 -0.070 -23.082 1.000 0.380 2 SER B N 1
ATOM 4476 C CA . SER B 2 2 ? -16.838 0.045 -22.447 1.000 0.380 2 SER B CA 1
ATOM 4477 C C . SER B 2 2 ? -16.972 1.389 -21.719 1.000 0.380 2 SER B C 1
ATOM 4478 O O . SER B 2 2 ? -15.983 1.935 -21.223 1.000 0.380 2 SER B O 1
ATOM 4486 N N . GLU B 2 3 ? -18.185 1.945 -21.672 1.000 0.470 3 GLU B N 1
ATOM 4487 C CA . GLU B 2 3 ? -18.451 3.224 -20.995 1.000 0.470 3 GLU B CA 1
ATOM 4488 C C . GLU B 2 3 ? -18.073 3.201 -19.509 1.000 0.470 3 GLU B C 1
ATOM 4489 O O . GLU B 2 3 ? -17.536 4.180 -18.993 1.000 0.470 3 GLU B O 1
ATOM 4501 N N . VAL B 2 4 ? -18.289 2.065 -18.837 1.000 0.390 4 VAL B N 1
ATOM 4502 C CA . VAL B 2 4 ? -18.004 1.891 -17.404 1.000 0.390 4 VAL B CA 1
ATOM 4503 C C . VAL B 2 4 ? -16.519 2.104 -17.099 1.000 0.390 4 VAL B C 1
ATOM 4504 O O . VAL B 2 4 ? -16.176 2.732 -16.102 1.000 0.390 4 VAL B O 1
ATOM 4517 N N . HIS B 2 5 ? -15.628 1.643 -17.980 1.000 0.400 5 HIS B N 1
ATOM 4518 C CA . HIS B 2 5 ? -14.186 1.723 -17.748 1.000 0.400 5 HIS B CA 1
ATOM 4519 C C . HIS B 2 5 ? -13.685 3.169 -17.776 1.000 0.400 5 HIS B C 1
ATOM 4520 O O . HIS B 2 5 ? -13.013 3.621 -16.851 1.000 0.400 5 HIS B O 1
ATOM 4534 N N . LYS B 2 6 ? -14.103 3.933 -18.797 1.000 0.490 6 LYS B N 1
ATOM 4535 C CA . LYS B 2 6 ? -13.816 5.372 -18.869 1.000 0.490 6 LYS B CA 1
ATOM 4536 C C . LYS B 2 6 ? -14.336 6.106 -17.635 1.000 0.490 6 LYS B C 1
ATOM 4537 O O . LYS B 2 6 ? -13.689 7.044 -17.181 1.000 0.490 6 LYS B O 1
ATOM 4556 N N . ALA B 2 7 ? -15.474 5.676 -17.087 1.000 0.490 7 ALA B N 1
ATOM 4557 C CA . ALA B 2 7 ? -16.044 6.283 -15.894 1.000 0.490 7 ALA B CA 1
ATOM 4558 C C . ALA B 2 7 ? -15.191 6.038 -14.636 1.000 0.490 7 ALA B C 1
ATOM 4559 O O . ALA B 2 7 ? -14.970 6.985 -13.884 1.000 0.490 7 ALA B O 1
ATOM 4566 N N . ILE B 2 8 ? -14.673 4.821 -14.421 1.000 0.430 8 ILE B N 1
ATOM 4567 C CA . ILE B 2 8 ? -13.821 4.502 -13.258 1.000 0.430 8 ILE B CA 1
ATOM 4568 C C . ILE B 2 8 ? -12.497 5.264 -13.330 1.000 0.430 8 ILE B C 1
ATOM 4569 O O . ILE B 2 8 ? -12.146 5.954 -12.372 1.000 0.430 8 ILE B O 1
ATOM 4585 N N . SER B 2 9 ? -11.795 5.208 -14.468 1.000 0.480 9 SER B N 1
ATOM 4586 C CA . SER B 2 9 ? -10.531 5.934 -14.640 1.000 0.480 9 SER B CA 1
ATOM 4587 C C . SER B 2 9 ? -10.733 7.438 -14.454 1.000 0.480 9 SER B C 1
ATOM 4588 O O . SER B 2 9 ? -10.022 8.064 -13.673 1.000 0.480 9 SER B O 1
ATOM 4596 N N . ALA B 2 10 ? -11.770 8.016 -15.073 1.000 0.550 10 ALA B N 1
ATOM 4597 C CA . ALA B 2 10 ? -12.084 9.434 -14.903 1.000 0.550 10 ALA B CA 1
ATOM 4598 C C . ALA B 2 10 ? -12.422 9.795 -13.447 1.000 0.550 10 ALA B C 1
ATOM 4599 O O . ALA B 2 10 ? -12.074 10.883 -12.987 1.000 0.550 10 ALA B O 1
ATOM 4606 N N . HIS B 2 11 ? -13.093 8.904 -12.712 1.000 0.520 11 HIS B N 1
ATOM 4607 C CA . HIS B 2 11 ? -13.401 9.117 -11.302 1.000 0.520 11 HIS B CA 1
ATOM 4608 C C . HIS B 2 11 ? -12.137 9.119 -10.441 1.000 0.520 11 HIS B C 1
ATOM 4609 O O . HIS B 2 11 ? -11.940 10.057 -9.667 1.000 0.520 11 HIS B O 1
ATOM 4623 N N . SER B 2 12 ? -11.275 8.114 -10.620 1.000 0.500 12 SER B N 1
ATOM 4624 C CA . SER B 2 12 ? -10.019 7.979 -9.881 1.000 0.500 12 SER B CA 1
ATOM 4625 C C . SER B 2 12 ? -9.095 9.170 -10.140 1.000 0.500 12 SER B C 1
ATOM 4626 O O . SER B 2 12 ? -8.695 9.853 -9.197 1.000 0.500 12 SER B O 1
ATOM 4634 N N . SER B 2 13 ? -8.880 9.543 -11.408 1.000 0.580 13 SER B N 1
ATOM 4635 C CA . SER B 2 13 ? -8.079 10.722 -11.760 1.000 0.580 13 SER B CA 1
ATOM 4636 C C . SER B 2 13 ? -8.653 12.009 -11.163 1.000 0.580 13 SER B C 1
ATOM 4637 O O . SER B 2 13 ? -7.915 12.823 -10.617 1.000 0.580 13 SER B O 1
ATOM 4645 N N . LYS B 2 14 ? -9.979 12.200 -11.192 1.000 0.610 14 LYS B N 1
ATOM 4646 C CA . LYS B 2 14 ? -10.607 13.406 -10.629 1.000 0.610 14 LYS B CA 1
ATOM 4647 C C . LYS B 2 14 ? -10.472 13.483 -9.107 1.000 0.610 14 LYS B C 1
ATOM 4648 O O . LYS B 2 14 ? -10.318 14.580 -8.573 1.000 0.610 14 LYS B O 1
ATOM 4667 N N . GLN B 2 15 ? -10.558 12.355 -8.402 1.000 0.590 15 GLN B N 1
ATOM 4668 C CA . GLN B 2 15 ? -10.320 12.305 -6.958 1.000 0.590 15 GLN B CA 1
ATOM 4669 C C . GLN B 2 15 ? -8.839 12.512 -6.610 1.000 0.590 15 GLN B C 1
ATOM 4670 O O . GLN B 2 15 ? -8.529 13.206 -5.641 1.000 0.590 15 GLN B O 1
ATOM 4684 N N . HIS B 2 16 ? -7.933 11.978 -7.425 1.000 0.620 16 HIS B N 1
ATOM 4685 C CA . HIS B 2 16 ? -6.496 12.168 -7.268 1.000 0.620 16 HIS B CA 1
ATOM 4686 C C . HIS B 2 16 ? -6.095 13.641 -7.440 1.000 0.620 16 HIS B C 1
ATOM 4687 O O . HIS B 2 16 ? -5.467 14.217 -6.551 1.000 0.620 16 HIS B O 1
ATOM 4701 N N . GLU B 2 17 ? -6.569 14.292 -8.506 1.000 0.710 17 GLU B N 1
ATOM 4702 C CA . GLU B 2 17 ? -6.423 15.740 -8.710 1.000 0.710 17 GLU B CA 1
ATOM 4703 C C . GLU B 2 17 ? -6.978 16.537 -7.523 1.000 0.710 17 GLU B C 1
ATOM 4704 O O . GLU B 2 17 ? -6.399 17.533 -7.095 1.000 0.710 17 GLU B O 1
ATOM 4716 N N . HIS B 2 18 ? -8.074 16.064 -6.925 1.000 0.720 18 HIS B N 1
ATOM 4717 C CA . HIS B 2 18 ? -8.667 16.663 -5.733 1.000 0.720 18 HIS B CA 1
ATOM 4718 C C . HIS B 2 18 ? -7.735 16.656 -4.519 1.000 0.720 18 HIS B C 1
ATOM 4719 O O . HIS B 2 18 ? -7.660 17.653 -3.797 1.000 0.720 18 HIS B O 1
ATOM 4733 N N . ILE B 2 19 ? -7.033 15.550 -4.285 1.000 0.670 19 ILE B N 1
ATOM 4734 C CA . ILE B 2 19 ? -6.077 15.443 -3.183 1.000 0.670 19 ILE B CA 1
ATOM 4735 C C . ILE B 2 19 ? -4.804 16.224 -3.497 1.000 0.670 19 ILE B C 1
ATOM 4736 O O . ILE B 2 19 ? -4.349 16.979 -2.640 1.000 0.670 19 ILE B O 1
ATOM 4752 N N . LYS B 2 20 ? -4.257 16.119 -4.715 1.000 0.710 20 LYS B N 1
ATOM 4753 C CA . LYS B 2 20 ? -3.093 16.921 -5.133 1.000 0.710 20 LYS B CA 1
ATOM 4754 C C . LYS B 2 20 ? -3.364 18.416 -4.982 1.000 0.710 20 LYS B C 1
ATOM 4755 O O . LYS B 2 20 ? -2.539 19.136 -4.419 1.000 0.710 20 LYS B O 1
ATOM 4774 N N . ALA B 2 21 ? -4.545 18.875 -5.394 1.000 0.790 21 ALA B N 1
ATOM 4775 C CA . ALA B 2 21 ? -4.982 20.248 -5.173 1.000 0.790 21 ALA B CA 1
ATOM 4776 C C . ALA B 2 21 ? -5.038 20.593 -3.678 1.000 0.790 21 ALA B C 1
ATOM 4777 O O . ALA B 2 21 ? -4.548 21.649 -3.283 1.000 0.790 21 ALA B O 1
ATOM 4784 N N . PHE B 2 22 ? -5.571 19.701 -2.836 1.000 0.790 22 PHE B N 1
ATOM 4785 C CA . PHE B 2 22 ? -5.593 19.912 -1.388 1.000 0.790 22 PHE B CA 1
ATOM 4786 C C . PHE B 2 22 ? -4.184 20.029 -0.797 1.000 0.790 22 PHE B C 1
ATOM 4787 O O . PHE B 2 22 ? -3.940 20.962 -0.043 1.000 0.790 22 PHE B O 1
ATOM 4804 N N . MET B 2 23 ? -3.244 19.159 -1.178 1.000 0.730 23 MET B N 1
ATOM 4805 C CA . MET B 2 23 ? -1.857 19.224 -0.696 1.000 0.730 23 MET B CA 1
ATOM 4806 C C . MET B 2 23 ? -1.132 20.487 -1.169 1.000 0.730 23 MET B C 1
ATOM 4807 O O . MET B 2 23 ? -0.360 21.082 -0.420 1.000 0.730 23 MET B O 1
ATOM 4821 N N . ARG B 2 24 ? -1.406 20.948 -2.395 1.000 0.7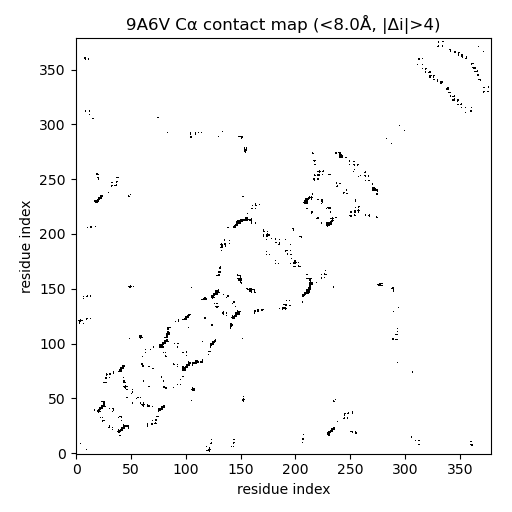90 24 ARG B N 1
ATOM 4822 C CA . ARG B 2 24 ? -0.867 22.219 -2.891 1.000 0.790 24 ARG B CA 1
ATOM 4823 C C . ARG B 2 24 ? -1.402 23.399 -2.086 1.000 0.790 24 ARG B C 1
ATOM 4824 O O . ARG B 2 24 ? -0.622 24.262 -1.695 1.000 0.790 24 ARG B O 1
ATOM 4845 N N . LEU B 2 25 ? -2.708 23.421 -1.819 1.000 0.850 25 LEU B N 1
ATOM 4846 C CA . LEU B 2 25 ? -3.317 24.442 -0.968 1.000 0.850 25 LEU B CA 1
ATOM 4847 C C . LEU B 2 25 ? -2.795 24.360 0.469 1.000 0.850 25 LEU B C 1
ATOM 4848 O O . LEU B 2 25 ? -2.599 25.396 1.084 1.000 0.850 25 LEU B O 1
ATOM 4864 N N . GLU B 2 26 ? -2.518 23.164 0.986 1.000 0.830 26 GLU B N 1
ATOM 4865 C CA . GLU B 2 26 ? -1.931 22.968 2.313 1.000 0.830 26 GLU B CA 1
ATOM 4866 C C . GLU B 2 26 ? -0.540 23.613 2.403 1.000 0.830 26 GLU B C 1
ATOM 4867 O O . GLU B 2 26 ? -0.327 24.466 3.261 1.000 0.830 26 GLU B O 1
ATOM 4879 N N . ASN B 2 27 ? 0.344 23.337 1.437 1.000 0.790 27 ASN B N 1
ATOM 4880 C CA . ASN B 2 27 ? 1.647 24.006 1.334 1.000 0.790 27 ASN B CA 1
ATOM 4881 C C . ASN B 2 27 ? 1.514 25.530 1.197 1.000 0.790 27 ASN B C 1
ATOM 4882 O O . ASN B 2 27 ? 2.202 26.285 1.881 1.000 0.790 27 ASN B O 1
ATOM 4893 N N . MET B 2 28 ? 0.613 26.008 0.331 1.000 0.870 28 MET B N 1
ATOM 4894 C CA . MET B 2 28 ? 0.387 27.447 0.160 1.000 0.870 28 MET B CA 1
ATOM 4895 C C . MET B 2 28 ? -0.135 28.103 1.445 1.000 0.870 28 MET B C 1
ATOM 4896 O O . MET B 2 28 ? 0.288 29.208 1.784 1.000 0.870 28 MET B O 1
ATOM 4910 N N . ARG B 2 29 ? -1.041 27.432 2.170 1.000 0.880 29 ARG B N 1
ATOM 4911 C CA . ARG B 2 29 ? -1.610 27.923 3.434 1.000 0.880 29 ARG B CA 1
ATOM 4912 C C . ARG B 2 29 ? -0.517 28.122 4.471 1.000 0.880 29 ARG B C 1
ATOM 4913 O O . ARG B 2 29 ? -0.581 29.059 5.256 1.000 0.880 29 ARG B O 1
ATOM 4934 N N . GLU B 2 30 ? 0.471 27.247 4.468 1.000 0.870 30 GLU B N 1
ATOM 4935 C CA . GLU B 2 30 ? 1.490 27.186 5.507 1.000 0.870 30 GLU B CA 1
ATOM 4936 C C . GLU B 2 30 ? 2.612 28.182 5.242 1.000 0.870 30 GLU B C 1
ATOM 4937 O O . GLU B 2 30 ? 3.025 28.876 6.166 1.000 0.870 30 GLU B O 1
ATOM 4949 N N . LEU B 2 31 ? 2.953 28.418 3.971 1.000 0.880 31 LEU B N 1
ATOM 4950 C CA . LEU B 2 31 ? 3.758 29.577 3.572 1.000 0.880 31 LEU B CA 1
ATOM 4951 C C . LEU B 2 31 ? 3.092 30.909 3.963 1.000 0.880 31 LEU B C 1
ATOM 4952 O O . LEU B 2 31 ? 3.753 31.798 4.500 1.000 0.880 31 LEU B O 1
ATOM 4968 N N . ALA B 2 32 ? 1.778 31.049 3.753 1.000 0.910 32 ALA B N 1
ATOM 4969 C CA . ALA B 2 32 ? 1.048 32.257 4.149 1.000 0.910 32 ALA B CA 1
ATOM 4970 C C . ALA B 2 32 ? 0.995 32.440 5.681 1.000 0.910 32 ALA B C 1
ATOM 4971 O O . ALA B 2 32 ? 1.031 33.572 6.173 1.000 0.910 32 ALA B O 1
ATOM 4978 N N . ILE B 2 33 ? 0.926 31.340 6.445 1.000 0.910 33 ILE B N 1
ATOM 4979 C CA . ILE B 2 33 ? 1.021 31.363 7.913 1.000 0.910 33 ILE B CA 1
ATOM 4980 C C . ILE B 2 33 ? 2.417 31.813 8.346 1.000 0.910 33 ILE B C 1
ATOM 4981 O O . ILE B 2 33 ? 2.517 32.710 9.183 1.000 0.910 33 ILE B O 1
ATOM 4997 N N . GLU B 2 34 ? 3.480 31.244 7.773 1.000 0.900 34 GLU B N 1
ATOM 4998 C CA . GLU B 2 34 ? 4.862 31.634 8.079 1.000 0.900 34 GLU B CA 1
ATOM 4999 C C . GLU B 2 34 ? 5.100 33.126 7.801 1.000 0.900 34 GLU B C 1
ATOM 5000 O O . GLU B 2 34 ? 5.697 33.814 8.630 1.000 0.900 34 GLU B O 1
ATOM 5012 N N . GLU B 2 35 ? 4.565 33.663 6.700 1.000 0.930 35 GLU B N 1
ATOM 5013 C CA . GLU B 2 35 ? 4.686 35.087 6.372 1.000 0.930 35 GLU B CA 1
ATOM 5014 C C . GLU B 2 35 ? 3.991 35.994 7.406 1.000 0.930 35 GLU B C 1
ATOM 5015 O O . GLU B 2 35 ? 4.571 36.982 7.869 1.000 0.930 35 GLU B O 1
ATOM 5027 N N . ALA B 2 36 ? 2.757 35.667 7.806 1.000 0.930 36 ALA B N 1
ATOM 5028 C CA . ALA B 2 36 ? 2.030 36.439 8.815 1.000 0.930 36 ALA B CA 1
ATOM 5029 C C . ALA B 2 36 ? 2.708 36.367 10.195 1.000 0.930 36 ALA B C 1
ATOM 5030 O O . ALA B 2 36 ? 2.779 37.377 10.899 1.000 0.930 36 ALA B O 1
ATOM 5037 N N . VAL B 2 37 ? 3.233 35.193 10.566 1.000 0.920 37 VAL B N 1
ATOM 5038 C CA . VAL B 2 37 ? 3.995 34.976 11.806 1.000 0.920 37 VAL B CA 1
ATOM 5039 C C . VAL B 2 37 ? 5.294 35.779 11.793 1.000 0.920 37 VAL B C 1
ATOM 5040 O O . VAL B 2 37 ? 5.597 36.445 12.781 1.000 0.920 37 VAL B O 1
ATOM 5053 N N . ALA B 2 38 ? 6.037 35.772 10.683 1.000 0.930 38 ALA B N 1
ATOM 5054 C CA . ALA B 2 38 ? 7.274 36.534 10.543 1.000 0.930 38 ALA B CA 1
ATOM 5055 C C . ALA B 2 38 ? 7.031 38.044 10.688 1.000 0.930 38 ALA B C 1
ATOM 5056 O O . ALA B 2 38 ? 7.690 38.694 11.498 1.000 0.930 38 ALA B O 1
ATOM 5063 N N . LYS B 2 39 ? 6.031 38.591 9.984 1.000 0.940 39 LYS B N 1
ATOM 5064 C CA . LYS B 2 39 ? 5.658 40.011 10.094 1.000 0.940 39 LYS B CA 1
ATOM 5065 C C . LYS B 2 39 ? 5.205 40.379 11.506 1.000 0.940 39 LYS B C 1
ATOM 5066 O O . LYS B 2 39 ? 5.672 41.365 12.063 1.000 0.940 39 LYS B O 1
ATOM 5085 N N . CYS B 2 40 ? 4.358 39.552 12.122 1.000 0.920 40 CYS B N 1
ATOM 5086 C CA . CYS B 2 40 ? 3.919 39.770 13.500 1.000 0.920 40 CYS B CA 1
ATOM 5087 C C . CYS B 2 40 ? 5.091 39.761 14.497 1.000 0.920 40 CYS B C 1
ATOM 5088 O O . CYS B 2 40 ? 5.026 40.459 15.503 1.000 0.920 40 CYS B O 1
ATOM 5096 N N . ARG B 2 41 ? 6.151 38.988 14.238 1.000 0.930 41 ARG B N 1
ATOM 5097 C CA . ARG B 2 41 ? 7.339 38.916 15.102 1.000 0.930 41 ARG B CA 1
ATOM 5098 C C . ARG B 2 41 ? 8.239 40.146 15.001 1.000 0.930 41 ARG B C 1
ATOM 5099 O O . ARG B 2 41 ? 8.904 40.486 15.972 1.000 0.930 41 ARG B O 1
ATOM 5120 N N . ASN B 2 42 ? 8.248 40.798 13.845 1.000 0.940 42 ASN B N 1
ATOM 5121 C CA . ASN B 2 42 ? 9.005 42.026 13.606 1.000 0.940 42 ASN B CA 1
ATOM 5122 C C . ASN B 2 42 ? 8.208 43.292 13.949 1.000 0.940 42 ASN B C 1
ATOM 5123 O O . ASN B 2 42 ? 8.617 44.386 13.566 1.000 0.940 42 ASN B O 1
ATOM 5134 N N . ASP B 2 43 ? 7.051 43.148 14.605 1.000 0.920 43 ASP B N 1
ATOM 5135 C CA . ASP B 2 43 ? 6.093 44.239 14.807 1.000 0.920 43 ASP B CA 1
ATOM 5136 C C . ASP B 2 43 ? 5.689 44.940 13.492 1.000 0.920 43 ASP B C 1
ATOM 5137 O O . ASP B 2 43 ? 5.313 46.113 13.460 1.000 0.920 43 ASP B O 1
ATOM 5146 N N . GLU B 2 44 ? 5.731 44.211 12.376 1.000 0.950 44 GLU B N 1
ATOM 5147 C CA . GLU B 2 44 ? 5.335 44.711 11.068 1.000 0.950 44 GLU B CA 1
ATOM 5148 C C . GLU B 2 44 ? 3.829 44.507 10.830 1.000 0.950 44 GLU B C 1
ATOM 5149 O O . GLU B 2 44 ? 3.230 43.532 11.300 1.000 0.950 44 GLU B O 1
ATOM 5161 N N . PRO B 2 45 ? 3.179 45.384 10.045 1.000 0.940 45 PRO B N 1
ATOM 5162 C CA . PRO B 2 45 ? 1.790 45.198 9.658 1.000 0.940 45 PRO B CA 1
ATOM 5163 C C . PRO B 2 45 ? 1.585 43.905 8.866 1.000 0.940 45 PRO B C 1
ATOM 5164 O O . PRO B 2 45 ? 2.265 43.633 7.878 1.000 0.940 45 PRO B O 1
ATOM 5175 N N . TYR B 2 46 ? 0.570 43.141 9.253 1.000 0.930 46 TYR B N 1
ATOM 5176 C CA . TYR B 2 46 ? 0.211 41.905 8.568 1.000 0.930 46 TYR B CA 1
ATOM 5177 C C . TYR B 2 46 ? -1.302 41.699 8.494 1.000 0.930 46 TYR B C 1
ATOM 5178 O O . TYR B 2 46 ? -2.101 42.356 9.182 1.000 0.930 46 TYR B O 1
ATOM 5196 N N . THR B 2 47 ? -1.688 40.744 7.650 1.000 0.920 47 THR B N 1
ATOM 5197 C CA . THR B 2 47 ? -3.059 40.265 7.483 1.000 0.920 47 THR B CA 1
ATOM 5198 C C . THR B 2 47 ? -3.110 38.735 7.518 1.000 0.920 47 THR B C 1
ATOM 5199 O O . THR B 2 47 ? -2.087 38.078 7.348 1.000 0.920 47 THR B O 1
ATOM 5210 N N . THR B 2 48 ? -4.295 38.175 7.756 1.000 0.940 48 THR B N 1
ATOM 5211 C CA . THR B 2 48 ? -4.579 36.739 7.627 1.000 0.940 48 THR B CA 1
ATOM 5212 C C . THR B 2 48 ? -5.439 36.424 6.399 1.000 0.940 48 THR B C 1
ATOM 5213 O O . THR B 2 48 ? -5.840 35.276 6.219 1.000 0.940 48 THR B O 1
ATOM 5224 N N . ASP B 2 49 ? -5.695 37.413 5.532 1.000 0.940 49 ASP B N 1
ATOM 5225 C CA . ASP B 2 49 ? -6.582 37.278 4.368 1.000 0.940 49 ASP B CA 1
ATOM 5226 C C . ASP B 2 49 ? -6.125 36.165 3.424 1.000 0.940 49 ASP B C 1
ATOM 5227 O O . ASP B 2 49 ? -6.910 35.275 3.124 1.000 0.940 49 ASP B O 1
ATOM 5236 N N . ALA B 2 50 ? -4.841 36.138 3.049 1.000 0.940 50 ALA B N 1
ATOM 5237 C CA . ALA B 2 50 ? -4.300 35.097 2.173 1.000 0.940 50 ALA B CA 1
ATOM 5238 C C . ALA B 2 50 ? -4.441 33.683 2.779 1.000 0.940 50 ALA B C 1
ATOM 5239 O O . ALA B 2 50 ? -4.843 32.744 2.093 1.000 0.940 50 ALA B O 1
ATOM 5246 N N . ILE B 2 51 ? -4.180 33.523 4.085 1.000 0.930 51 ILE B N 1
ATOM 5247 C CA . ILE B 2 51 ? -4.357 32.243 4.800 1.000 0.930 51 ILE B CA 1
ATOM 5248 C C . ILE B 2 51 ? -5.823 31.805 4.734 1.000 0.930 51 ILE B C 1
ATOM 5249 O O . ILE B 2 51 ? -6.121 30.628 4.514 1.000 0.930 51 ILE B O 1
ATOM 5265 N N . ASN B 2 52 ? -6.741 32.749 4.945 1.000 0.930 52 ASN B N 1
ATOM 5266 C CA . ASN B 2 52 ? -8.175 32.496 5.005 1.000 0.930 52 ASN B CA 1
ATOM 5267 C C . ASN B 2 52 ? -8.779 32.232 3.625 1.000 0.930 52 ASN B C 1
ATOM 5268 O O . ASN B 2 52 ? -9.575 31.306 3.501 1.000 0.930 52 ASN B O 1
ATOM 5279 N N . GLU B 2 53 ? -8.326 32.925 2.584 1.000 0.950 53 GLU B N 1
ATOM 5280 C CA . GLU B 2 53 ? -8.713 32.666 1.197 1.000 0.950 53 GLU B CA 1
ATOM 5281 C C . GLU B 2 53 ? -8.307 31.244 0.765 1.000 0.950 53 GLU B C 1
ATOM 5282 O O . GLU B 2 53 ? -9.120 30.494 0.220 1.000 0.950 53 GLU B O 1
ATOM 5294 N N . ILE B 2 54 ? -7.086 30.806 1.098 1.000 0.930 54 ILE B N 1
ATOM 5295 C CA . ILE B 2 54 ? -6.632 29.424 0.853 1.000 0.930 54 ILE B CA 1
ATOM 5296 C C . ILE B 2 54 ? -7.439 28.428 1.699 1.000 0.930 54 ILE B C 1
ATOM 5297 O O . ILE B 2 54 ? -7.861 27.377 1.212 1.000 0.930 54 ILE B O 1
ATOM 5313 N N . THR B 2 55 ? -7.705 28.766 2.963 1.000 0.900 55 THR B N 1
ATOM 5314 C CA . THR B 2 55 ? -8.509 27.936 3.872 1.000 0.900 55 THR B CA 1
ATOM 5315 C C . THR B 2 55 ? -9.928 27.724 3.335 1.000 0.900 55 THR B C 1
ATOM 5316 O O . THR B 2 55 ? -10.461 26.616 3.421 1.000 0.900 55 THR B O 1
ATOM 5327 N N . GLU B 2 56 ? -10.545 28.746 2.742 1.000 0.920 56 GLU B N 1
ATOM 5328 C CA . GLU B 2 56 ? -11.848 28.627 2.087 1.000 0.920 56 GLU B CA 1
ATOM 5329 C C . GLU B 2 56 ? -11.793 27.675 0.891 1.000 0.920 56 GLU B C 1
ATOM 5330 O O . GLU B 2 56 ? -12.645 26.787 0.791 1.000 0.920 56 GLU B O 1
ATOM 5342 N N . GLN B 2 57 ? -10.766 27.775 0.041 1.000 0.920 57 GLN B N 1
ATOM 5343 C CA . GLN B 2 57 ? -10.563 26.848 -1.079 1.000 0.920 57 GLN B CA 1
ATOM 5344 C C . GLN B 2 57 ? -10.413 25.396 -0.595 1.000 0.920 57 GLN B C 1
ATOM 5345 O O . GLN B 2 57 ? -11.090 24.500 -1.108 1.000 0.920 57 GLN B O 1
ATOM 5359 N N . MET B 2 58 ? -9.614 25.158 0.451 1.000 0.860 58 MET B N 1
ATOM 5360 C CA . MET B 2 58 ? -9.469 23.834 1.076 1.000 0.860 58 MET B CA 1
ATOM 5361 C C . MET B 2 58 ? -10.807 23.313 1.615 1.000 0.860 58 MET B C 1
ATOM 5362 O O . MET B 2 58 ? -11.162 22.154 1.400 1.000 0.860 58 MET B O 1
ATOM 5376 N N . ASN B 2 59 ? -11.593 24.172 2.265 1.000 0.860 59 ASN B N 1
ATOM 5377 C CA . ASN B 2 59 ? -12.900 23.806 2.805 1.000 0.860 59 ASN B CA 1
ATOM 5378 C C . ASN B 2 59 ? -13.942 23.524 1.707 1.000 0.860 59 ASN B C 1
ATOM 5379 O O . ASN B 2 59 ? -14.830 22.696 1.916 1.000 0.860 59 ASN B O 1
ATOM 5390 N N . GLN B 2 60 ? -13.832 24.135 0.521 1.000 0.870 60 GLN B N 1
ATOM 5391 C CA . GLN B 2 60 ? -14.645 23.756 -0.642 1.000 0.870 60 GLN B CA 1
ATOM 5392 C C . GLN B 2 60 ? -14.273 22.366 -1.171 1.000 0.870 60 GLN B C 1
ATOM 5393 O O . GLN B 2 60 ? -15.168 21.595 -1.522 1.000 0.870 60 GLN B O 1
ATOM 5407 N N . LEU B 2 61 ? -12.982 22.007 -1.185 1.000 0.810 61 LEU B N 1
ATOM 5408 C CA . LEU B 2 61 ? -12.553 20.644 -1.522 1.000 0.810 61 LEU B CA 1
ATOM 5409 C C . LEU B 2 61 ? -13.059 19.628 -0.485 1.000 0.810 61 LEU B C 1
ATOM 5410 O O . LEU B 2 61 ? -13.558 18.566 -0.864 1.000 0.810 61 LEU B O 1
ATOM 5426 N N . ALA B 2 62 ? -13.018 19.981 0.804 1.000 0.760 62 ALA B N 1
ATOM 5427 C CA . ALA B 2 62 ? -13.459 19.129 1.910 1.000 0.760 62 ALA B CA 1
ATOM 5428 C C . ALA B 2 62 ? -14.955 18.770 1.864 1.000 0.760 62 ALA B C 1
ATOM 5429 O O . ALA B 2 62 ? -15.334 17.688 2.312 1.000 0.760 62 ALA B O 1
ATOM 5436 N N . LYS B 2 63 ? -15.812 19.601 1.243 1.000 0.710 63 LYS B N 1
ATOM 5437 C CA . LYS B 2 63 ? -17.243 19.283 1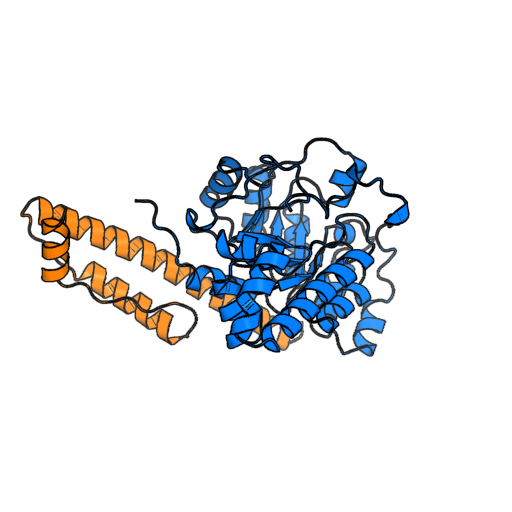.029 1.000 0.710 63 LYS B CA 1
ATOM 5438 C C . LYS B 2 63 ? -17.474 17.991 0.244 1.000 0.710 63 LYS B C 1
ATOM 5439 O O . LYS B 2 63 ? -18.563 17.431 0.316 1.000 0.710 63 LYS B O 1
ATOM 5458 N N . LYS B 2 64 ? -16.473 17.515 -0.504 1.000 0.660 64 LYS B N 1
ATOM 5459 C CA . LYS B 2 64 ? -16.550 16.256 -1.259 1.000 0.660 64 LYS B CA 1
ATOM 5460 C C . LYS B 2 64 ? -16.176 15.018 -0.430 1.000 0.660 64 LYS B C 1
ATOM 5461 O O . LYS B 2 64 ? -16.228 13.917 -0.959 1.000 0.660 64 LYS B O 1
ATOM 5480 N N . GLY B 2 65 ? -15.817 15.182 0.848 1.000 0.620 65 GLY B N 1
ATOM 5481 C CA . GLY B 2 65 ? -15.721 14.103 1.843 1.000 0.620 65 GLY B CA 1
ATOM 5482 C C . GLY B 2 65 ? -14.374 13.381 1.958 1.000 0.620 65 GLY B C 1
ATOM 5483 O O . GLY B 2 65 ? -14.198 12.596 2.884 1.000 0.620 65 GLY B O 1
ATOM 5487 N N . ILE B 2 66 ? -13.421 13.652 1.065 1.000 0.610 66 ILE B N 1
ATOM 5488 C CA . ILE B 2 66 ? -12.143 12.917 1.001 1.000 0.610 66 ILE B CA 1
ATOM 5489 C C . ILE B 2 66 ? -11.037 13.613 1.806 1.000 0.610 66 ILE B C 1
ATOM 5490 O O . ILE B 2 66 ? -10.161 12.963 2.369 1.000 0.610 66 ILE B O 1
ATOM 5506 N N . VAL B 2 67 ? -11.088 14.942 1.897 1.000 0.660 67 VAL B N 1
ATOM 5507 C CA . VAL B 2 67 ? -10.058 15.763 2.547 1.000 0.660 67 VAL B CA 1
ATOM 5508 C C . VAL B 2 67 ? -10.630 16.491 3.769 1.000 0.660 67 VAL B C 1
ATOM 5509 O O . VAL B 2 67 ? -11.820 16.819 3.783 1.000 0.660 67 VAL B O 1
ATOM 5522 N N . PRO B 2 68 ? -9.834 16.712 4.831 1.000 0.640 68 PRO B N 1
ATOM 5523 C CA . PRO B 2 68 ? -10.313 17.345 6.058 1.000 0.640 68 PRO B CA 1
ATOM 5524 C C . PRO B 2 68 ? -10.543 18.855 5.886 1.000 0.640 68 PRO B C 1
ATOM 5525 O O . PRO B 2 68 ? -9.888 19.510 5.081 1.000 0.640 68 PRO B O 1
ATOM 5536 N N . THR B 2 69 ? -11.431 19.436 6.698 1.000 0.730 69 THR B N 1
ATOM 5537 C CA . THR B 2 69 ? -11.568 20.896 6.798 1.000 0.730 69 THR B CA 1
ATOM 5538 C C . THR B 2 69 ? -10.400 21.518 7.572 1.000 0.730 69 THR B C 1
ATOM 5539 O O . THR B 2 69 ? -9.686 20.853 8.336 1.000 0.730 69 THR B O 1
ATOM 5550 N N . ARG B 2 70 ? -10.198 22.822 7.383 1.000 0.780 70 ARG B N 1
ATOM 5551 C CA . ARG B 2 70 ? -9.237 23.648 8.121 1.000 0.780 70 ARG B CA 1
ATOM 5552 C C . ARG B 2 70 ? -9.956 24.832 8.758 1.000 0.780 70 ARG B C 1
ATOM 5553 O O . ARG B 2 70 ? -10.957 25.330 8.241 1.000 0.780 70 ARG B O 1
ATOM 5574 N N . ARG B 2 71 ? -9.451 25.271 9.911 1.000 0.820 71 ARG B N 1
ATOM 5575 C CA . ARG B 2 71 ? -9.966 26.458 10.604 1.000 0.820 71 ARG B CA 1
ATOM 5576 C C . ARG B 2 71 ? -9.375 27.724 9.985 1.000 0.820 71 ARG B C 1
ATOM 5577 O O . ARG B 2 71 ? -8.192 27.736 9.635 1.000 0.820 71 ARG B O 1
ATOM 5598 N N . LEU B 2 72 ? -10.206 28.764 9.891 1.000 0.880 72 LEU B N 1
ATOM 5599 C CA . LEU B 2 72 ? -9.764 30.128 9.601 1.000 0.880 72 LEU B CA 1
ATOM 5600 C C . LEU B 2 72 ? -8.820 30.610 10.711 1.000 0.880 72 LEU B C 1
ATOM 5601 O O . LEU B 2 72 ? -8.912 30.154 11.853 1.000 0.880 72 LEU B O 1
ATOM 5617 N N . VAL B 2 73 ? -7.919 31.521 10.364 1.000 0.900 73 VAL B N 1
ATOM 5618 C CA . VAL B 2 73 ? -6.897 32.086 11.246 1.000 0.900 73 VAL B CA 1
ATOM 5619 C C . VAL B 2 73 ? -7.202 33.564 11.491 1.000 0.900 73 VAL B C 1
ATOM 5620 O O . VAL B 2 73 ? -7.345 34.353 10.552 1.000 0.900 73 VAL B O 1
ATOM 5633 N N . SER B 2 74 ? -7.300 33.955 12.761 1.000 0.890 74 SER B N 1
ATOM 5634 C CA . SER B 2 74 ? -7.438 35.358 13.167 1.000 0.890 74 SER B CA 1
ATOM 5635 C C . SER B 2 74 ? -6.083 35.993 13.484 1.000 0.890 74 SER B C 1
ATOM 5636 O O . SER B 2 74 ? -5.099 35.297 13.745 1.000 0.890 74 SER B O 1
ATOM 5644 N N . LYS B 2 75 ? -6.036 37.332 13.521 1.000 0.910 75 LYS B N 1
ATOM 5645 C CA . LYS B 2 75 ? -4.843 38.056 13.989 1.000 0.910 75 LYS B CA 1
ATOM 5646 C C . LYS B 2 75 ? -4.522 37.739 15.453 1.000 0.910 75 LYS B C 1
ATOM 5647 O O . LYS B 2 75 ? -3.352 37.685 15.810 1.000 0.910 75 LYS B O 1
ATOM 5666 N N . GLU B 2 76 ? -5.533 37.494 16.290 1.000 0.900 76 GLU B N 1
ATOM 5667 C CA . GLU B 2 76 ? -5.342 37.042 17.673 1.000 0.900 76 GLU B CA 1
ATOM 5668 C C . GLU B 2 76 ? -4.651 35.678 17.726 1.000 0.900 76 GLU B C 1
ATOM 5669 O O . GLU B 2 76 ? -3.733 35.520 18.519 1.000 0.900 76 GLU B O 1
ATOM 5681 N N . MET B 2 77 ? -5.017 34.731 16.851 1.000 0.890 77 MET B N 1
ATOM 5682 C CA . MET B 2 77 ? -4.363 33.416 16.789 1.000 0.890 77 MET B CA 1
ATOM 5683 C C . MET B 2 77 ? -2.886 33.525 16.394 1.000 0.890 77 MET B C 1
ATOM 5684 O O . MET B 2 77 ? -2.053 32.828 16.966 1.000 0.890 77 MET B O 1
ATOM 5698 N N . VAL B 2 78 ? -2.551 34.407 15.444 1.000 0.900 78 VAL B N 1
ATOM 5699 C CA . VAL B 2 78 ? -1.151 34.670 15.066 1.000 0.900 78 VAL B CA 1
ATOM 5700 C C . VAL B 2 78 ? -0.390 35.303 16.235 1.000 0.900 78 VAL B C 1
ATOM 5701 O O . VAL B 2 78 ? 0.670 34.800 16.598 1.000 0.900 78 VAL B O 1
ATOM 5714 N N . ARG B 2 79 ? -0.942 36.352 16.873 1.000 0.900 79 ARG B N 1
ATOM 5715 C CA . ARG B 2 79 ? -0.338 36.991 18.061 1.000 0.900 79 ARG B CA 1
ATOM 5716 C C . ARG B 2 79 ? -0.131 35.998 19.204 1.000 0.900 79 ARG B C 1
ATOM 5717 O O . ARG B 2 79 ? 0.943 35.985 19.793 1.000 0.900 79 ARG B O 1
ATOM 5738 N N . GLU B 2 80 ? -1.122 35.156 19.498 1.000 0.880 80 GLU B N 1
ATOM 5739 C CA . GLU B 2 80 ? -1.038 34.142 20.554 1.000 0.880 80 GLU B CA 1
ATOM 5740 C C . GLU B 2 80 ? 0.059 33.119 20.250 1.000 0.880 80 GLU B C 1
ATOM 5741 O O . GLU B 2 80 ? 0.839 32.769 21.134 1.000 0.880 80 GLU B O 1
ATOM 5753 N N . TYR B 2 81 ? 0.178 32.701 18.991 1.000 0.870 81 TYR B N 1
ATOM 5754 C CA . TYR B 2 81 ? 1.251 31.817 18.560 1.000 0.870 81 TYR B CA 1
ATOM 5755 C C . TYR B 2 81 ? 2.634 32.467 18.712 1.000 0.870 81 TYR B C 1
ATOM 5756 O O . TYR B 2 81 ? 3.508 31.877 19.340 1.000 0.870 81 TYR B O 1
ATOM 5774 N N . VAL B 2 82 ? 2.814 33.702 18.225 1.000 0.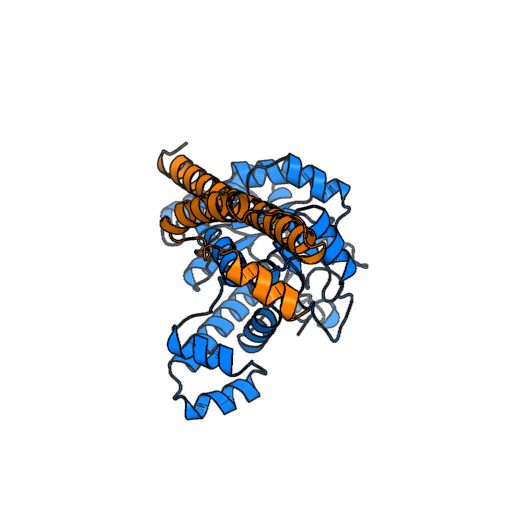880 82 VAL B N 1
ATOM 5775 C CA . VAL B 2 82 ? 4.083 34.447 18.345 1.000 0.880 82 VAL B CA 1
ATOM 5776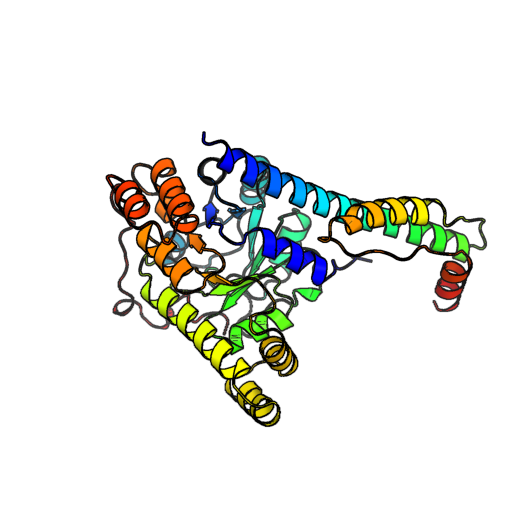 C C . VAL B 2 82 ? 4.452 34.696 19.807 1.000 0.880 82 VAL B C 1
ATOM 5777 O O . VAL B 2 82 ? 5.616 34.586 20.163 1.000 0.880 82 VAL B O 1
ATOM 5790 N N . SER B 2 83 ? 3.471 34.971 20.670 1.000 0.880 83 SER B N 1
ATOM 5791 C CA . SER B 2 83 ? 3.702 35.200 22.102 1.000 0.880 83 SER B CA 1
ATOM 5792 C C . SER B 2 83 ? 4.101 33.949 22.894 1.000 0.880 83 SER B C 1
ATOM 5793 O O . SER B 2 83 ? 4.578 34.072 24.019 1.000 0.880 83 SER B O 1
ATOM 5801 N N . ARG B 2 84 ? 3.864 32.750 22.342 1.000 0.850 84 ARG B N 1
ATOM 5802 C CA . ARG B 2 84 ? 4.208 31.458 22.961 1.000 0.850 84 ARG B CA 1
ATOM 5803 C C . ARG B 2 84 ? 5.564 30.910 22.494 1.000 0.850 84 ARG B C 1
ATOM 5804 O O . ARG B 2 84 ? 6.006 29.906 23.051 1.000 0.850 84 ARG B O 1
ATOM 5825 N N . MET B 2 85 ? 6.163 31.506 21.460 1.000 0.730 85 MET B N 1
ATOM 5826 C CA . MET B 2 85 ? 7.496 31.163 20.943 1.000 0.730 85 MET B CA 1
ATOM 5827 C C . MET B 2 85 ? 8.596 31.960 21.640 1.000 0.730 85 MET B C 1
ATOM 5828 O O . MET B 2 85 ? 9.739 31.454 21.625 1.000 0.730 85 MET B O 1
#

Solvent-accessible surface area: 18661 Å² total; per-residue (Å²): 218,99,70,75,23,57,97,172,5,10,43,20,13,0,78,39,7,113,32,7,0,0,0,8,0,56,52,27,120,25,0,100,37,0,48,150,8,21,5,34,0,0,0,0,2,77,80,4,13,26,45,10,37,92,73,33,70,69,4,126,32,3,72,58,80,41,0,100,86,0,58,122,19,20,91,32,15,5,0,0,9,0,35,4,14,47,108,99,13,0,86,54,0,34,92,51,45,6,22,1,0,0,3,0,1,5,3,42,31,49,47,130,143,135,34,2,74,0,73,92,4,54,11,5,1,0,0,4,0,63,29,0,0,3,0,0,69,8,6,52,43,11,2,1,0,0,5,0,3,0,0,6,13,0,20,28,29,61,13,0,33,132,7,0,138,87,0,37,46,25,15,170,100,0,53,90,30,52,109,124,85,0,113,77,8,5,160,97,30,41,10,43,60,119,20,0,56,60,0,49,177,71,41,123,21,21,7,2,6,0,0,7,14,7,10,13,43,3,57,22,0,6,66,0,19,84,27,48,8,25,0,0,11,4,28,4,20,5,24,130,16,134,66,30,53,78,9,0,107,2,0,8,38,0,1,62,84,62,84,65,146,165,50,15,54,90,29,49,107,159,11,48,117,37,58,197,47,66,100,20,100,110,16,101,80,129,82,65,7,10,66,64,9,159,210,72,156,105,78,134,60,98,62,62,110,40,56,135,45,21,108,26,4,98,40,0,75,175,20,30,93,87,23,47,120,15,36,95,96,3,22,52,70,17,157,98,143,80,128,34,67,11,96,52,1,31,111,16,0,103,85,0,37,104,29,10,154,125,63,43,9,23,95,51,206,96,16,46,90,100,90,4,122,88,109,28,90,188,149

Secondary structure (DSSP, 8-state):
--PPPPHHHHHHHHGGGTT-EEEEESSHHHHHHHHHHT-SEEEE-SS-HHHHHHH-S---SPPHHHHHHHHHH-SS-EEEEE-TT-HHHHHHHHHHT-SEEEE-TTSPPS-SS----GGG-SS-EEEEESSHHHHHHHHHTTEEEEEE---TTS--THHHHHHHHHHHHHHHHHHHS-HHHHHHHHHHHT--HHHHHHHHHHSS-SSEEEE-SS--SHHHHHHHHHTT-S-EEE-GGGGGSS-HHHHHHHHHHHHHTTT-HHHHHHHTTT--PPP----GGGS-GGG-STTS--/--HHHHHHHHHHHHHHHHHHHHHHHHHHHHHHHHHHHHHHHTT----SHHHHHHHHHHHHHHTTSSS-------HHHHHHHHHH-

Foldseek 3Di:
DPDAADLVVLLVVQLQQFLFEEEEDAALVLLLLLVLLPGQEYEYANDWLQCCLVVPDAGAWHDLVRQVRSVVNDDHAYEYEGEFPPPVSVVVCLVSPHQEYENALSGPHPDQPHGAQLRVGNHAYEYEDQAQLLVQVCVVSSHSEYEHAAFGNFLACVSLLNSLLRHLVVLQVLLPDDLVCQVVVCVVSVHDSVQSVVSNVVSHHPHAYEYEHNNFALLSQLVRVVSPHSGYYDICLLVVFPDSSLRSNLNGVCSNPSVPVVSNVVSRPPRGDTPNGDDPVPDDPVSTSSPGPD/DDPVVVVVVVVVVVVVVLVVLLVVLVVQLVVLLVVQLVCVLVVHDDDQVSNQVSLVVNVVSCVVPPHDHDDRDDNVNSNVVSVVD

Sequence (379 aa):
MAQTGTERVKRGMAEMQKGGVIMDVINAEQAKIAEEAGAVAVMALERVPADIRAAGGVARMADPTIVEEVMNAVSIPVMAKARIGHIVEARVLEAMGVDYIDESEVLTPADEEFHLNKNEYTVPFVCGCRDLGEATRRIAEGASMLRTKGEPGTGNIVEAVRHMRKVNAQVRKVVAMSEDELMTEAKNLGAPYELLLQIKKDGKLPVVNFAAGGVATPADAALMMQLGADGVFVGSGIFKSDNPAKFAKAIVEATTHFTDYKLIAELSKELGTAMKGIEISNLLPEQRMQERGWMSEVHKAISAHSSKQHEHIKAFMRLENMRELAIEEAVAKCRNDEPYTTDAINEITEQMNQLAKKGIVPTRRLVSKEMVREYVSRM

Radius of gyration: 22.19 Å; Cα contacts (8 Å, |Δi|>4): 726; chains: 2; bounding box: 41×72×54 Å

B-factor: mean 0.88, std 0.13, range [0.29, 0.99]

Nearest PDB structures (foldseek):
  6db1-assembly1_B  TM=7.346E-01  e=6.285E+00  Salmonella enterica subsp. enterica serovar Typhimurium str. LT2
  8gyn-assembly1_A  TM=4.622E-01  e=7.107E+00  Danio rerio
  8qoc-assembly2_C  TM=9.953E-01  e=2.923E-46  Staphylococcus aureus
  5lnt-assembly1_A  TM=9.927E-01  e=3.407E-44  Arabidopsis thaliana
  5k2z-assembly1_D  TM=9.927E-01  e=3.832E-44  Arabidopsis thaliana